Protein AF-0000000084938259 (afdb_homodimer)

Organism: Ferrimonas balearica (strain DSM 9799 / CCM 4581 / KCTC 23876 / PAT) (NCBI:txid550540)

Foldseek 3Di:
DVVVVVVVLVLLLVLLLVLLLVCCLVPNLVPDDLCSSCVSSVHHSVSSCVVQVDSLSSLLVNQLVLCVVLQLALVQQDDDDNLVSQLSNLLSLLVSCLDSSNLSLVLNQVVCCPVCVVSVVSNCVSHVVRSLVSQLVSVVVCCVVVQFADPRSSVLSVQLSVQSNPPSVVCVNVVHDDDDDPVRNSVSSSVSSVVSCVVRPRDD/DVVVCVVVLVLLLVLLLVLLLVCCLVPNLVPDDLCSSCVSSVHHSVSSCVVQVDSLSSLLVNQLVLCVVLQLALVQQDDDDNLVSQLSNLLSLLVSCLDSSNLSLVLNQVVCCPPCVVSVVSNCVSHVVRSLVSQLVSVVVCVVVVQFADPRSSVLSVQLSVQSNPPSSVCVNVVHDDDDDPVRNSVSSSVSSVVSCVVRPRDD

pLDDT: mean 92.23, std 7.71, range [47.5, 97.94]

Radius of gyration: 23.53 Å; Cα contacts (8 Å, |Δi|>4): 496; chains: 2; bounding box: 93×56×42 Å

Sequence (408 aa):
MTQNLTARSEKKRRQILEAAGQLFVQQGFITTSMDEVAQQAGVSKQTVYAHFGSKDELFTHCVEQKCITNELLPTALSGDDPRQVLLDFTARFVEMINSDEAVYVYRLCISQAETHPELSERYFEAGPAKVIGAVAEYLATLSDNGLLKIDDPVLAAEHLLLMSRGMVNMRKSLGLTIEESAAQRHQRVIQTVEHFLRGYGWQQMTQNLTARSEKKRRQILEAAGQLFVQQGFITTSMDEVAQQAGVSKQTVYAHFGSKDELFTHCVEQKCITNELLPTALSGDDPRQVLLDFTARFVEMINSDEAVYVYRLCISQAETHPELSERYFEAGPAKVIGAVAEYLATLSDNGLLKIDDPVLAAEHLLLMSRGMVNMRKSLGLTIEESAAQRHQRVIQTVEHFLRGYGWQQ

Secondary structure (DSSP, 8-state):
-HHHHHHHHHHHHHHHHHHHHHHHHHH-TTT--HHHHHHHHTS-HHHHHHHH-SHHHHHHHHHHHHHHHTT-SGGG---S-HHHHHHHHHHHHHHHHTSHHHHHHHHHHHHTTTT-HHHHHHHHHHTHHHHHHHHHHHHHHHHHTTSS--S-HHHHHHHHHHHHHHHHHHHHHTT------HHHHHHHHHHHHHHHHHHTT---/-HHHHHHHHHHHHHHHHHHHHHHHHHH-TTT--HHHHHHHHTS-HHHHHHHH-SHHHHHHHHHHHHHHHTT-SGGG---S-HHHHHHHHHHHHHHHHTSHHHHHHHHHHHHTTTT-HHHHHHHHHHTHHHHHHHHHHHHHHHHHTTSS--S-HHHHHHHHHHHHHHHHHHHHHTT------HHHHHHHHHHHHHHHHHHTT---

Solvent-accessible surface area (backbone atoms only — not comparable to full-atom values): 20939 Å² total; per-residue (Å²): 109,68,65,55,48,50,49,53,48,47,50,51,50,50,35,40,41,53,30,39,54,52,42,32,63,73,65,28,63,88,72,51,48,68,59,57,29,13,58,69,36,71,47,51,51,66,55,51,37,72,75,38,65,45,72,68,48,41,51,36,49,41,45,32,46,53,40,54,76,52,48,47,41,52,86,54,66,63,72,91,47,67,67,60,39,51,44,54,48,50,48,40,48,43,53,49,56,62,29,69,61,44,34,46,52,53,35,50,27,30,55,30,12,83,84,40,41,64,56,22,51,41,48,39,58,39,32,59,50,45,36,39,49,25,45,13,53,47,47,41,52,37,25,75,70,65,54,30,66,63,95,48,32,59,57,53,25,47,36,54,54,38,32,55,48,44,66,64,39,53,37,47,44,25,52,42,90,76,86,72,53,72,66,56,49,50,51,50,45,51,53,50,49,51,33,52,37,38,30,27,58,44,70,130,110,68,65,55,48,51,49,51,50,48,50,52,50,51,36,40,40,53,30,38,54,52,42,32,65,75,64,27,62,87,72,51,48,68,58,57,28,13,59,68,36,70,49,49,51,68,55,50,36,71,74,38,65,44,71,66,48,39,49,35,50,42,45,34,46,53,41,54,76,52,50,46,41,52,86,54,65,61,74,92,47,65,66,58,38,50,44,54,45,50,49,39,48,44,54,47,57,62,31,70,61,44,36,45,51,52,34,49,26,32,54,29,13,85,82,40,40,65,56,22,51,41,48,40,59,39,32,59,50,44,37,37,49,24,46,12,53,50,49,42,51,36,24,74,70,65,55,30,66,63,94,48,33,59,59,52,26,46,36,54,54,36,32,56,46,44,66,64,40,55,36,47,46,24,54,40,89,76,89,72,52,72,68,56,50,50,51,50,47,51,52,49,49,50,32,51,37,37,31,28,58,44,72,132

InterPro domains:
  IPR001647 DNA-binding HTH domain, TetR-type [PF00440] (16-60)
  IPR001647 DNA-binding HTH domain, TetR-type [PR00455] (16-29)
  IPR001647 DNA-binding HTH domain, TetR-type [PR00455] (37-60)
  IPR001647 DNA-binding HTH domain, TetR-type [PS50977] (10-70)
  IPR009057 Homedomain-like superfamily [SSF46689] (4-66)
  IPR036271 Tetracyclin repressor-like, C-terminal domain superfamily [SSF48498] (80-172)
  IPR039536 Transcriptional regulator TetR, C-terminal, Proteobacteria type [PF14246] (84-201)
  IPR050109 HTH-type, TetR-like transcriptional regulator [PTHR30055] (7-202)

Nearest PDB structures (foldseek):
  3bhq-assembly1_B  TM=8.268E-01  e=1.217E-11  Mesorhizobium japonicum MAFF 303099
  8ke8-assembly1_A  TM=7.097E-01  e=1.013E-07  Pseudomonas aeruginosa PAO1
  5wm9-assembly1_A  TM=6.278E-01  e=1.156E-05  Mycobacterium tuberculosis H37Rv
  5icj-assembly1_B  TM=6.688E-01  e=4.038E-05  Mycobacterium tuberculosis
  3crj-assembly1_B  TM=7.388E-01  e=5.157E-04  Haloarcula marismortui ATCC 43049

Structure (mmCIF, N/CA/C/O backbone):
data_AF-0000000084938259-model_v1
#
loop_
_entity.id
_entity.type
_entity.pdbx_description
1 polymer 'Transcriptional regulator, TetR family'
#
loop_
_atom_site.group_PDB
_atom_site.id
_atom_site.type_symbol
_atom_site.label_atom_id
_atom_site.label_alt_id
_atom_site.label_comp_id
_atom_site.label_asym_id
_atom_site.label_entity_id
_atom_site.label_seq_id
_atom_site.pdbx_PDB_ins_code
_atom_site.Cartn_x
_atom_site.Cartn_y
_atom_site.Cartn_z
_atom_site.occupancy
_atom_site.B_iso_or_equiv
_atom_site.auth_seq_id
_atom_site.auth_comp_id
_atom_site.auth_asym_id
_atom_site.auth_atom_id
_atom_site.pdbx_PDB_model_num
ATOM 1 N N . MET A 1 1 ? 47.312 -0.775 -7.672 1 47.5 1 MET A N 1
ATOM 2 C CA . MET A 1 1 ? 46.844 -2.107 -8.039 1 47.5 1 MET A CA 1
ATOM 3 C C . MET A 1 1 ? 45.594 -2.482 -7.246 1 47.5 1 MET A C 1
ATOM 5 O O . MET A 1 1 ? 44.625 -2.994 -7.812 1 47.5 1 MET A O 1
ATOM 9 N N . THR A 1 2 ? 45.594 -2.217 -5.941 1 54.47 2 THR A N 1
ATOM 10 C CA . THR A 1 2 ? 44.5 -2.545 -5.031 1 54.47 2 THR A CA 1
ATOM 11 C C . THR A 1 2 ? 43.281 -1.671 -5.312 1 54.47 2 THR A C 1
ATOM 13 O O . THR A 1 2 ? 42.156 -2.158 -5.316 1 54.47 2 THR A O 1
ATOM 16 N N . GLN A 1 3 ? 43.625 -0.448 -5.59 1 56.38 3 GLN A N 1
ATOM 17 C CA . GLN A 1 3 ? 42.531 0.496 -5.879 1 56.38 3 GLN A CA 1
ATOM 18 C C . GLN A 1 3 ? 41.812 0.118 -7.164 1 56.38 3 GLN A C 1
ATOM 20 O O . GLN A 1 3 ? 40.594 0.237 -7.246 1 56.38 3 GLN A O 1
ATOM 25 N N . ASN A 1 4 ? 42.625 -0.307 -8.148 1 59.72 4 ASN A N 1
ATOM 26 C CA . ASN A 1 4 ? 42.094 -0.713 -9.445 1 59.72 4 ASN A CA 1
ATOM 27 C C . ASN A 1 4 ? 41.219 -1.957 -9.32 1 59.72 4 ASN A C 1
ATOM 29 O O . ASN A 1 4 ? 40.219 -2.076 -10.016 1 59.72 4 ASN A O 1
ATOM 33 N N . LEU A 1 5 ? 41.625 -2.719 -8.344 1 59.97 5 LEU A N 1
ATOM 34 C CA . LEU A 1 5 ? 40.875 -3.945 -8.117 1 59.97 5 LEU A CA 1
ATOM 35 C C . LEU A 1 5 ? 39.531 -3.641 -7.508 1 59.97 5 LEU A C 1
ATOM 37 O O . LEU A 1 5 ? 38.531 -4.254 -7.879 1 59.97 5 LEU A O 1
ATOM 41 N N . THR A 1 6 ? 39.625 -2.619 -6.711 1 71.5 6 THR A N 1
ATOM 42 C CA . THR A 1 6 ? 38.406 -2.236 -6.059 1 71.5 6 THR A CA 1
ATOM 43 C C . THR A 1 6 ? 37.438 -1.601 -7.062 1 71.5 6 THR A C 1
ATOM 45 O O . THR A 1 6 ? 36.219 -1.883 -7.047 1 71.5 6 THR A O 1
ATOM 48 N N . ALA A 1 7 ? 38.094 -0.828 -7.996 1 80 7 ALA A N 1
ATOM 49 C CA . ALA A 1 7 ? 37.281 -0.162 -9 1 80 7 ALA A CA 1
ATOM 50 C C . ALA A 1 7 ? 36.688 -1.171 -9.984 1 80 7 ALA A C 1
ATOM 52 O O . ALA A 1 7 ? 35.531 -1.052 -10.398 1 80 7 ALA A O 1
ATOM 53 N N . ARG A 1 8 ? 37.562 -2.031 -10.422 1 79.94 8 ARG A N 1
ATOM 54 C CA . ARG A 1 8 ? 37.094 -3.066 -11.344 1 79.94 8 ARG A CA 1
ATOM 55 C C . ARG A 1 8 ? 36.031 -3.93 -10.695 1 79.94 8 ARG A C 1
ATOM 57 O O . ARG A 1 8 ? 35.031 -4.297 -11.352 1 79.94 8 ARG A O 1
ATOM 64 N N . SER A 1 9 ? 36.281 -4.242 -9.516 1 86.69 9 SER A N 1
ATOM 65 C CA . SER A 1 9 ? 35.312 -5.031 -8.758 1 86.69 9 SER A CA 1
ATOM 66 C C . SER A 1 9 ? 34 -4.301 -8.633 1 86.69 9 SER A C 1
ATOM 68 O O . SER A 1 9 ? 32.938 -4.898 -8.805 1 86.69 9 SER A O 1
ATOM 70 N N . GLU A 1 10 ? 34.094 -3.01 -8.43 1 89.12 10 GLU A N 1
ATOM 71 C CA . GLU A 1 10 ? 32.906 -2.199 -8.312 1 89.12 10 GLU A CA 1
ATOM 72 C C . GLU A 1 10 ? 32.156 -2.121 -9.641 1 89.12 10 GLU A C 1
ATOM 74 O O . GLU A 1 10 ? 30.922 -2.092 -9.664 1 89.12 10 GLU A O 1
ATOM 79 N N . LYS A 1 11 ? 32.906 -2.004 -10.594 1 91.12 11 LYS A N 1
ATOM 80 C CA . LYS A 1 11 ? 32.281 -1.985 -11.93 1 91.12 11 LYS A CA 1
ATOM 81 C C . LYS A 1 11 ? 31.547 -3.287 -12.211 1 91.12 11 LYS A C 1
ATOM 83 O O . LYS A 1 11 ? 30.422 -3.27 -12.719 1 91.12 11 LYS A O 1
ATOM 88 N N . LYS A 1 12 ? 32.188 -4.402 -11.914 1 93.06 12 LYS A N 1
ATOM 89 C CA . LYS A 1 12 ? 31.547 -5.703 -12.109 1 93.06 12 LYS A CA 1
ATOM 90 C C . LYS A 1 12 ? 30.297 -5.836 -11.242 1 93.06 12 LYS A C 1
ATOM 92 O O . LYS A 1 12 ? 29.297 -6.379 -11.68 1 93.06 12 LYS A O 1
ATOM 97 N N . ARG A 1 13 ? 30.438 -5.367 -10.078 1 93.44 13 ARG A N 1
ATOM 98 C CA . ARG A 1 13 ? 29.297 -5.398 -9.164 1 93.44 13 ARG A CA 1
ATOM 99 C C . ARG A 1 13 ? 28.109 -4.652 -9.758 1 93.44 13 ARG A C 1
ATOM 101 O O . ARG A 1 13 ? 26.984 -5.156 -9.727 1 93.44 13 ARG A O 1
ATOM 108 N N . ARG A 1 14 ? 28.328 -3.535 -10.297 1 92.81 14 ARG A N 1
ATOM 109 C CA . ARG A 1 14 ? 27.266 -2.723 -10.891 1 92.81 14 ARG A CA 1
ATOM 110 C C . ARG A 1 14 ? 26.672 -3.414 -12.117 1 92.81 14 ARG A C 1
ATOM 112 O O . ARG A 1 14 ? 25.453 -3.389 -12.32 1 92.81 14 ARG A O 1
ATOM 119 N N . GLN A 1 15 ? 27.5 -3.982 -12.867 1 94.75 15 GLN A N 1
ATOM 120 C CA . GLN A 1 15 ? 27.062 -4.703 -14.062 1 94.75 15 GLN A CA 1
ATOM 121 C C . GLN A 1 15 ? 26.156 -5.867 -13.688 1 94.75 15 GLN A C 1
ATOM 123 O O . GLN A 1 15 ? 25.141 -6.102 -14.352 1 94.75 15 GLN A O 1
ATOM 128 N N . ILE A 1 16 ? 26.594 -6.562 -12.703 1 96.19 16 ILE A N 1
ATOM 129 C CA . ILE A 1 16 ? 25.812 -7.719 -12.258 1 96.19 16 ILE A CA 1
ATOM 130 C C . ILE A 1 16 ? 24.453 -7.266 -11.742 1 96.19 16 ILE A C 1
ATOM 132 O O . ILE A 1 16 ? 23.422 -7.848 -12.102 1 96.19 16 ILE A O 1
ATOM 136 N N . LEU A 1 17 ? 24.438 -6.215 -10.977 1 95.5 17 LEU A N 1
ATOM 137 C CA . LEU A 1 17 ? 23.188 -5.715 -10.406 1 95.5 17 LEU A CA 1
ATOM 138 C C . LEU A 1 17 ? 22.25 -5.219 -11.508 1 95.5 17 LEU A C 1
ATOM 140 O O . LEU A 1 17 ? 21.047 -5.473 -11.469 1 95.5 17 LEU A O 1
ATOM 144 N N . GLU A 1 18 ? 22.781 -4.527 -12.445 1 94.38 18 GLU A N 1
ATOM 145 C CA . GLU A 1 18 ? 21.984 -4.027 -13.555 1 94.38 18 GLU A CA 1
ATOM 146 C C . GLU A 1 18 ? 21.391 -5.172 -14.375 1 94.38 18 GLU A C 1
ATOM 148 O O . GLU A 1 18 ? 20.203 -5.156 -14.711 1 94.38 18 GLU A O 1
ATOM 153 N N . ALA A 1 19 ? 22.188 -6.148 -14.641 1 96 19 ALA A N 1
ATOM 154 C CA . ALA A 1 19 ? 21.75 -7.32 -15.391 1 96 19 ALA A CA 1
ATOM 155 C C . ALA A 1 19 ? 20.656 -8.078 -14.633 1 96 19 ALA A C 1
ATOM 157 O O . ALA A 1 19 ? 19.641 -8.461 -15.219 1 96 19 ALA A O 1
ATOM 158 N N . ALA A 1 20 ? 20.906 -8.297 -13.367 1 95.44 20 ALA A N 1
ATOM 159 C CA . ALA A 1 20 ? 19.938 -9 -12.531 1 95.44 20 ALA A CA 1
ATOM 160 C C . ALA A 1 20 ? 18.594 -8.266 -12.508 1 95.44 20 ALA A C 1
ATOM 162 O O . ALA A 1 20 ? 17.547 -8.875 -12.719 1 95.44 20 ALA A O 1
ATOM 163 N N . GLY A 1 21 ? 18.641 -6.965 -12.25 1 92.62 21 GLY A N 1
ATOM 164 C CA . GLY A 1 21 ? 17.438 -6.164 -12.227 1 92.62 21 GLY A CA 1
ATOM 165 C C . GLY A 1 21 ? 16.609 -6.27 -13.5 1 92.62 21 GLY A C 1
ATOM 166 O O . GLY A 1 21 ? 15.398 -6.449 -13.445 1 92.62 21 GLY A O 1
ATOM 167 N N . GLN A 1 22 ? 17.266 -6.211 -14.578 1 92.75 22 GLN A N 1
ATOM 168 C CA . GLN A 1 22 ? 16.609 -6.297 -15.875 1 92.75 22 GLN A CA 1
ATOM 169 C C . GLN A 1 22 ? 16 -7.676 -16.094 1 92.75 22 GLN A C 1
ATOM 171 O O . GLN A 1 22 ? 14.852 -7.789 -16.531 1 92.75 22 GLN A O 1
ATOM 176 N N . LEU A 1 23 ? 16.719 -8.688 -15.781 1 94.06 23 LEU A N 1
ATOM 177 C CA . LEU A 1 23 ? 16.266 -10.055 -15.984 1 94.06 23 LEU A CA 1
ATOM 178 C C . LEU A 1 23 ? 15.086 -10.375 -15.062 1 94.06 23 LEU A C 1
ATOM 180 O O . LEU A 1 23 ? 14.133 -11.031 -15.477 1 94.06 23 LEU A O 1
ATOM 184 N N . PHE A 1 24 ? 15.172 -9.906 -13.82 1 90.5 24 PHE A N 1
ATOM 185 C CA . PHE A 1 24 ? 14.094 -10.156 -12.875 1 90.5 24 PHE A CA 1
ATOM 186 C C . PHE A 1 24 ? 12.781 -9.555 -13.375 1 90.5 24 PHE A C 1
ATOM 188 O O . PHE A 1 24 ? 11.727 -10.188 -13.281 1 90.5 24 PHE A O 1
ATOM 195 N N . VAL A 1 25 ? 12.852 -8.438 -13.977 1 87.69 25 VAL A N 1
ATOM 196 C CA . VAL A 1 25 ? 11.648 -7.758 -14.453 1 87.69 25 VAL A CA 1
ATOM 197 C C . VAL A 1 25 ? 11.148 -8.43 -15.734 1 87.69 25 VAL A C 1
ATOM 199 O O . VAL A 1 25 ? 9.945 -8.641 -15.898 1 87.69 25 VAL A O 1
ATOM 202 N N . GLN A 1 26 ? 12.055 -8.82 -16.562 1 88.56 26 GLN A N 1
ATOM 203 C CA . GLN A 1 26 ? 11.719 -9.328 -17.891 1 88.56 26 GLN A CA 1
ATOM 204 C C . GLN A 1 26 ? 11.227 -10.766 -17.812 1 88.56 26 GLN A C 1
ATOM 206 O O . GLN A 1 26 ? 10.258 -11.133 -18.484 1 88.56 26 GLN A O 1
ATOM 211 N N . GLN A 1 27 ? 11.875 -11.578 -16.969 1 88.69 27 GLN A N 1
ATOM 212 C CA . GLN A 1 27 ? 11.594 -13.008 -17.031 1 88.69 27 GLN A CA 1
ATOM 213 C C . GLN A 1 27 ? 11.109 -13.531 -15.68 1 88.69 27 GLN A C 1
ATOM 215 O O . GLN A 1 27 ? 10.617 -14.656 -15.586 1 88.69 27 GLN A O 1
ATOM 220 N N . GLY A 1 28 ? 11.234 -12.695 -14.711 1 87.75 28 GLY A N 1
ATOM 221 C CA . GLY A 1 28 ? 10.805 -13.125 -13.391 1 87.75 28 GLY A CA 1
ATOM 222 C C . G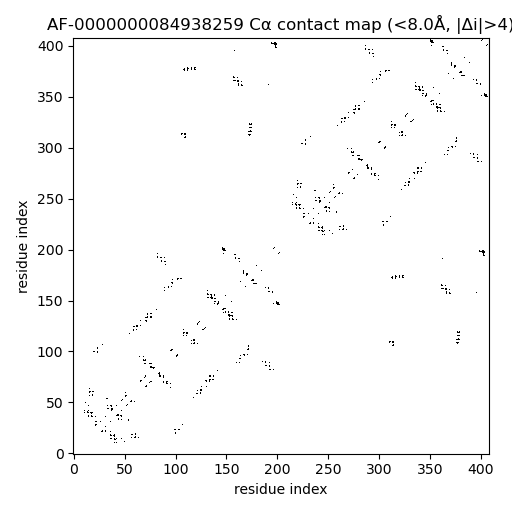LY A 1 28 ? 11.953 -13.57 -12.5 1 87.75 28 GLY A C 1
ATOM 223 O O . GLY A 1 28 ? 12.922 -14.156 -12.977 1 87.75 28 GLY A O 1
ATOM 224 N N . PHE A 1 29 ? 11.805 -13.383 -11.25 1 89.38 29 PHE A N 1
ATOM 225 C CA . PHE A 1 29 ? 12.828 -13.727 -10.266 1 89.38 29 PHE A CA 1
ATOM 226 C C . PHE A 1 29 ? 13 -15.242 -10.172 1 89.38 29 PHE A C 1
ATOM 228 O O . PHE A 1 29 ? 14.125 -15.742 -10.164 1 89.38 29 PHE A O 1
ATOM 235 N N . ILE A 1 30 ? 11.867 -15.891 -10.117 1 85.31 30 ILE A N 1
ATOM 236 C CA . ILE A 1 30 ? 11.891 -17.344 -9.906 1 85.31 30 ILE A CA 1
ATOM 237 C C . ILE A 1 30 ? 12.547 -18.031 -11.102 1 85.31 30 ILE A C 1
ATOM 239 O O . ILE A 1 30 ? 13.359 -18.938 -10.938 1 85.31 30 ILE A O 1
ATOM 243 N N . THR A 1 31 ? 12.367 -17.531 -12.25 1 90.25 31 THR A N 1
ATOM 244 C CA . THR A 1 31 ? 12.789 -18.203 -13.477 1 90.25 31 THR A CA 1
ATOM 245 C C . THR A 1 31 ? 14.219 -17.797 -13.852 1 90.25 31 THR A C 1
ATOM 247 O O . THR A 1 31 ? 14.883 -18.5 -14.625 1 90.25 31 THR A O 1
ATOM 250 N N . THR A 1 32 ? 14.656 -16.703 -13.344 1 94.44 32 THR A N 1
ATOM 251 C CA . THR A 1 32 ? 15.984 -16.203 -13.68 1 94.44 32 THR A CA 1
ATOM 252 C C . THR A 1 32 ? 17.062 -17 -12.953 1 94.44 32 THR A C 1
ATOM 254 O O . THR A 1 32 ? 16.969 -17.203 -11.734 1 94.44 32 THR A O 1
ATOM 257 N N . SER A 1 33 ? 18.109 -17.5 -13.703 1 95.5 33 SER A N 1
ATOM 258 C CA . SER A 1 33 ? 19.219 -18.219 -13.086 1 95.5 33 SER A CA 1
ATOM 259 C C . SER A 1 33 ? 20.438 -17.328 -12.914 1 95.5 33 SER A C 1
ATOM 261 O O . SER A 1 33 ? 20.578 -16.328 -13.602 1 95.5 33 SER A O 1
ATOM 263 N N . MET A 1 34 ? 21.312 -17.797 -12 1 96.25 34 MET A N 1
ATOM 264 C CA . MET A 1 34 ? 22.562 -17.078 -11.797 1 96.25 34 MET A CA 1
ATOM 265 C C . MET A 1 34 ? 23.438 -17.141 -13.055 1 96.25 34 MET A C 1
ATOM 267 O O . MET A 1 34 ? 24.172 -16.203 -13.352 1 96.25 34 MET A O 1
ATOM 271 N N . ASP A 1 35 ? 23.219 -18.156 -13.812 1 97 35 ASP A N 1
ATOM 272 C CA . ASP A 1 35 ? 23.938 -18.297 -15.086 1 97 35 ASP A CA 1
ATOM 273 C C . ASP A 1 35 ? 23.484 -17.234 -16.078 1 97 35 ASP A C 1
ATOM 275 O O . ASP A 1 35 ? 24.312 -16.625 -16.766 1 97 35 ASP A O 1
ATOM 279 N N . GLU A 1 36 ? 22.266 -17.062 -16.188 1 97.25 36 GLU A N 1
ATOM 280 C CA . GLU A 1 36 ? 21.734 -16.062 -17.094 1 97.25 36 GLU A CA 1
ATOM 281 C C . GLU A 1 36 ? 22.188 -14.656 -16.688 1 97.25 36 GLU A C 1
ATOM 283 O O . GLU A 1 36 ? 22.5 -13.828 -17.547 1 97.25 36 GLU A O 1
ATOM 288 N N . VAL A 1 37 ? 22.188 -14.375 -15.391 1 97.62 37 VAL A N 1
ATOM 289 C CA . VAL A 1 37 ? 22.672 -13.086 -14.891 1 97.62 37 VAL A CA 1
ATOM 290 C C . VAL A 1 37 ? 24.125 -12.891 -15.289 1 97.62 37 VAL A C 1
ATOM 292 O O . VAL A 1 37 ? 24.516 -11.812 -15.758 1 97.62 37 VAL A O 1
ATOM 295 N N . ALA A 1 38 ? 24.906 -13.898 -15.102 1 97.81 38 ALA A N 1
ATOM 296 C CA . ALA A 1 38 ? 26.312 -13.852 -15.453 1 97.81 38 ALA A CA 1
ATOM 297 C C . ALA A 1 38 ? 26.5 -13.547 -16.938 1 97.81 38 ALA A C 1
ATOM 299 O O . ALA A 1 38 ? 27.297 -12.672 -17.297 1 97.81 38 ALA A O 1
ATOM 300 N N . GLN A 1 39 ? 25.766 -14.211 -17.734 1 97.88 39 GLN A N 1
ATOM 301 C CA . GLN A 1 39 ? 25.844 -14.031 -19.172 1 97.88 39 GLN A CA 1
ATOM 302 C C 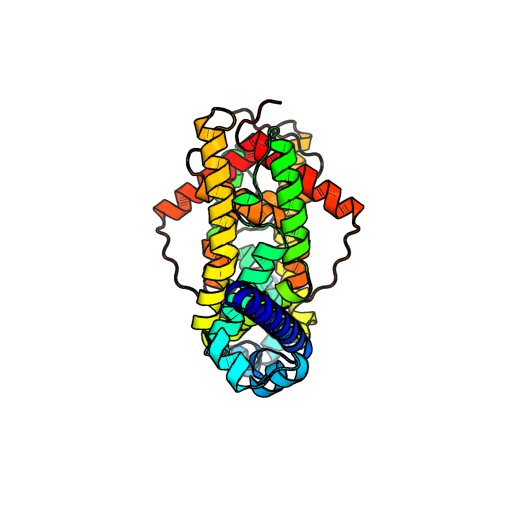. GLN A 1 39 ? 25.469 -12.609 -19.578 1 97.88 39 GLN A C 1
ATOM 304 O O . GLN A 1 39 ? 26.188 -11.969 -20.344 1 97.88 39 GLN A O 1
ATOM 309 N N . GLN A 1 40 ? 24.469 -12.141 -19.078 1 96.94 40 GLN A N 1
ATOM 310 C CA . GLN A 1 40 ? 24.016 -10.805 -19.422 1 96.94 40 GLN A CA 1
ATOM 311 C C . GLN A 1 40 ? 24.984 -9.742 -18.906 1 96.94 40 GLN A C 1
ATOM 313 O O . GLN A 1 40 ? 25.172 -8.703 -19.547 1 96.94 40 GLN A O 1
ATOM 318 N N . ALA A 1 41 ? 25.531 -10 -17.781 1 97.06 41 ALA A N 1
ATOM 319 C CA . ALA A 1 41 ? 26.438 -9.047 -17.156 1 97.06 41 ALA A CA 1
ATOM 320 C C . ALA A 1 41 ? 27.828 -9.102 -17.812 1 97.06 41 ALA A C 1
ATOM 322 O O . ALA A 1 41 ? 28.656 -8.227 -17.578 1 97.06 41 ALA A O 1
ATOM 323 N N . GLY A 1 42 ? 28.062 -10.133 -18.531 1 97.12 42 GLY A N 1
ATOM 324 C CA . GLY A 1 42 ? 29.359 -10.289 -19.188 1 97.12 42 GLY A CA 1
ATOM 325 C C . GLY A 1 42 ? 30.453 -10.734 -18.234 1 97.12 42 GLY A C 1
ATOM 326 O O . GLY A 1 42 ? 31.594 -10.273 -18.328 1 97.12 42 GLY A O 1
ATOM 327 N N . VAL A 1 43 ? 30.078 -11.484 -17.281 1 96.94 43 VAL A N 1
ATOM 328 C CA . VAL A 1 43 ? 31.047 -12.008 -16.312 1 96.94 43 VAL A CA 1
ATOM 329 C C . VAL A 1 43 ? 30.828 -13.516 -16.156 1 96.94 43 VAL A C 1
ATOM 331 O O . VAL A 1 43 ? 29.922 -14.094 -16.75 1 96.94 43 VAL A O 1
ATOM 334 N N . SER A 1 44 ? 31.75 -14.109 -15.453 1 95.81 44 SER A N 1
ATOM 335 C CA . SER A 1 44 ? 31.594 -15.539 -15.18 1 95.81 44 SER A CA 1
ATOM 336 C C . SER A 1 44 ? 30.594 -15.773 -14.047 1 95.81 44 SER A C 1
ATOM 338 O O . SER A 1 44 ? 30.359 -14.883 -13.219 1 95.81 44 SER A O 1
ATOM 340 N N . LYS A 1 45 ? 30.062 -16.969 -14.023 1 95.94 45 LYS A N 1
ATOM 341 C CA . LYS A 1 45 ? 29.172 -17.375 -12.938 1 95.94 45 LYS A CA 1
ATOM 342 C C . LYS A 1 45 ? 29.891 -17.312 -11.586 1 95.94 45 LYS A C 1
ATOM 344 O O . LYS A 1 45 ? 29.312 -16.891 -10.586 1 95.94 45 LYS A O 1
ATOM 349 N N . GLN A 1 46 ? 31.141 -17.703 -11.586 1 95.19 46 GLN A N 1
ATOM 350 C CA . GLN A 1 46 ? 31.938 -17.672 -10.375 1 95.19 46 GLN A CA 1
ATOM 351 C C . GLN A 1 46 ? 32.094 -16.234 -9.844 1 95.19 46 GLN A C 1
ATOM 353 O O . GLN A 1 46 ? 32.062 -16.031 -8.625 1 95.19 46 GLN A O 1
ATOM 358 N N . THR A 1 47 ? 32.156 -15.375 -10.742 1 95.12 47 THR A N 1
ATOM 359 C CA . THR A 1 47 ? 32.281 -13.969 -10.367 1 95.12 47 THR A CA 1
ATOM 360 C C . THR A 1 47 ? 31 -13.484 -9.703 1 95.12 47 THR A C 1
ATOM 362 O O . THR A 1 47 ? 31.047 -12.75 -8.719 1 95.12 47 THR A O 1
ATOM 365 N N . VAL A 1 48 ? 29.828 -13.867 -10.211 1 96.56 48 VAL A N 1
ATOM 366 C CA . VAL A 1 48 ? 28.547 -13.484 -9.633 1 96.56 48 VAL A CA 1
ATOM 367 C C . VAL A 1 48 ? 28.453 -14.023 -8.211 1 96.56 48 VAL A C 1
ATOM 369 O O . VAL A 1 48 ? 28.062 -13.297 -7.289 1 96.56 48 VAL A O 1
ATOM 372 N N . TYR A 1 49 ? 28.859 -15.25 -8.031 1 96 49 TYR A N 1
ATOM 373 C CA . TYR A 1 49 ? 28.781 -15.891 -6.727 1 96 49 TYR A CA 1
ATOM 374 C C . TYR A 1 49 ? 29.781 -15.281 -5.754 1 96 49 TYR A C 1
ATOM 376 O O . TYR A 1 49 ? 29.5 -15.188 -4.555 1 96 49 TYR A O 1
ATOM 384 N N . ALA A 1 50 ? 30.891 -14.922 -6.277 1 94.5 50 ALA A N 1
ATOM 385 C CA . ALA A 1 50 ? 31.906 -14.305 -5.43 1 94.5 50 ALA A CA 1
ATOM 386 C C . ALA A 1 50 ? 31.438 -12.961 -4.879 1 94.5 50 ALA A C 1
ATOM 388 O O . ALA A 1 50 ? 31.734 -12.609 -3.736 1 94.5 50 ALA A O 1
ATOM 389 N N . HIS A 1 51 ? 30.672 -12.289 -5.641 1 94.5 51 HIS A N 1
ATOM 390 C CA . HIS A 1 51 ? 30.219 -10.961 -5.246 1 94.5 51 HIS A CA 1
ATOM 391 C C . HIS A 1 51 ? 28.953 -11.039 -4.395 1 94.5 51 HIS A C 1
ATOM 393 O O . HIS A 1 51 ? 28.781 -10.242 -3.465 1 94.5 51 HIS A O 1
ATOM 399 N N . PHE A 1 52 ? 27.969 -12.008 -4.715 1 95.38 52 PHE A N 1
ATOM 400 C CA . PHE A 1 52 ? 26.656 -11.883 -4.117 1 95.38 52 PHE A CA 1
ATOM 401 C C . PHE A 1 52 ? 26.219 -13.195 -3.469 1 95.38 52 PHE A C 1
ATOM 403 O O . PHE A 1 52 ? 25.219 -13.25 -2.766 1 95.38 52 PHE A O 1
ATOM 410 N N . GLY A 1 53 ? 27 -14.219 -3.678 1 93.5 53 GLY A N 1
ATOM 411 C CA . GLY A 1 53 ? 26.766 -15.484 -3.004 1 93.5 53 GLY A CA 1
ATOM 412 C C . GLY A 1 53 ? 25.578 -16.25 -3.568 1 93.5 53 GLY A C 1
ATOM 413 O O . GLY A 1 53 ? 25.75 -17.266 -4.242 1 93.5 53 GLY A O 1
ATOM 414 N N . SER A 1 54 ? 24.328 -15.789 -3.357 1 93.44 54 SER A N 1
ATOM 415 C CA . SER A 1 54 ? 23.109 -16.469 -3.787 1 93.44 54 SER A CA 1
ATOM 416 C C . SER A 1 54 ? 22.172 -15.516 -4.516 1 93.44 54 SER A C 1
ATOM 418 O O . SER A 1 54 ? 22.359 -14.305 -4.488 1 93.44 54 SER A O 1
ATOM 420 N N . LYS A 1 55 ? 21.219 -16.125 -5.117 1 93.5 55 LYS A N 1
ATOM 421 C CA . LYS A 1 55 ? 20.234 -15.32 -5.816 1 93.5 55 LYS A CA 1
ATOM 422 C C . LYS A 1 55 ? 19.469 -14.422 -4.844 1 93.5 55 LYS A C 1
ATOM 424 O O . LYS A 1 55 ? 19.125 -13.281 -5.172 1 93.5 55 LYS A O 1
ATOM 429 N N . ASP A 1 56 ? 19.234 -14.922 -3.631 1 92.38 56 ASP A N 1
ATOM 430 C CA . ASP A 1 56 ? 18.547 -14.156 -2.6 1 92.38 56 ASP A CA 1
ATOM 431 C C . ASP A 1 56 ? 19.359 -12.938 -2.172 1 92.38 56 ASP A C 1
ATOM 433 O O . ASP A 1 56 ? 18.828 -11.852 -1.975 1 92.38 56 ASP A O 1
ATOM 437 N N . GLU A 1 57 ? 20.609 -13.188 -2.02 1 94.69 57 GLU A N 1
ATOM 438 C CA . GLU A 1 57 ? 21.484 -12.078 -1.68 1 94.69 57 GLU A CA 1
ATOM 439 C C . GLU A 1 57 ? 21.562 -11.062 -2.818 1 94.69 57 GLU A C 1
ATOM 441 O O . GLU A 1 57 ? 21.609 -9.859 -2.578 1 94.69 57 GLU A O 1
ATOM 446 N N . LEU A 1 58 ? 21.656 -11.609 -3.973 1 95.5 58 LEU A N 1
ATOM 447 C CA . LEU A 1 58 ? 21.656 -10.742 -5.145 1 95.5 58 LEU A CA 1
ATOM 448 C C . LEU A 1 58 ? 20.391 -9.898 -5.191 1 95.5 58 LEU A C 1
ATOM 450 O O . LEU A 1 58 ? 20.438 -8.703 -5.496 1 95.5 58 LEU A O 1
ATOM 454 N N . PHE A 1 59 ? 19.25 -10.477 -4.891 1 94.25 59 PHE A N 1
ATOM 455 C CA . PHE A 1 59 ? 17.969 -9.773 -4.828 1 94.25 59 PHE A CA 1
ATOM 456 C C . PHE A 1 59 ? 18.031 -8.633 -3.824 1 94.25 59 PHE A C 1
ATOM 458 O O . PHE A 1 59 ? 1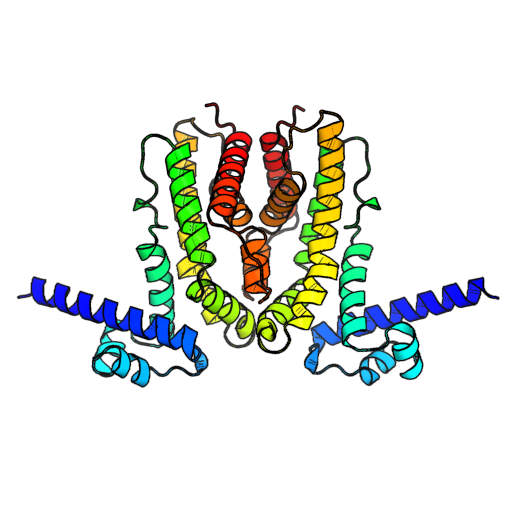7.656 -7.5 -4.137 1 94.25 59 PHE A O 1
ATOM 465 N N . THR A 1 60 ? 18.531 -8.898 -2.645 1 95.69 60 THR A N 1
ATOM 466 C CA . THR A 1 60 ? 18.672 -7.906 -1.579 1 95.69 60 THR A CA 1
ATOM 467 C C . THR A 1 60 ? 19.5 -6.719 -2.043 1 95.69 60 THR A C 1
ATOM 469 O O . THR A 1 60 ? 19.125 -5.566 -1.837 1 95.69 60 THR A O 1
ATOM 472 N N . HIS A 1 61 ? 20.531 -6.992 -2.691 1 94.94 61 HIS A N 1
ATOM 473 C CA . HIS A 1 61 ? 21.438 -5.938 -3.145 1 94.94 61 HIS A CA 1
ATOM 474 C C . HIS A 1 61 ? 20.797 -5.125 -4.273 1 94.94 61 HIS A C 1
ATOM 476 O O . HIS A 1 61 ? 21.047 -3.922 -4.383 1 94.94 61 HIS A O 1
ATOM 482 N N . CYS A 1 62 ? 20.047 -5.785 -5.117 1 94.25 62 CYS A N 1
ATOM 483 C CA . CYS A 1 62 ? 19.312 -5.055 -6.152 1 94.25 62 CYS A CA 1
ATOM 484 C C . CYS A 1 62 ? 18.359 -4.039 -5.539 1 94.25 62 CYS A C 1
ATOM 486 O O . CYS A 1 62 ? 18.281 -2.9 -6 1 94.25 62 CYS A O 1
ATOM 488 N N . VAL A 1 63 ? 17.641 -4.426 -4.469 1 95.06 63 VAL A N 1
ATOM 489 C CA . VAL A 1 63 ? 16.703 -3.545 -3.783 1 95.06 63 VAL A CA 1
ATOM 490 C C . VAL A 1 63 ? 17.453 -2.383 -3.145 1 95.06 63 VAL A C 1
ATOM 492 O O . VAL A 1 63 ? 17.078 -1.22 -3.316 1 95.06 63 VAL A O 1
ATOM 495 N N . GLU A 1 64 ? 18.531 -2.693 -2.512 1 94.38 64 GLU A N 1
ATOM 496 C CA . GLU A 1 64 ? 19.344 -1.671 -1.858 1 94.38 64 GLU A CA 1
ATOM 497 C C . GLU A 1 64 ? 19.891 -0.666 -2.871 1 94.38 64 GLU A C 1
ATOM 499 O O . GLU A 1 64 ? 19.875 0.542 -2.621 1 94.38 64 GLU A O 1
ATOM 504 N N . GLN A 1 65 ? 20.375 -1.233 -3.92 1 91.69 65 GLN A N 1
ATOM 505 C CA . GLN A 1 65 ? 20.953 -0.382 -4.949 1 91.69 65 GLN A CA 1
ATOM 506 C C . GLN A 1 65 ? 19.922 0.575 -5.531 1 91.69 65 GLN A C 1
ATOM 508 O O . GLN A 1 65 ? 20.25 1.714 -5.875 1 91.69 65 GLN A O 1
ATOM 513 N N . LYS A 1 66 ? 18.766 0.098 -5.688 1 91.81 66 LYS A N 1
ATOM 514 C CA . LYS A 1 66 ? 17.703 0.958 -6.199 1 91.81 66 LYS A CA 1
ATOM 515 C C . LYS A 1 66 ? 17.438 2.135 -5.262 1 91.81 66 LYS A C 1
ATOM 517 O O . LYS A 1 66 ? 17.25 3.266 -5.715 1 91.81 66 LYS A O 1
ATOM 522 N N . CYS A 1 67 ? 17.422 1.924 -3.986 1 91.75 67 CYS A N 1
ATOM 523 C CA . CYS A 1 67 ? 17.281 2.988 -3.002 1 91.75 67 CYS A CA 1
ATOM 524 C C . CYS A 1 67 ? 18.438 3.963 -3.061 1 91.75 67 CYS A C 1
ATOM 526 O O . CYS A 1 67 ? 18.25 5.18 -3.02 1 91.75 67 CYS A O 1
ATOM 528 N N . ILE A 1 68 ? 19.625 3.422 -3.242 1 88.38 68 ILE A N 1
ATOM 529 C CA . ILE A 1 68 ? 20.844 4.227 -3.271 1 88.38 68 ILE A CA 1
ATOM 530 C C . ILE A 1 68 ? 20.859 5.098 -4.527 1 88.38 68 ILE A C 1
ATOM 532 O O . ILE A 1 68 ? 21.078 6.309 -4.445 1 88.38 68 ILE A O 1
ATOM 536 N N . THR A 1 69 ? 20.578 4.48 -5.637 1 89.88 69 THR A N 1
ATOM 537 C CA . THR A 1 69 ? 20.672 5.168 -6.922 1 89.88 69 THR A CA 1
ATOM 538 C C . THR A 1 69 ? 19.641 6.289 -7.008 1 89.88 69 THR A C 1
ATOM 540 O O . THR A 1 69 ? 19.844 7.285 -7.703 1 89.88 69 THR A O 1
ATOM 543 N N . ASN A 1 70 ? 18.594 6.125 -6.273 1 92.88 70 ASN A N 1
ATOM 544 C CA . ASN A 1 70 ? 17.547 7.148 -6.305 1 92.88 70 ASN A CA 1
ATOM 545 C C . ASN A 1 70 ? 17.672 8.102 -5.117 1 92.88 70 ASN A C 1
ATOM 547 O O . ASN A 1 70 ? 16.734 8.859 -4.832 1 92.88 70 ASN A O 1
ATOM 551 N N . GLU A 1 71 ? 18.781 8.016 -4.434 1 90.56 71 GLU A N 1
ATOM 552 C CA . GLU A 1 71 ? 19.125 8.938 -3.352 1 90.56 71 GLU A CA 1
ATOM 553 C C . GLU A 1 71 ? 18.047 8.945 -2.271 1 90.56 71 GLU A C 1
ATOM 555 O O . GLU A 1 71 ? 17.562 10.016 -1.885 1 90.56 71 GLU A O 1
ATOM 560 N N . LEU A 1 72 ? 17.719 7.754 -1.745 1 93.5 72 LEU A N 1
ATOM 561 C CA . LEU A 1 72 ? 16.672 7.629 -0.738 1 93.5 72 LEU A CA 1
ATOM 562 C C . LEU A 1 72 ? 17.25 7.234 0.612 1 93.5 72 LEU A C 1
ATOM 564 O O . LEU A 1 72 ? 16.562 6.664 1.456 1 93.5 72 LEU A O 1
ATOM 568 N N . LEU A 1 73 ? 18.5 7.547 0.749 1 87.88 73 LEU A N 1
ATOM 569 C CA . LEU A 1 73 ? 19.188 7.285 2.006 1 87.88 73 LEU A CA 1
ATOM 570 C C . LEU A 1 73 ? 19.5 8.586 2.736 1 87.88 73 LEU A C 1
ATOM 572 O O . LEU A 1 73 ? 19.312 9.672 2.191 1 87.88 73 LEU A O 1
ATOM 576 N N . PRO A 1 74 ? 19.906 8.469 3.965 1 84.62 74 PRO A N 1
ATOM 577 C CA . PRO A 1 74 ? 20.047 9.633 4.832 1 84.62 74 PRO A CA 1
ATOM 578 C C . PRO A 1 74 ? 20.891 10.742 4.203 1 84.62 74 PRO A C 1
ATOM 580 O O . PRO A 1 74 ? 20.609 11.93 4.391 1 84.62 74 PRO A O 1
ATOM 583 N N . THR A 1 75 ? 21.844 10.383 3.465 1 84.19 75 THR A N 1
ATOM 584 C CA . THR A 1 75 ? 22.781 11.359 2.906 1 84.19 75 THR A CA 1
ATOM 585 C C . THR A 1 75 ? 22.062 12.273 1.914 1 84.19 75 THR A C 1
ATOM 587 O O . THR A 1 75 ? 22.547 13.367 1.617 1 84.19 75 THR A O 1
ATOM 590 N N . ALA A 1 76 ? 20.938 11.852 1.539 1 84.75 76 ALA A N 1
ATOM 591 C CA . ALA A 1 76 ? 20.203 12.609 0.53 1 84.75 76 ALA A CA 1
ATOM 592 C C . ALA A 1 76 ? 19.281 13.641 1.181 1 84.75 76 ALA A C 1
ATOM 594 O O . ALA A 1 76 ? 18.719 14.492 0.496 1 84.75 76 ALA A O 1
ATOM 595 N N . LEU A 1 77 ? 19.094 13.516 2.436 1 92.88 77 LEU A N 1
ATOM 596 C CA . LEU A 1 77 ? 18.234 14.422 3.188 1 92.88 77 LEU A CA 1
ATOM 597 C C . LEU A 1 77 ? 19.047 15.492 3.891 1 92.88 77 LEU A C 1
ATOM 599 O O . LEU A 1 77 ? 19.281 15.422 5.102 1 92.88 77 LEU A O 1
ATOM 603 N N . SER A 1 78 ? 19.609 16.375 3.07 1 86.69 78 SER A N 1
ATOM 604 C CA . SER A 1 78 ? 20.453 17.453 3.57 1 86.69 78 SER A CA 1
ATOM 605 C C . SER A 1 78 ? 20.156 18.766 2.861 1 86.69 78 SER A C 1
ATOM 607 O O . SER A 1 78 ? 19.781 18.766 1.685 1 86.69 78 SER A O 1
ATOM 609 N N . GLY A 1 79 ? 20.094 19.812 3.611 1 87.06 79 GLY A N 1
ATOM 610 C CA . GLY A 1 79 ? 19.828 21.125 3.059 1 87.06 79 GLY A CA 1
ATOM 611 C C . GLY A 1 79 ? 19.328 22.109 4.094 1 87.06 79 GLY A C 1
ATOM 612 O O . GLY A 1 79 ? 18.984 21.734 5.215 1 87.06 79 GLY A O 1
ATOM 613 N N . ASP A 1 80 ? 19.25 23.312 3.643 1 88.06 80 ASP A N 1
ATOM 614 C CA . ASP A 1 80 ? 18.938 24.391 4.586 1 88.06 80 ASP A CA 1
ATOM 615 C C . ASP A 1 80 ? 17.438 24.609 4.703 1 88.06 80 ASP A C 1
ATOM 617 O O . ASP A 1 80 ? 16.953 25.078 5.73 1 88.06 80 ASP A O 1
ATOM 621 N N . ASP A 1 81 ? 16.703 24.281 3.631 1 93.56 81 ASP A N 1
ATOM 622 C CA . ASP A 1 81 ? 15.258 24.469 3.619 1 93.56 81 ASP A CA 1
ATOM 623 C C . ASP A 1 81 ? 14.531 23.125 3.717 1 93.56 81 ASP A C 1
ATOM 625 O O . ASP A 1 81 ? 14.406 22.406 2.721 1 93.56 81 ASP A O 1
ATOM 629 N N . PRO A 1 82 ? 14.023 22.812 4.863 1 94.06 82 PRO A N 1
ATOM 630 C CA . PRO A 1 82 ? 13.359 21.516 5.062 1 94.06 82 PRO A CA 1
ATOM 631 C C . PRO A 1 82 ? 12.25 21.266 4.047 1 94.06 82 PRO A C 1
ATOM 633 O O . PRO A 1 82 ? 12.055 20.125 3.617 1 94.06 82 PRO A O 1
ATOM 636 N N . ARG A 1 83 ? 11.547 22.281 3.705 1 96.12 83 ARG A N 1
ATOM 637 C CA . ARG A 1 83 ? 10.492 22.125 2.709 1 96.12 83 ARG A CA 1
ATOM 638 C C . ARG A 1 83 ? 11.055 21.641 1.379 1 96.12 83 ARG A C 1
ATOM 640 O O . ARG A 1 83 ? 10.547 20.688 0.793 1 96.12 83 ARG A O 1
ATOM 647 N N . GLN A 1 84 ? 12.07 22.297 0.935 1 96.31 84 GLN A N 1
ATOM 648 C CA . GLN A 1 84 ? 12.664 21.922 -0.343 1 96.31 84 GLN A CA 1
ATOM 649 C C . GLN A 1 84 ? 13.297 20.531 -0.274 1 96.31 84 GLN A C 1
ATOM 651 O O . GLN A 1 84 ? 13.203 19.75 -1.228 1 96.31 84 GLN A O 1
ATOM 656 N N . VAL A 1 85 ? 13.945 20.25 0.815 1 96.75 85 VAL A N 1
ATOM 657 C CA . VAL A 1 85 ? 14.562 18.938 1.009 1 96.75 85 VAL A CA 1
ATOM 658 C C . VAL A 1 85 ? 13.492 17.844 0.921 1 96.75 85 VAL A C 1
ATOM 660 O O . VAL A 1 85 ? 13.664 16.859 0.21 1 96.75 85 VAL A O 1
ATOM 663 N N . LEU A 1 86 ? 12.367 18.031 1.583 1 97.56 86 LEU A N 1
ATOM 664 C CA . LEU A 1 86 ? 11.305 17.031 1.602 1 97.56 86 LEU A CA 1
ATOM 665 C C . LEU A 1 86 ? 10.617 16.938 0.244 1 97.56 86 LEU A C 1
ATOM 667 O O . LEU A 1 86 ? 10.219 15.859 -0.186 1 97.56 86 LEU A O 1
ATOM 671 N N . LEU A 1 87 ? 10.492 18.062 -0.45 1 97.5 87 LEU A N 1
ATOM 672 C CA . LEU A 1 87 ? 9.914 18.047 -1.791 1 97.5 87 LEU A CA 1
ATOM 673 C C . LEU A 1 87 ? 10.758 17.219 -2.744 1 97.5 87 LEU A C 1
ATOM 675 O O . LEU A 1 87 ? 10.242 16.344 -3.445 1 97.5 87 LEU A O 1
ATOM 679 N N . ASP A 1 88 ? 12.031 17.469 -2.727 1 97.06 88 ASP A N 1
ATOM 680 C CA . ASP A 1 88 ? 12.945 16.766 -3.617 1 97.06 88 ASP A CA 1
ATOM 681 C C . ASP A 1 88 ? 12.984 15.273 -3.285 1 97.06 88 ASP A C 1
ATOM 683 O O . ASP A 1 88 ? 12.93 14.43 -4.184 1 97.06 88 ASP A O 1
ATOM 687 N N . PHE A 1 89 ? 13.078 14.969 -2.053 1 97.62 89 PHE A N 1
ATOM 688 C CA . PHE A 1 89 ? 13.117 13.586 -1.612 1 97.62 89 PHE A CA 1
ATOM 689 C C . PHE A 1 89 ? 11.844 12.852 -2.018 1 97.62 89 PHE A C 1
ATOM 691 O O . PHE A 1 89 ? 11.906 11.742 -2.562 1 97.62 89 PHE A O 1
ATOM 698 N N . THR A 1 90 ? 10.703 13.469 -1.707 1 97.94 90 THR A N 1
ATOM 699 C CA . THR A 1 90 ? 9.414 12.844 -1.991 1 97.94 90 THR A CA 1
ATOM 700 C C . THR A 1 90 ? 9.234 12.641 -3.492 1 97.94 90 THR A C 1
ATOM 702 O O . THR A 1 90 ? 8.688 11.617 -3.924 1 97.94 90 THR A O 1
ATOM 705 N N . ALA A 1 91 ? 9.664 13.562 -4.266 1 97.31 91 ALA A N 1
ATOM 706 C CA . ALA A 1 91 ? 9.586 13.438 -5.719 1 97.31 91 ALA A CA 1
ATOM 707 C C . ALA A 1 91 ? 10.398 12.234 -6.203 1 97.31 91 ALA A C 1
ATOM 709 O O . ALA A 1 91 ? 9.914 11.445 -7.027 1 97.31 91 ALA A O 1
ATOM 710 N N . ARG A 1 92 ? 11.586 12.07 -5.699 1 96.81 92 ARG A N 1
ATOM 711 C CA . ARG A 1 92 ? 12.422 10.93 -6.062 1 96.81 92 ARG A CA 1
ATOM 712 C C . ARG A 1 92 ? 11.805 9.617 -5.602 1 96.81 92 ARG A C 1
ATOM 714 O O . ARG A 1 92 ? 11.844 8.617 -6.32 1 96.81 92 ARG A O 1
ATOM 721 N N . PHE A 1 93 ? 11.281 9.664 -4.441 1 97.62 93 PHE A N 1
ATOM 722 C CA . PHE A 1 93 ? 10.648 8.477 -3.869 1 97.62 93 PHE A CA 1
ATOM 723 C C . PHE A 1 93 ? 9.484 8.023 -4.734 1 97.62 93 PHE A C 1
ATOM 725 O O . PHE A 1 93 ? 9.391 6.844 -5.086 1 97.62 93 PHE A O 1
ATOM 732 N N . VAL A 1 94 ? 8.625 8.961 -5.09 1 97.31 94 VAL A N 1
ATOM 733 C CA . VAL A 1 94 ? 7.441 8.664 -5.891 1 97.31 94 VAL A CA 1
ATOM 734 C C . VAL A 1 94 ? 7.863 8.133 -7.258 1 97.31 94 VAL A C 1
ATOM 736 O O . VAL A 1 94 ? 7.289 7.164 -7.758 1 97.31 94 VAL A O 1
ATOM 739 N N . GLU A 1 95 ? 8.836 8.703 -7.812 1 95.5 95 GLU A N 1
ATOM 740 C CA . GLU A 1 95 ? 9.336 8.234 -9.109 1 95.5 95 GLU A CA 1
ATOM 741 C C . GLU A 1 95 ? 9.867 6.812 -9.008 1 95.5 95 GLU A C 1
ATOM 743 O O . GLU A 1 95 ? 9.586 5.977 -9.867 1 95.5 95 GLU A O 1
ATOM 748 N N . MET A 1 96 ? 10.57 6.543 -8.031 1 95.75 96 MET A N 1
ATOM 749 C CA . MET A 1 96 ? 11.211 5.242 -7.859 1 95.75 96 MET A CA 1
ATOM 750 C C . MET A 1 96 ? 10.172 4.152 -7.621 1 95.75 96 MET A C 1
ATOM 752 O O . MET A 1 96 ? 10.188 3.113 -8.289 1 95.75 96 MET A O 1
ATOM 756 N N . ILE A 1 97 ? 9.219 4.387 -6.695 1 96.25 97 ILE A N 1
ATOM 757 C CA . ILE A 1 97 ? 8.297 3.322 -6.309 1 96.25 97 ILE A CA 1
ATOM 758 C C . ILE A 1 97 ? 7.328 3.037 -7.453 1 96.25 97 ILE A C 1
ATOM 760 O O . ILE A 1 97 ? 6.672 1.992 -7.473 1 96.25 97 ILE A O 1
ATOM 764 N N . ASN A 1 98 ? 7.195 3.988 -8.359 1 95.19 98 ASN A N 1
ATOM 765 C CA . ASN A 1 98 ? 6.285 3.801 -9.484 1 95.19 98 ASN A CA 1
ATOM 766 C C . ASN A 1 98 ? 7.016 3.283 -10.719 1 95.19 98 ASN A C 1
ATOM 768 O O . ASN A 1 98 ? 6.398 3.061 -11.758 1 95.19 98 ASN A O 1
ATOM 772 N N . SER A 1 99 ? 8.312 3.1 -10.578 1 92.81 99 SER A N 1
ATOM 773 C CA . SER A 1 99 ? 9.047 2.496 -11.68 1 92.81 99 SER A CA 1
ATOM 774 C C . SER A 1 99 ? 8.602 1.056 -11.922 1 92.81 99 SER A C 1
ATOM 776 O O . SER A 1 99 ? 8.133 0.388 -11 1 92.81 99 SER A O 1
ATOM 778 N N . ASP A 1 100 ? 8.828 0.56 -13.102 1 89.62 100 ASP A N 1
ATOM 779 C CA . ASP A 1 100 ? 8.438 -0.804 -13.445 1 89.62 100 ASP A CA 1
ATOM 780 C C . ASP A 1 100 ? 9.156 -1.822 -12.562 1 89.62 100 ASP A C 1
ATOM 782 O O . ASP A 1 100 ? 8.555 -2.807 -12.133 1 89.62 100 ASP A O 1
ATOM 786 N N . GLU A 1 101 ? 10.398 -1.558 -12.312 1 91.12 101 GLU A N 1
ATOM 787 C CA . GLU A 1 101 ? 11.195 -2.473 -11.5 1 91.12 101 GLU A CA 1
ATOM 788 C C . GLU A 1 101 ? 10.664 -2.539 -10.07 1 91.12 101 GLU A C 1
ATOM 790 O O . GLU A 1 101 ? 10.516 -3.627 -9.508 1 91.12 101 GLU A O 1
ATOM 795 N N . ALA A 1 102 ? 10.398 -1.398 -9.539 1 94.69 102 ALA A N 1
ATOM 796 C CA . ALA A 1 102 ? 9.945 -1.355 -8.148 1 94.69 102 ALA A CA 1
ATOM 797 C C . ALA A 1 102 ? 8.57 -1.986 -8.008 1 94.69 102 ALA A C 1
ATOM 799 O O . ALA A 1 102 ? 8.312 -2.711 -7.039 1 94.69 102 ALA A O 1
ATOM 800 N N . VAL A 1 103 ? 7.707 -1.713 -8.938 1 93.81 103 VAL A N 1
ATOM 801 C CA . VAL A 1 103 ? 6.363 -2.287 -8.914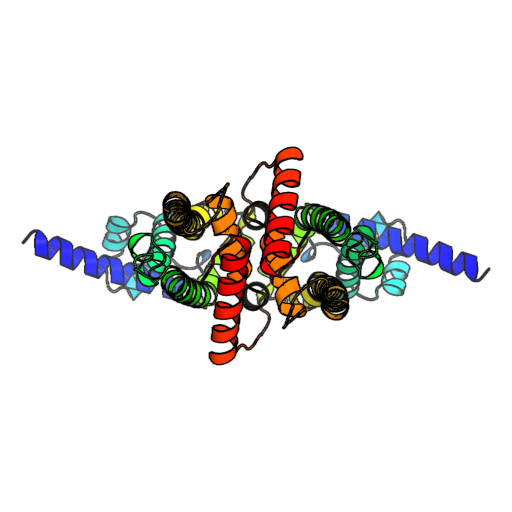 1 93.81 103 VAL A CA 1
ATOM 802 C C . VAL A 1 103 ? 6.449 -3.805 -9.055 1 93.81 103 VAL A C 1
ATOM 804 O O . VAL A 1 103 ? 5.762 -4.539 -8.336 1 93.81 103 VAL A O 1
ATOM 807 N N . TYR A 1 104 ? 7.277 -4.207 -9.953 1 91.81 104 TYR A N 1
ATOM 808 C CA . TYR A 1 104 ? 7.461 -5.645 -10.148 1 91.81 104 TYR A CA 1
ATOM 809 C C . TYR A 1 104 ? 7.906 -6.316 -8.859 1 91.81 104 TYR A C 1
ATOM 811 O O . TYR A 1 104 ? 7.355 -7.348 -8.461 1 91.81 104 TYR A O 1
ATOM 819 N N . VAL A 1 105 ? 8.914 -5.777 -8.258 1 93.75 105 VAL A N 1
ATOM 820 C CA . VAL A 1 105 ? 9.484 -6.371 -7.051 1 93.75 105 VAL A CA 1
ATOM 821 C C . VAL A 1 105 ? 8.43 -6.414 -5.949 1 93.75 105 VAL A C 1
ATOM 823 O O . VAL A 1 105 ? 8.305 -7.414 -5.238 1 93.75 105 VAL A O 1
ATOM 826 N N . TYR A 1 106 ? 7.719 -5.355 -5.789 1 95.19 106 TYR A N 1
ATOM 827 C CA . TYR A 1 106 ? 6.66 -5.301 -4.789 1 95.19 106 TYR A CA 1
ATOM 828 C C . TYR A 1 106 ? 5.621 -6.387 -5.031 1 95.19 106 TYR A C 1
ATOM 830 O O . TYR A 1 106 ? 5.254 -7.121 -4.109 1 95.19 106 TYR A O 1
ATOM 838 N N . ARG A 1 107 ? 5.152 -6.492 -6.223 1 94.12 107 ARG A N 1
ATOM 839 C CA . ARG A 1 107 ? 4.164 -7.504 -6.582 1 94.12 107 ARG A CA 1
ATOM 840 C C . ARG A 1 107 ? 4.711 -8.906 -6.359 1 94.12 107 ARG A C 1
ATOM 842 O O . ARG A 1 107 ? 3.986 -9.797 -5.902 1 94.12 107 ARG A O 1
ATOM 849 N N . LEU A 1 108 ? 5.941 -9.078 -6.738 1 92.81 108 LEU A N 1
ATOM 850 C CA . LEU A 1 108 ? 6.598 -10.367 -6.551 1 92.81 108 LEU A CA 1
ATOM 851 C C . LEU A 1 108 ? 6.586 -10.773 -5.078 1 92.81 108 LEU A C 1
ATOM 853 O O . LEU A 1 108 ? 6.223 -11.906 -4.742 1 92.81 108 LEU A O 1
ATOM 857 N N . CYS A 1 109 ? 6.961 -9.859 -4.242 1 94.44 109 CYS A N 1
ATOM 858 C CA . CYS A 1 109 ? 7.066 -10.156 -2.816 1 94.44 109 CYS A CA 1
ATOM 859 C C . CYS A 1 109 ? 5.699 -10.461 -2.221 1 94.44 109 CYS A C 1
ATOM 861 O O . CYS A 1 109 ? 5.574 -11.336 -1.359 1 94.44 109 CYS A O 1
ATOM 863 N N . ILE A 1 110 ? 4.68 -9.797 -2.701 1 94.94 110 ILE A N 1
ATOM 864 C CA . ILE A 1 110 ? 3.326 -10.062 -2.229 1 94.94 110 ILE A CA 1
ATOM 865 C C . ILE A 1 110 ? 2.859 -11.422 -2.736 1 94.94 110 ILE A C 1
ATOM 867 O O . ILE A 1 110 ? 2.32 -12.227 -1.971 1 94.94 110 ILE A O 1
ATOM 871 N N . SER A 1 111 ? 3.1 -11.672 -3.965 1 91.38 111 SER A N 1
ATOM 872 C CA . SER A 1 111 ? 2.633 -12.906 -4.59 1 91.38 111 SER A CA 1
ATOM 873 C C . SER A 1 111 ? 3.33 -14.125 -3.998 1 91.38 111 SER A C 1
ATOM 875 O O . SER A 1 111 ? 2.752 -15.211 -3.945 1 91.38 111 SER A O 1
ATOM 877 N N . GLN A 1 112 ? 4.496 -13.922 -3.504 1 88.19 112 GLN A N 1
ATOM 878 C CA . GLN A 1 112 ? 5.27 -15.031 -2.969 1 88.19 112 GLN A CA 1
ATOM 879 C C . GLN A 1 112 ? 5.266 -15.023 -1.443 1 88.19 112 GLN A C 1
ATOM 881 O O . GLN A 1 112 ? 6.043 -15.742 -0.811 1 88.19 112 GLN A O 1
ATOM 886 N N . ALA A 1 113 ? 4.453 -14.25 -0.878 1 87.69 113 ALA A N 1
ATOM 887 C CA . ALA A 1 113 ? 4.465 -14.031 0.566 1 87.69 113 ALA A CA 1
ATOM 888 C C . ALA A 1 113 ? 4.266 -15.336 1.32 1 87.69 113 ALA A C 1
ATOM 890 O O . ALA A 1 113 ? 4.863 -15.555 2.379 1 87.69 113 ALA A O 1
ATOM 891 N N . GLU A 1 114 ? 3.488 -16.219 0.816 1 82.25 114 GLU A N 1
ATOM 892 C CA . GLU A 1 114 ? 3.197 -17.484 1.486 1 82.25 114 GLU A CA 1
ATOM 893 C C . GLU A 1 114 ? 4.273 -18.516 1.196 1 82.25 114 GLU A C 1
ATOM 895 O O . GLU A 1 114 ? 4.645 -19.297 2.078 1 82.25 114 GLU A O 1
ATOM 900 N N . THR A 1 115 ? 4.785 -18.531 0.018 1 82.31 115 THR A N 1
ATOM 901 C CA . THR A 1 115 ? 5.695 -19.594 -0.405 1 82.31 115 THR A CA 1
ATOM 902 C C . THR A 1 115 ? 7.145 -19.203 -0.115 1 82.31 115 THR A C 1
ATOM 904 O O . THR A 1 115 ? 7.98 -20.078 0.145 1 82.31 115 THR A O 1
ATOM 907 N N . HIS A 1 116 ? 7.43 -17.938 -0.186 1 84.88 116 HIS A N 1
ATOM 908 C CA . HIS A 1 116 ? 8.781 -17.438 0.04 1 84.88 116 HIS A CA 1
ATOM 909 C C . HIS A 1 116 ? 8.773 -16.219 0.96 1 84.88 116 HIS A C 1
ATOM 911 O O . HIS A 1 116 ? 9.188 -15.133 0.559 1 84.88 116 HIS A O 1
ATOM 917 N N . PRO A 1 117 ? 8.398 -16.453 2.189 1 86.25 117 PRO A N 1
ATOM 918 C CA . PRO A 1 117 ? 8.289 -15.312 3.109 1 86.25 117 PRO A CA 1
ATOM 919 C C . PRO A 1 117 ? 9.617 -14.602 3.334 1 86.25 117 PRO A C 1
ATOM 921 O O . PRO A 1 117 ? 9.633 -13.406 3.633 1 86.25 117 PRO A O 1
ATOM 924 N N . GLU A 1 118 ? 10.672 -15.289 3.154 1 91.56 118 GLU A N 1
ATOM 925 C CA . GLU A 1 118 ? 11.984 -14.695 3.355 1 91.56 118 GLU A CA 1
ATOM 926 C C . GLU A 1 118 ? 12.258 -13.602 2.332 1 91.56 118 GLU A C 1
ATOM 928 O O . GLU A 1 118 ? 12.953 -12.625 2.627 1 91.56 118 GLU A O 1
ATOM 933 N N . LEU A 1 119 ? 11.742 -13.773 1.18 1 92.19 119 LEU A N 1
ATOM 934 C CA . LEU A 1 119 ? 11.906 -12.773 0.132 1 92.19 119 LEU A CA 1
ATOM 935 C C . LEU A 1 119 ? 11.273 -11.453 0.542 1 92.19 119 LEU A C 1
ATOM 937 O O . LEU A 1 119 ? 11.867 -10.383 0.355 1 92.19 119 LEU A O 1
ATOM 941 N N . SER A 1 120 ? 10.086 -11.547 1.115 1 94.56 120 SER A N 1
ATOM 942 C CA . SER A 1 120 ? 9.383 -10.359 1.587 1 94.56 120 SER A CA 1
ATOM 943 C C . SER A 1 120 ? 10.141 -9.68 2.723 1 94.56 120 SER A C 1
ATOM 945 O O . SER A 1 120 ? 10.18 -8.453 2.803 1 94.56 120 SER A O 1
ATOM 947 N N . GLU A 1 121 ? 10.664 -10.477 3.543 1 95.19 121 GLU A N 1
ATOM 948 C CA . GLU A 1 121 ? 11.445 -9.938 4.652 1 95.19 121 GLU A CA 1
ATOM 949 C C . GLU A 1 121 ? 12.672 -9.188 4.145 1 95.19 121 GLU A C 1
ATOM 951 O O . GLU A 1 121 ? 12.992 -8.102 4.633 1 95.19 121 GLU A O 1
ATOM 956 N N . ARG A 1 122 ? 13.359 -9.781 3.221 1 94.31 122 ARG A N 1
ATOM 957 C CA . ARG A 1 122 ? 14.539 -9.156 2.629 1 94.31 122 ARG A CA 1
ATOM 958 C C . ARG A 1 122 ? 14.172 -7.863 1.913 1 94.31 122 ARG A C 1
ATOM 960 O O . ARG A 1 122 ? 14.867 -6.855 2.049 1 94.31 122 ARG A O 1
ATOM 967 N N . TYR A 1 123 ? 13.133 -7.918 1.2 1 96.06 123 TYR A N 1
ATOM 968 C CA . TYR A 1 123 ? 12.641 -6.734 0.5 1 96.06 123 TYR A CA 1
ATOM 969 C C . TYR A 1 123 ? 12.352 -5.605 1.479 1 96.06 123 TYR A C 1
ATOM 971 O O . TYR A 1 123 ? 12.812 -4.477 1.289 1 96.06 123 TYR A O 1
ATOM 979 N N . PHE A 1 124 ? 11.625 -5.961 2.494 1 96.25 124 PHE A N 1
ATOM 980 C CA . PHE A 1 124 ? 11.211 -4.945 3.453 1 96.25 124 PHE A CA 1
ATOM 981 C C . PHE A 1 124 ? 12.414 -4.332 4.152 1 96.25 124 PHE A C 1
ATOM 983 O O . PHE A 1 124 ? 12.5 -3.111 4.297 1 96.25 124 PHE A O 1
ATOM 990 N N . GLU A 1 125 ? 13.328 -5.105 4.559 1 95.38 125 GLU A N 1
ATOM 991 C CA . GLU A 1 125 ? 14.492 -4.652 5.312 1 95.38 125 GLU A CA 1
ATOM 992 C C . GLU A 1 125 ? 15.453 -3.861 4.422 1 95.38 125 GLU A C 1
ATOM 994 O O . GLU A 1 125 ? 16.062 -2.889 4.871 1 95.38 125 GLU A O 1
ATOM 999 N N . ALA A 1 126 ? 15.539 -4.262 3.182 1 95.25 126 ALA A N 1
ATOM 1000 C CA . ALA A 1 126 ? 16.516 -3.664 2.277 1 95.25 126 ALA A CA 1
ATOM 1001 C C . ALA A 1 126 ? 15.977 -2.381 1.654 1 95.25 126 ALA A C 1
ATOM 1003 O O . ALA A 1 126 ? 16.734 -1.544 1.171 1 95.25 126 ALA A O 1
ATOM 1004 N N . GLY A 1 127 ? 14.711 -2.262 1.662 1 95.81 127 GLY A N 1
ATOM 1005 C CA . GLY A 1 127 ? 14.109 -1.13 0.976 1 95.81 127 GLY A CA 1
ATOM 1006 C C . GLY A 1 127 ? 13.258 -0.26 1.887 1 95.81 127 GLY A C 1
ATOM 1007 O O . GLY A 1 127 ? 13.742 0.736 2.428 1 95.81 127 GLY A O 1
ATOM 1008 N N . PRO A 1 128 ? 11.992 -0.683 2.141 1 96.19 128 PRO A N 1
ATOM 1009 C CA . PRO A 1 128 ? 11.055 0.148 2.906 1 96.19 128 PRO A CA 1
ATOM 1010 C C . PRO A 1 128 ? 11.609 0.55 4.273 1 96.19 128 PRO A C 1
ATOM 1012 O O . PRO A 1 128 ? 11.555 1.726 4.641 1 96.19 128 PRO A O 1
ATOM 1015 N N . ALA A 1 129 ? 12.148 -0.357 4.984 1 95.5 129 ALA A N 1
ATOM 1016 C CA . ALA A 1 129 ? 12.633 -0.079 6.332 1 95.5 129 ALA A CA 1
ATOM 1017 C C . ALA A 1 129 ? 13.758 0.952 6.312 1 95.5 129 ALA A C 1
ATOM 1019 O O . ALA A 1 129 ? 13.812 1.834 7.172 1 95.5 129 ALA A O 1
ATOM 1020 N N . LYS A 1 130 ? 14.633 0.839 5.395 1 95.62 130 LYS A N 1
ATOM 1021 C CA . LYS A 1 130 ? 15.758 1.764 5.301 1 95.62 130 LYS A CA 1
ATOM 1022 C C . LYS A 1 130 ? 15.289 3.17 4.941 1 95.62 130 LYS A C 1
ATOM 1024 O O . LYS A 1 130 ? 15.781 4.156 5.496 1 95.62 130 LYS A O 1
ATOM 1029 N N . VAL A 1 131 ? 14.383 3.227 4.016 1 97 131 VAL A N 1
ATOM 1030 C CA . VAL A 1 131 ? 13.883 4.523 3.58 1 97 131 VAL A CA 1
ATOM 1031 C C . VAL A 1 131 ? 13.125 5.199 4.727 1 97 131 VAL A C 1
ATOM 1033 O O . VAL A 1 131 ? 13.328 6.387 4.992 1 97 131 VAL A O 1
ATOM 1036 N N . ILE A 1 132 ? 12.328 4.465 5.438 1 96.88 132 ILE A N 1
ATOM 1037 C CA . ILE A 1 132 ? 11.602 4.988 6.594 1 96.88 132 ILE A CA 1
ATOM 1038 C C . ILE A 1 132 ? 12.594 5.484 7.641 1 96.88 132 ILE A C 1
ATOM 1040 O O . ILE A 1 132 ? 12.422 6.566 8.203 1 96.88 132 ILE A O 1
ATOM 1044 N N . GLY A 1 133 ? 13.578 4.691 7.871 1 96.88 133 GLY A N 1
ATOM 1045 C CA . GLY A 1 133 ? 14.602 5.078 8.828 1 96.88 133 GLY A CA 1
ATOM 1046 C C . GLY A 1 133 ? 15.297 6.375 8.469 1 96.88 133 GLY A C 1
ATOM 1047 O O . GLY A 1 133 ? 15.531 7.223 9.336 1 96.88 133 GLY A O 1
ATOM 1048 N N . ALA A 1 134 ? 15.633 6.512 7.219 1 97 134 ALA A N 1
ATOM 1049 C CA . ALA A 1 134 ? 16.297 7.723 6.746 1 97 134 ALA A CA 1
ATOM 1050 C C . ALA A 1 134 ? 15.422 8.953 6.969 1 97 134 ALA A C 1
ATOM 1052 O O . ALA A 1 134 ? 15.891 9.977 7.477 1 97 134 ALA A O 1
ATOM 1053 N N . VAL A 1 135 ? 14.188 8.867 6.609 1 97.94 135 VAL A N 1
ATOM 1054 C CA . VAL A 1 135 ? 13.266 9.984 6.742 1 97.94 135 VAL A CA 1
ATOM 1055 C C . VAL A 1 135 ? 13.023 10.281 8.219 1 97.94 135 VAL A C 1
ATOM 1057 O O . VAL A 1 135 ? 12.984 11.445 8.633 1 97.94 135 VAL A O 1
ATOM 1060 N N . ALA A 1 136 ? 12.844 9.227 9.016 1 97.94 136 ALA A N 1
ATOM 1061 C CA . ALA A 1 136 ? 12.609 9.391 10.445 1 97.94 136 ALA A CA 1
ATOM 1062 C C . ALA A 1 136 ? 13.773 10.133 11.109 1 97.94 136 ALA A C 1
ATOM 1064 O O . ALA A 1 136 ? 13.555 11.016 11.945 1 97.94 136 ALA A O 1
ATOM 1065 N N . GLU A 1 137 ? 14.938 9.758 10.734 1 97.19 137 GLU A N 1
ATOM 1066 C CA . GLU A 1 137 ? 16.125 10.414 11.281 1 97.19 137 GLU A CA 1
ATOM 1067 C C . GLU A 1 137 ? 16.156 11.891 10.914 1 97.19 137 GLU A C 1
ATOM 1069 O O . GLU A 1 137 ? 16.453 12.742 11.758 1 97.19 137 GLU A O 1
ATOM 1074 N N . TYR A 1 138 ? 15.883 12.164 9.719 1 97.25 138 TYR A N 1
ATOM 1075 C CA . TYR A 1 138 ? 15.844 13.555 9.266 1 97.25 138 TYR A CA 1
ATOM 1076 C C . TYR A 1 138 ? 14.773 14.344 10.008 1 97.25 138 TYR A C 1
ATOM 1078 O O . TYR A 1 138 ? 15.031 15.461 10.461 1 97.25 138 TYR A O 1
ATOM 1086 N N . LEU A 1 139 ? 13.617 13.797 10.141 1 97.31 139 LEU A N 1
ATOM 1087 C CA . LEU A 1 139 ? 12.508 14.469 10.812 1 97.31 139 LEU A CA 1
ATOM 1088 C C . LEU A 1 139 ? 12.82 14.688 12.289 1 97.31 139 LEU A C 1
ATOM 1090 O O . LEU A 1 139 ? 12.406 15.695 12.867 1 97.31 139 LEU A O 1
ATOM 1094 N N . ALA A 1 140 ? 13.469 13.727 12.867 1 97.06 140 ALA A N 1
ATOM 1095 C CA . ALA A 1 140 ? 13.898 13.883 14.258 1 97.06 140 ALA A CA 1
ATOM 1096 C C . ALA A 1 140 ? 14.797 15.109 14.422 1 97.06 140 ALA A C 1
ATOM 1098 O O . ALA A 1 140 ? 14.664 15.852 15.398 1 97.06 140 ALA A O 1
ATOM 1099 N N . THR A 1 141 ? 15.672 15.297 13.5 1 95.62 141 THR A N 1
ATOM 1100 C CA . THR A 1 141 ? 16.562 16.453 13.547 1 95.62 141 THR A CA 1
ATOM 1101 C C . THR A 1 141 ? 15.766 17.75 13.438 1 95.62 141 THR A C 1
ATOM 1103 O O . THR A 1 141 ? 16.078 18.734 14.117 1 95.62 141 THR A O 1
ATOM 1106 N N . LEU A 1 142 ? 14.797 17.781 12.562 1 95.06 142 LEU A N 1
ATOM 1107 C CA . LEU A 1 142 ? 13.961 18.969 12.414 1 95.06 142 LEU A CA 1
ATOM 1108 C C . LEU A 1 142 ? 13.188 19.25 13.695 1 95.06 142 LEU A C 1
ATOM 1110 O O . LEU A 1 142 ? 13.016 20.406 14.078 1 95.06 142 LEU A O 1
ATOM 1114 N N . SER A 1 143 ? 12.695 18.188 14.312 1 95.44 143 SER A N 1
ATOM 1115 C CA . SER A 1 143 ? 11.984 18.328 15.578 1 95.44 143 SER A CA 1
ATOM 1116 C C . SER A 1 143 ? 12.906 18.828 16.688 1 95.44 143 SER A C 1
ATOM 1118 O O . SER A 1 143 ? 12.547 19.734 17.438 1 95.44 143 SER A O 1
ATOM 1120 N N . ASP A 1 144 ? 14.039 18.281 16.766 1 95.19 144 ASP A N 1
ATOM 1121 C CA . ASP A 1 144 ? 15.023 18.656 17.781 1 95.19 144 ASP A CA 1
ATOM 1122 C C . ASP A 1 144 ? 15.438 20.125 17.641 1 95.19 144 ASP A C 1
ATOM 1124 O O . ASP A 1 144 ? 15.742 20.781 18.641 1 95.19 144 ASP A O 1
ATOM 1128 N N . ASN A 1 145 ? 15.414 20.625 16.453 1 93.5 145 ASN A N 1
ATOM 1129 C CA . ASN A 1 145 ? 15.789 22 16.172 1 93.5 145 ASN A CA 1
ATOM 1130 C C . ASN A 1 145 ? 14.594 22.938 16.297 1 93.5 145 ASN A C 1
ATOM 1132 O O . ASN A 1 145 ? 14.711 24.141 16.016 1 93.5 145 ASN A O 1
ATOM 1136 N N . GLY A 1 146 ? 13.484 22.391 16.578 1 93.06 146 GLY A N 1
ATOM 1137 C CA . GLY A 1 146 ? 12.297 23.188 16.828 1 93.06 146 GLY A CA 1
ATOM 1138 C C . GLY A 1 146 ? 11.57 23.594 15.57 1 93.06 146 GLY A C 1
ATOM 1139 O O . GLY A 1 146 ? 10.656 24.422 15.617 1 93.06 146 GLY A O 1
ATOM 1140 N N . LEU A 1 147 ? 11.969 23 14.461 1 92.5 147 LEU A N 1
ATOM 1141 C CA . LEU A 1 147 ? 11.367 23.375 13.188 1 92.5 147 LEU A CA 1
ATOM 1142 C C . LEU A 1 147 ? 10.031 22.656 12.977 1 92.5 147 LEU A C 1
ATOM 1144 O O . LEU A 1 147 ? 9.164 23.156 12.266 1 92.5 147 LEU A O 1
ATOM 1148 N N . LEU A 1 148 ? 9.906 21.469 13.523 1 94.69 148 LEU A N 1
ATOM 1149 C CA . LEU A 1 148 ? 8.672 20.688 13.516 1 94.69 148 LEU A CA 1
ATOM 1150 C C . LEU A 1 148 ? 8.352 20.156 14.906 1 94.69 148 LEU A C 1
ATOM 1152 O O . LEU A 1 148 ? 9.25 20.016 15.75 1 94.69 148 LEU A O 1
ATOM 1156 N N . LYS A 1 149 ? 7.121 19.922 15.188 1 94.75 149 LYS A N 1
ATOM 1157 C CA . LYS A 1 149 ? 6.676 19.281 16.422 1 94.75 149 LYS A CA 1
ATOM 1158 C C . LYS A 1 149 ? 6.281 17.828 16.188 1 94.75 149 LYS A C 1
ATOM 1160 O O . LYS A 1 149 ? 5.137 17.547 15.828 1 94.75 149 LYS A O 1
ATOM 1165 N N . ILE A 1 150 ? 7.215 16.984 16.453 1 95.31 150 ILE A N 1
ATOM 1166 C CA . ILE A 1 150 ? 7.02 15.578 16.172 1 95.31 150 ILE A CA 1
ATOM 1167 C C . ILE A 1 150 ? 7.32 14.742 17.406 1 95.31 150 ILE A C 1
ATOM 1169 O O . ILE A 1 150 ? 8.453 14.742 17.906 1 95.31 150 ILE A O 1
ATOM 1173 N N . ASP A 1 151 ? 6.281 14.023 17.859 1 93 151 ASP A N 1
ATOM 1174 C CA . ASP A 1 151 ? 6.457 13.172 19.031 1 93 151 ASP A CA 1
ATOM 1175 C C . ASP A 1 151 ? 7.043 11.812 18.641 1 93 151 ASP A C 1
ATOM 1177 O O . ASP A 1 151 ? 7.793 11.211 19.406 1 93 151 ASP A O 1
ATOM 1181 N N . ASP A 1 152 ? 6.727 11.312 17.469 1 96.31 152 ASP A N 1
ATOM 1182 C CA . ASP A 1 152 ? 7.148 10.008 16.953 1 96.31 152 ASP A CA 1
ATOM 1183 C C . ASP A 1 152 ? 7.66 10.125 15.523 1 96.31 152 ASP A C 1
ATOM 1185 O O . ASP A 1 152 ? 6.898 9.961 14.57 1 96.31 152 ASP A O 1
ATOM 1189 N N . PRO A 1 153 ? 9 10.305 15.406 1 97.5 153 PRO A N 1
ATOM 1190 C CA . PRO A 1 153 ? 9.562 10.523 14.078 1 97.5 153 PRO A CA 1
ATOM 1191 C C . PRO A 1 153 ? 9.328 9.352 13.133 1 97.5 153 PRO A C 1
ATOM 1193 O O . PRO A 1 153 ? 9.195 9.539 11.922 1 97.5 153 PRO A O 1
ATOM 1196 N N . VAL A 1 154 ? 9.305 8.156 13.641 1 96.88 154 VAL A N 1
ATOM 1197 C CA . VAL A 1 154 ? 9.062 6.984 12.805 1 96.88 154 VAL A CA 1
ATOM 1198 C C . VAL A 1 154 ? 7.641 7.031 12.242 1 96.88 154 VAL A C 1
ATOM 1200 O O . VAL A 1 154 ? 7.434 6.844 11.039 1 96.88 154 VAL A O 1
ATOM 1203 N N . LEU A 1 155 ? 6.68 7.336 13.078 1 96.25 155 LEU A N 1
ATOM 1204 C CA . LEU A 1 155 ? 5.297 7.449 12.617 1 96.25 155 LEU A CA 1
ATOM 1205 C C . LEU A 1 155 ? 5.148 8.594 11.617 1 96.25 155 LEU A C 1
ATOM 1207 O O . LEU A 1 155 ? 4.426 8.461 10.625 1 96.25 155 LEU A O 1
ATOM 1211 N N . ALA A 1 156 ? 5.809 9.695 11.906 1 97.31 156 ALA A N 1
ATOM 1212 C CA . ALA A 1 156 ? 5.766 10.828 10.984 1 97.31 156 ALA A CA 1
ATOM 1213 C C . ALA A 1 156 ? 6.324 10.438 9.617 1 97.31 156 ALA A C 1
ATOM 1215 O O . ALA A 1 156 ? 5.77 10.812 8.586 1 97.31 156 ALA A O 1
ATOM 1216 N N . ALA A 1 157 ? 7.438 9.711 9.609 1 97.88 157 ALA A N 1
ATOM 1217 C CA . ALA A 1 157 ? 8.023 9.242 8.359 1 97.88 157 ALA A CA 1
ATOM 1218 C C . ALA A 1 157 ? 7.055 8.336 7.609 1 97.88 157 ALA A C 1
ATOM 1220 O O . ALA A 1 157 ? 6.91 8.453 6.391 1 97.88 157 ALA A O 1
ATOM 1221 N N . GLU A 1 158 ? 6.414 7.445 8.305 1 96.5 158 GLU A N 1
ATOM 1222 C CA . GLU A 1 158 ? 5.422 6.562 7.703 1 96.5 158 GLU A CA 1
ATOM 1223 C C . GLU A 1 158 ? 4.289 7.359 7.066 1 96.5 158 GLU A C 1
ATOM 1225 O O . GLU A 1 158 ? 3.857 7.055 5.953 1 96.5 158 GLU A O 1
ATOM 1230 N N . HIS A 1 159 ? 3.801 8.359 7.809 1 96 159 HIS A N 1
ATOM 1231 C CA . HIS A 1 159 ? 2.744 9.211 7.281 1 96 159 HIS A CA 1
ATOM 1232 C C . HIS A 1 159 ? 3.143 9.812 5.938 1 96 159 HIS A C 1
ATOM 1234 O O . HIS A 1 159 ? 2.408 9.695 4.953 1 96 159 HIS A O 1
ATOM 1240 N N . LEU A 1 160 ? 4.301 10.398 5.895 1 97.56 160 LEU A N 1
ATOM 1241 C CA . LEU A 1 160 ? 4.746 11.07 4.68 1 97.56 160 LEU A CA 1
ATOM 1242 C C . LEU A 1 160 ? 4.871 10.078 3.525 1 97.56 160 LEU A C 1
ATOM 1244 O O . LEU A 1 160 ? 4.348 10.32 2.436 1 97.56 160 LEU A O 1
ATOM 1248 N N . LEU A 1 161 ? 5.508 8.984 3.785 1 97.44 161 LEU A N 1
ATOM 1249 C CA . LEU A 1 161 ? 5.828 8.039 2.721 1 97.44 161 LEU A CA 1
ATOM 1250 C C . LEU A 1 161 ? 4.57 7.324 2.236 1 97.44 161 LEU A C 1
ATOM 1252 O O . LEU A 1 161 ? 4.402 7.105 1.035 1 97.44 161 LEU A O 1
ATOM 1256 N N . LEU A 1 162 ? 3.709 7.008 3.129 1 95.94 162 LEU A N 1
ATOM 1257 C CA . LEU A 1 162 ? 2.479 6.328 2.748 1 95.94 162 LEU A CA 1
ATOM 1258 C C . LEU A 1 162 ? 1.554 7.262 1.976 1 95.94 162 LEU A C 1
ATOM 1260 O O . LEU A 1 162 ? 0.984 6.875 0.953 1 95.94 162 LEU A O 1
ATOM 1264 N N . MET A 1 163 ? 1.43 8.477 2.391 1 94.62 163 MET A N 1
ATOM 1265 C CA . MET A 1 163 ? 0.649 9.453 1.636 1 94.62 163 MET A CA 1
ATOM 1266 C C . MET A 1 163 ? 1.238 9.656 0.244 1 94.62 163 MET A C 1
ATOM 1268 O O . MET A 1 163 ? 0.5 9.836 -0.727 1 94.62 163 MET A O 1
ATOM 1272 N N . SER A 1 164 ? 2.529 9.633 0.194 1 96.62 164 SER A N 1
ATOM 1273 C CA . SER A 1 164 ? 3.217 9.922 -1.06 1 96.62 164 SER A CA 1
ATOM 1274 C C . SER A 1 164 ? 3.006 8.805 -2.076 1 96.62 164 SER A C 1
ATOM 1276 O O . SER A 1 164 ? 3 9.055 -3.283 1 96.62 164 SER A O 1
ATOM 1278 N N . ARG A 1 165 ? 2.916 7.586 -1.601 1 94.25 165 ARG A N 1
ATOM 1279 C CA . ARG A 1 165 ? 2.625 6.488 -2.518 1 94.25 165 ARG A CA 1
ATOM 1280 C C . ARG A 1 165 ? 1.393 6.789 -3.361 1 94.25 165 ARG A C 1
ATOM 1282 O O . ARG A 1 165 ? 1.414 6.625 -4.582 1 94.25 165 ARG A O 1
ATOM 1289 N N . GLY A 1 166 ? 0.375 7.258 -2.705 1 91.19 166 GLY A N 1
ATOM 1290 C CA . GLY A 1 166 ? -0.818 7.719 -3.396 1 91.19 166 GLY A CA 1
ATOM 1291 C C . GLY A 1 166 ? -1.593 6.598 -4.062 1 91.19 166 GLY A C 1
ATOM 1292 O O . GLY A 1 166 ? -1.229 5.426 -3.939 1 91.19 166 GLY A O 1
ATOM 1293 N N . MET A 1 167 ? -2.553 7.031 -4.785 1 89.12 167 MET A N 1
ATOM 1294 C CA . MET A 1 167 ? -3.449 6.098 -5.461 1 89.12 167 MET A CA 1
ATOM 1295 C C . MET A 1 167 ? -2.811 5.562 -6.738 1 89.12 167 MET A C 1
ATOM 1297 O O . MET A 1 167 ? -3.113 4.449 -7.168 1 89.12 167 MET A O 1
ATOM 1301 N N . VAL A 1 168 ? -1.97 6.348 -7.277 1 92.88 168 VAL A N 1
ATOM 1302 C CA . VAL A 1 168 ? -1.276 5.914 -8.484 1 92.88 168 VAL A CA 1
ATOM 1303 C C . VAL A 1 168 ? -0.488 4.637 -8.203 1 92.88 168 VAL A C 1
ATOM 1305 O O . VAL A 1 168 ? -0.596 3.656 -8.938 1 92.88 168 VAL A O 1
ATOM 1308 N N . ASN A 1 169 ? 0.245 4.648 -7.141 1 95.38 169 ASN A N 1
ATOM 1309 C CA . ASN A 1 169 ? 1.038 3.473 -6.793 1 95.38 169 ASN A CA 1
ATOM 1310 C C . ASN A 1 169 ? 0.152 2.277 -6.457 1 95.38 169 ASN A C 1
ATOM 1312 O O . ASN A 1 169 ? 0.463 1.145 -6.824 1 95.38 169 ASN A O 1
ATOM 1316 N N . MET A 1 170 ? -0.919 2.496 -5.777 1 93.62 170 MET A N 1
ATOM 1317 C CA . MET A 1 170 ? -1.84 1.413 -5.441 1 93.62 170 MET A CA 1
ATOM 1318 C C . MET A 1 170 ? -2.412 0.775 -6.703 1 93.62 170 MET A C 1
ATOM 1320 O O . MET A 1 170 ? -2.42 -0.45 -6.836 1 93.62 170 MET A O 1
ATOM 1324 N N . ARG A 1 171 ? -2.846 1.599 -7.605 1 94.06 171 ARG A N 1
ATOM 1325 C CA . ARG A 1 171 ? -3.428 1.097 -8.844 1 94.06 171 ARG A CA 1
ATOM 1326 C C . ARG A 1 171 ? -2.387 0.359 -9.68 1 94.06 171 ARG A C 1
ATOM 1328 O O . ARG A 1 171 ? -2.672 -0.701 -10.242 1 94.06 171 ARG A O 1
ATOM 1335 N N . LYS A 1 172 ? -1.179 0.89 -9.727 1 94.25 172 LYS A N 1
ATOM 1336 C CA . LYS A 1 172 ? -0.111 0.217 -10.461 1 94.25 172 LYS A CA 1
ATOM 1337 C C . LYS A 1 172 ? 0.193 -1.151 -9.852 1 94.25 172 LYS A C 1
ATOM 1339 O O . LYS A 1 172 ? 0.432 -2.117 -10.586 1 94.25 172 LYS A O 1
ATOM 1344 N N . SER A 1 173 ? 0.237 -1.213 -8.562 1 95 173 SER A N 1
ATOM 1345 C CA . SER A 1 173 ? 0.498 -2.471 -7.867 1 95 173 SER A CA 1
ATOM 1346 C C . SER A 1 173 ? -0.574 -3.508 -8.188 1 95 173 SER A C 1
ATOM 1348 O O . SER A 1 173 ? -0.296 -4.711 -8.203 1 95 173 SER A O 1
ATOM 1350 N N . LEU A 1 174 ? -1.777 -3.01 -8.477 1 95.5 174 LEU A N 1
ATOM 1351 C CA . LEU A 1 174 ? -2.902 -3.877 -8.805 1 95.5 174 LEU A CA 1
ATOM 1352 C C . LEU A 1 174 ? -2.926 -4.195 -10.297 1 95.5 174 LEU A C 1
ATOM 1354 O O . LEU A 1 174 ? -3.836 -4.879 -10.773 1 95.5 174 LEU A O 1
ATOM 1358 N N . GLY A 1 175 ? -1.988 -3.625 -11.047 1 93.81 175 GLY A N 1
ATOM 1359 C CA . GLY A 1 175 ? -1.921 -3.857 -12.484 1 93.81 175 GLY A CA 1
ATOM 1360 C C . GLY A 1 175 ? -2.916 -3.023 -13.266 1 93.81 175 GLY A C 1
ATOM 1361 O O . GLY A 1 175 ? -3.238 -3.35 -14.414 1 93.81 175 GLY A O 1
ATOM 1362 N N . LEU A 1 176 ? -3.414 -2.033 -12.594 1 93.62 176 LEU A N 1
ATOM 1363 C CA . LEU A 1 176 ? -4.398 -1.178 -13.25 1 93.62 176 LEU A CA 1
ATOM 1364 C C . LEU A 1 176 ? -3.727 0.003 -13.938 1 93.62 176 LEU A C 1
ATOM 1366 O O . LEU A 1 176 ? -2.701 0.501 -13.469 1 93.62 176 LEU A O 1
ATOM 1370 N N . THR A 1 177 ? -4.281 0.367 -15 1 85.88 177 THR A N 1
ATOM 1371 C CA . THR A 1 177 ? -3.744 1.494 -15.75 1 85.88 177 THR A CA 1
ATOM 1372 C C . THR A 1 177 ? -4.168 2.818 -15.125 1 85.88 177 THR A C 1
ATOM 1374 O O . THR A 1 177 ? -5.336 3 -14.773 1 85.88 177 THR A O 1
ATOM 1377 N N . ILE A 1 178 ? -3.221 3.596 -14.891 1 84.06 178 ILE A N 1
ATOM 1378 C CA . ILE A 1 178 ? -3.482 4.957 -14.438 1 84.06 178 ILE A CA 1
ATOM 1379 C C . ILE A 1 178 ? -2.457 5.91 -15.047 1 84.06 178 ILE A C 1
ATOM 1381 O O . ILE A 1 178 ? -1.269 5.59 -15.117 1 84.06 178 ILE A O 1
ATOM 1385 N N . GLU A 1 179 ? -3.002 6.926 -15.602 1 84.81 179 GLU A N 1
ATOM 1386 C CA . GLU A 1 179 ? -2.113 7.934 -16.172 1 84.81 179 GLU A CA 1
ATOM 1387 C C . GLU A 1 179 ? -2.021 9.156 -15.258 1 84.81 179 GLU A C 1
ATOM 1389 O O . GLU A 1 179 ? -3.031 9.617 -14.719 1 84.81 179 GLU A O 1
ATOM 1394 N N . GLU A 1 180 ? -0.911 9.5 -14.961 1 90.62 180 GLU A N 1
ATOM 1395 C CA . GLU A 1 180 ? -0.586 10.742 -14.258 1 90.62 180 GLU A CA 1
ATOM 1396 C C . GLU A 1 180 ? 0.539 11.492 -14.961 1 90.62 180 GLU A C 1
ATOM 1398 O O . GLU A 1 180 ? 1.644 10.969 -15.109 1 90.62 180 GLU A O 1
ATOM 1403 N N . SER A 1 181 ? 0.189 12.68 -15.43 1 93.19 181 SER A N 1
ATOM 1404 C CA . SER A 1 181 ? 1.218 13.492 -16.062 1 93.19 181 SER A CA 1
ATOM 1405 C C . SER A 1 181 ? 2.287 13.914 -15.062 1 93.19 181 SER A C 1
ATOM 1407 O O . SER A 1 181 ? 2.064 13.867 -13.852 1 93.19 181 SER A O 1
ATOM 1409 N N . ALA A 1 182 ? 3.426 14.305 -15.625 1 93.25 182 ALA A N 1
ATOM 1410 C CA . ALA A 1 182 ? 4.5 14.812 -14.773 1 93.25 182 ALA A CA 1
ATOM 1411 C C . ALA A 1 182 ? 4.027 16.016 -13.953 1 93.25 182 ALA A C 1
ATOM 1413 O O . ALA A 1 182 ? 4.402 16.156 -12.789 1 93.25 182 ALA A O 1
ATOM 1414 N N . ALA A 1 183 ? 3.221 16.844 -14.594 1 94.88 183 ALA A N 1
ATOM 1415 C CA . ALA A 1 183 ? 2.701 18.031 -13.914 1 94.88 183 ALA A CA 1
ATOM 1416 C C . ALA A 1 183 ? 1.767 17.656 -12.773 1 94.88 183 ALA A C 1
ATOM 1418 O O . ALA A 1 183 ? 1.815 18.25 -11.695 1 94.88 183 ALA A O 1
ATOM 1419 N N . GLN A 1 184 ? 0.905 16.688 -13.023 1 94.56 184 GLN A N 1
ATOM 1420 C CA . GLN A 1 184 ? -0.005 16.203 -11.992 1 94.56 184 GLN A CA 1
ATOM 1421 C C . GLN A 1 184 ? 0.763 15.586 -10.82 1 94.56 184 GLN A C 1
ATOM 1423 O O . GLN A 1 184 ? 0.43 15.82 -9.656 1 94.56 184 GLN A O 1
ATOM 1428 N N . ARG A 1 185 ? 1.771 14.828 -11.141 1 95.5 185 ARG A N 1
ATOM 1429 C CA . ARG A 1 185 ? 2.605 14.211 -10.117 1 95.5 185 ARG A CA 1
ATOM 1430 C C . ARG A 1 185 ? 3.309 15.266 -9.273 1 95.5 185 ARG A C 1
ATOM 1432 O O . ARG A 1 185 ? 3.357 15.148 -8.047 1 95.5 185 ARG A O 1
ATOM 1439 N N . HIS A 1 186 ? 3.846 16.219 -9.953 1 96 186 HIS A N 1
ATOM 1440 C CA . HIS A 1 186 ? 4.539 17.312 -9.266 1 96 186 HIS A CA 1
ATOM 1441 C C . HIS A 1 186 ? 3.602 18.047 -8.312 1 96 186 HIS A C 1
ATOM 1443 O O . HIS A 1 186 ? 3.959 18.297 -7.16 1 96 186 HIS A O 1
ATOM 1449 N N . GLN A 1 187 ? 2.457 18.344 -8.758 1 96.06 187 GLN A N 1
ATOM 1450 C CA . GLN A 1 187 ? 1.48 19.031 -7.93 1 96.06 187 GLN A CA 1
ATOM 1451 C C . GLN A 1 187 ? 1.075 18.188 -6.727 1 96.06 187 GLN A C 1
ATOM 1453 O O . GLN A 1 187 ? 0.903 18.703 -5.625 1 96.06 187 GLN A O 1
ATOM 1458 N N . ARG A 1 188 ? 0.876 16.938 -6.918 1 95.81 188 ARG A N 1
ATOM 1459 C CA . ARG A 1 188 ? 0.505 16.047 -5.832 1 95.81 188 ARG A CA 1
ATOM 1460 C C . ARG A 1 188 ? 1.603 15.977 -4.773 1 95.81 188 ARG A C 1
ATOM 1462 O O . ARG A 1 188 ? 1.316 15.977 -3.576 1 95.81 188 ARG A O 1
ATOM 1469 N N . VAL A 1 189 ? 2.822 15.914 -5.238 1 97.5 189 VAL A N 1
ATOM 1470 C CA . VAL A 1 189 ? 3.959 15.891 -4.32 1 97.5 189 VAL A CA 1
ATOM 1471 C C . VAL A 1 189 ? 3.967 17.172 -3.477 1 97.5 189 VAL A C 1
ATOM 1473 O O . VAL A 1 189 ? 4.145 17.109 -2.258 1 97.5 189 VAL A O 1
ATOM 1476 N N . ILE A 1 190 ? 3.764 18.297 -4.086 1 97.06 190 ILE A N 1
ATOM 1477 C CA . ILE A 1 190 ? 3.744 19.578 -3.385 1 97.06 190 ILE A CA 1
ATOM 1478 C C . ILE A 1 190 ? 2.627 19.578 -2.344 1 97.06 190 ILE A C 1
ATOM 1480 O O . ILE A 1 190 ? 2.855 19.906 -1.179 1 97.06 190 ILE A O 1
ATOM 1484 N N . GLN A 1 191 ? 1.469 19.156 -2.736 1 95.75 191 GLN A N 1
ATOM 1485 C CA . GLN A 1 191 ? 0.324 19.156 -1.832 1 95.75 191 GLN A CA 1
ATOM 1486 C C . GLN A 1 191 ? 0.566 18.203 -0.653 1 95.75 191 GLN A C 1
ATOM 1488 O O . GLN A 1 191 ? 0.187 18.516 0.479 1 95.75 191 GLN A O 1
ATOM 1493 N N . THR A 1 192 ? 1.174 17.078 -0.921 1 96.88 192 THR A N 1
ATOM 1494 C CA . THR A 1 192 ? 1.45 16.078 0.115 1 96.88 192 THR A CA 1
ATOM 1495 C C . THR A 1 192 ? 2.443 16.625 1.135 1 96.88 192 THR A C 1
ATOM 1497 O O . THR A 1 192 ? 2.203 16.562 2.342 1 96.88 192 THR A O 1
ATOM 1500 N N . VAL A 1 193 ? 3.521 17.219 0.637 1 97.31 193 VAL A N 1
ATOM 1501 C CA . VAL A 1 193 ? 4.566 17.719 1.518 1 97.31 193 VAL A CA 1
ATOM 1502 C C . VAL A 1 193 ? 4.043 18.922 2.316 1 97.31 193 VAL A C 1
ATOM 1504 O O . VAL A 1 193 ? 4.301 19.031 3.516 1 97.31 193 VAL A O 1
ATOM 1507 N N . GLU A 1 194 ? 3.271 19.781 1.698 1 95.19 194 GLU A N 1
ATOM 1508 C CA . GLU A 1 194 ? 2.707 20.938 2.387 1 95.19 194 GLU A CA 1
ATOM 1509 C C . GLU A 1 194 ? 1.738 20.5 3.484 1 95.19 194 GLU A C 1
ATOM 1511 O O . GLU A 1 194 ? 1.766 21.047 4.59 1 95.19 194 GLU A O 1
ATOM 1516 N N . HIS A 1 195 ? 0.887 19.578 3.113 1 94.5 195 HIS A N 1
ATOM 1517 C CA . HIS A 1 195 ? -0.015 19.031 4.125 1 94.5 195 HIS A CA 1
ATOM 1518 C C . HIS A 1 195 ? 0.761 18.438 5.293 1 94.5 195 HIS A C 1
ATOM 1520 O O . HIS A 1 195 ? 0.411 18.656 6.453 1 94.5 195 HIS A O 1
ATOM 1526 N N . PHE A 1 196 ? 1.742 17.656 4.977 1 96.69 196 PHE A N 1
ATOM 1527 C CA . PHE A 1 196 ? 2.568 17.016 5.988 1 96.69 196 PHE A CA 1
ATOM 1528 C C . PHE A 1 196 ? 3.197 18.047 6.918 1 96.69 196 PHE A C 1
ATOM 1530 O O . PHE A 1 196 ? 3.117 17.922 8.141 1 96.69 196 PHE A O 1
ATOM 1537 N N . LEU A 1 197 ? 3.816 19.047 6.336 1 95.94 197 LEU A N 1
ATOM 1538 C CA . LEU A 1 197 ? 4.52 20.078 7.109 1 95.94 197 LEU A CA 1
ATOM 1539 C C . LEU A 1 197 ? 3.543 20.859 7.973 1 95.94 197 LEU A C 1
ATOM 1541 O O . LEU A 1 197 ? 3.816 21.125 9.148 1 95.94 197 LEU A O 1
ATOM 1545 N N . ARG A 1 198 ? 2.436 21.219 7.434 1 92.06 198 ARG A N 1
ATOM 1546 C CA . ARG A 1 198 ? 1.423 21.922 8.211 1 92.06 198 ARG A CA 1
ATOM 1547 C C . ARG A 1 198 ? 0.972 21.094 9.406 1 92.06 198 ARG A C 1
ATOM 1549 O O . ARG A 1 198 ? 0.761 21.625 10.5 1 92.06 198 ARG A O 1
ATOM 1556 N N . GLY A 1 199 ? 0.801 19.797 9.172 1 92.06 199 GLY A N 1
ATOM 1557 C CA . GLY A 1 199 ? 0.322 18.906 10.219 1 92.06 199 GLY A CA 1
ATOM 1558 C C . GLY A 1 199 ? 1.292 18.766 11.375 1 92.06 199 GLY A C 1
ATOM 1559 O O . GLY A 1 199 ? 0.9 18.375 12.477 1 92.06 199 GLY A O 1
ATOM 1560 N N . TYR A 1 200 ? 2.496 19.094 11.062 1 90.12 200 TYR A N 1
ATOM 1561 C CA . TYR A 1 200 ? 3.498 18.984 12.117 1 90.12 200 TYR A CA 1
ATOM 1562 C C . TYR A 1 200 ? 3.996 20.375 12.523 1 90.12 200 TYR A C 1
ATOM 1564 O O . TYR A 1 200 ? 5.043 20.5 13.156 1 90.12 200 TYR A O 1
ATOM 1572 N N . GLY A 1 201 ? 3.26 21.359 12.156 1 83.56 201 GLY A N 1
ATOM 1573 C CA . GLY A 1 201 ? 3.424 22.688 12.734 1 83.56 201 GLY A CA 1
ATOM 1574 C C . GLY A 1 201 ? 4.461 23.516 12.016 1 83.56 201 GLY A C 1
ATOM 1575 O O . GLY A 1 201 ? 5.066 24.422 12.609 1 83.56 201 GLY A O 1
ATOM 1576 N N . TRP A 1 202 ? 4.75 23.141 10.805 1 80.94 202 TRP A N 1
ATOM 1577 C CA . TRP A 1 202 ? 5.695 23.938 10.031 1 80.94 202 TRP A CA 1
ATOM 1578 C C . TRP A 1 202 ? 5.16 25.344 9.812 1 80.94 202 TRP A C 1
ATOM 1580 O O . TRP A 1 202 ? 4.004 25.531 9.43 1 80.94 202 TRP A O 1
ATOM 1590 N N . GLN A 1 203 ? 5.812 26.297 10.375 1 71.5 203 GLN A N 1
ATOM 1591 C CA . GLN A 1 203 ? 5.461 27.703 10.188 1 71.5 203 GLN A CA 1
ATOM 1592 C C . GLN A 1 203 ? 6.367 28.375 9.156 1 71.5 203 GLN A C 1
ATOM 1594 O O . GLN A 1 203 ? 7.59 28.25 9.227 1 71.5 203 GLN A O 1
ATOM 1599 N N . GLN A 1 204 ? 5.938 28.438 7.926 1 58.97 204 GLN A N 1
ATOM 1600 C CA . GLN A 1 204 ? 6.758 29.172 6.977 1 58.97 204 GLN A CA 1
ATOM 1601 C C . GLN A 1 204 ? 7.23 30.5 7.57 1 58.97 204 GLN A C 1
ATOM 1603 O O . GLN A 1 204 ? 6.52 31.109 8.367 1 58.97 204 GLN A O 1
ATOM 1608 N N . MET B 1 1 ? -46.438 -11.352 1.588 1 48.38 1 MET B N 1
ATOM 1609 C CA . MET B 1 1 ? -45.781 -12.422 0.814 1 48.38 1 MET B CA 1
ATOM 1610 C C . MET B 1 1 ? -44.531 -11.914 0.115 1 48.38 1 MET B C 1
ATOM 1612 O O . MET B 1 1 ? -43.5 -12.578 0.129 1 48.38 1 MET B O 1
ATOM 1616 N N . THR B 1 2 ? -44.625 -10.711 -0.518 1 55.19 2 THR B N 1
ATOM 1617 C CA . THR B 1 2 ? -43.562 -10.094 -1.283 1 55.19 2 THR B CA 1
ATOM 1618 C C . THR B 1 2 ? -42.438 -9.648 -0.363 1 55.19 2 THR B C 1
ATOM 1620 O O . THR B 1 2 ? -41.25 -9.836 -0.687 1 55.19 2 THR B O 1
ATOM 1623 N N . GLN B 1 3 ? -42.875 -9.133 0.756 1 55.41 3 GLN B N 1
ATOM 1624 C CA . GLN B 1 3 ? -41.906 -8.672 1.73 1 55.41 3 GLN B CA 1
ATOM 1625 C C . GLN B 1 3 ? -41.062 -9.828 2.273 1 55.41 3 GLN B C 1
ATOM 1627 O O . GLN B 1 3 ? -39.844 -9.695 2.488 1 55.41 3 GLN B O 1
ATOM 1632 N N . ASN B 1 4 ? -41.781 -10.953 2.5 1 58.22 4 ASN B N 1
ATOM 1633 C CA . ASN B 1 4 ? -41.156 -12.164 3.02 1 58.22 4 ASN B CA 1
ATOM 1634 C C . ASN B 1 4 ? -40.156 -12.742 2.02 1 58.22 4 ASN B C 1
ATOM 1636 O O . ASN B 1 4 ? -39.094 -13.25 2.41 1 58.22 4 ASN B O 1
ATOM 1640 N N . LEU B 1 5 ? -40.531 -12.508 0.787 1 59.72 5 LEU B N 1
ATOM 1641 C CA . LEU B 1 5 ? -39.656 -13.023 -0.269 1 59.72 5 LEU B CA 1
ATOM 1642 C C . LEU B 1 5 ? -38.344 -12.219 -0.341 1 59.72 5 LEU B C 1
ATOM 1644 O O . LEU B 1 5 ? -37.281 -12.789 -0.528 1 59.72 5 LEU B O 1
ATOM 1648 N N . THR B 1 6 ? -38.625 -10.969 -0.041 1 71.12 6 THR B N 1
ATOM 1649 C CA . THR B 1 6 ? -37.438 -10.102 -0.078 1 71.12 6 THR B CA 1
ATOM 1650 C C . THR B 1 6 ? -36.5 -10.398 1.096 1 71.12 6 THR B C 1
ATOM 1652 O O . THR B 1 6 ? -35.281 -10.438 0.933 1 71.12 6 THR B O 1
ATOM 1655 N N . ALA B 1 7 ? -37.219 -10.727 2.248 1 79.5 7 ALA B N 1
ATOM 1656 C CA . ALA B 1 7 ? -36.438 -11.023 3.439 1 79.5 7 ALA B CA 1
ATOM 1657 C C . ALA B 1 7 ? -35.719 -12.352 3.301 1 79.5 7 ALA B C 1
ATOM 1659 O O . ALA B 1 7 ? -34.562 -12.477 3.713 1 79.5 7 ALA B O 1
ATOM 1660 N N . ARG B 1 8 ? -36.438 -13.289 2.834 1 80.19 8 ARG B N 1
ATOM 1661 C CA . ARG B 1 8 ? -35.844 -14.602 2.625 1 80.19 8 ARG B CA 1
ATOM 1662 C C . ARG B 1 8 ? -34.719 -14.523 1.604 1 80.19 8 ARG B C 1
ATOM 1664 O O . ARG B 1 8 ? -33.656 -15.156 1.773 1 80.19 8 ARG B O 1
ATOM 1671 N N . SER B 1 9 ? -35 -13.852 0.609 1 86.94 9 SER B N 1
ATOM 1672 C CA . SER B 1 9 ? -34 -13.641 -0.423 1 86.94 9 SER B CA 1
ATOM 1673 C C . SER B 1 9 ? -32.75 -12.953 0.143 1 86.94 9 SER B C 1
ATOM 1675 O O . SER B 1 9 ? -31.625 -13.344 -0.164 1 86.94 9 SER B O 1
ATOM 1677 N N . GLU B 1 10 ? -33.031 -12.008 1.027 1 89.12 10 GLU B N 1
ATOM 1678 C CA . GLU B 1 10 ? -31.906 -11.281 1.651 1 89.12 10 GLU B CA 1
ATOM 1679 C C . GLU B 1 10 ? -31.109 -12.195 2.58 1 89.12 10 GLU B C 1
ATOM 1681 O O . GLU B 1 10 ? -29.891 -12.07 2.684 1 89.12 10 GLU B O 1
ATOM 1686 N N . LYS B 1 11 ? -31.828 -12.961 3.219 1 91.12 11 LYS B N 1
ATOM 1687 C CA . LYS B 1 11 ? -31.172 -13.922 4.098 1 91.12 11 LYS B CA 1
ATOM 1688 C C . LYS B 1 11 ? -30.266 -14.867 3.301 1 91.12 11 LYS B C 1
ATOM 1690 O O . LYS B 1 11 ? -29.125 -15.125 3.688 1 91.12 11 LYS B O 1
ATOM 1695 N N . LYS B 1 12 ? -30.797 -15.398 2.217 1 93.06 12 LYS B N 1
ATOM 1696 C CA . LYS B 1 12 ? -30.016 -16.281 1.356 1 93.06 12 LYS B CA 1
ATOM 1697 C C . LYS B 1 12 ? -28.812 -15.555 0.778 1 93.06 12 LYS B C 1
ATOM 1699 O O . LYS B 1 12 ? -27.719 -16.125 0.688 1 93.06 12 LYS B O 1
ATOM 1704 N N . ARG B 1 13 ? -29.047 -14.375 0.414 1 93.38 13 ARG B N 1
ATOM 1705 C CA . ARG B 1 13 ? -27.969 -13.562 -0.12 1 93.38 13 ARG B CA 1
ATOM 1706 C C . ARG B 1 13 ? -26.828 -13.43 0.89 1 93.38 13 ARG B C 1
ATOM 1708 O O . ARG B 1 13 ? -25.656 -13.602 0.541 1 93.38 13 ARG B O 1
ATOM 1715 N N . ARG B 1 14 ? -27.141 -13.188 2.092 1 92.75 14 ARG B N 1
ATOM 1716 C CA . ARG B 1 14 ? -26.156 -13.031 3.152 1 92.75 14 ARG B CA 1
ATOM 1717 C C . ARG B 1 14 ? -25.422 -14.352 3.408 1 92.75 14 ARG B C 1
ATOM 1719 O O . ARG B 1 14 ? -24.203 -14.359 3.615 1 92.75 14 ARG B O 1
ATOM 1726 N N . GLN B 1 15 ? -26.141 -15.383 3.387 1 94.69 15 GLN B N 1
ATOM 1727 C CA . GLN B 1 15 ? -25.562 -16.703 3.594 1 94.69 15 GLN B CA 1
ATOM 1728 C C . GLN B 1 15 ? -24.562 -17.031 2.502 1 94.69 15 GLN B C 1
ATOM 1730 O O . GLN B 1 15 ? -23.484 -17.578 2.783 1 94.69 15 GLN B O 1
ATOM 1735 N N . ILE B 1 16 ? -24.969 -16.75 1.318 1 96.12 16 ILE B N 1
ATOM 1736 C CA . ILE B 1 16 ? -24.094 -17.031 0.181 1 96.12 16 ILE B CA 1
ATOM 1737 C C . ILE B 1 16 ? -22.812 -16.203 0.286 1 96.12 16 ILE B C 1
ATOM 1739 O O . ILE B 1 16 ? -21.719 -16.734 0.109 1 96.12 16 ILE B O 1
ATOM 1743 N N . LEU B 1 17 ? -22.953 -14.945 0.623 1 95.44 17 LEU B N 1
ATOM 1744 C CA . LEU B 1 17 ? -21.797 -14.062 0.728 1 95.44 17 LEU B CA 1
ATOM 1745 C C . LEU B 1 17 ? -20.859 -14.516 1.85 1 95.44 17 LEU B C 1
ATOM 1747 O O . LEU B 1 17 ? -19.641 -14.508 1.689 1 95.44 17 LEU B O 1
ATOM 1751 N N . GLU B 1 18 ? -21.406 -14.883 2.947 1 94.31 18 GLU B N 1
ATOM 1752 C CA . GLU B 1 18 ? -20.609 -15.359 4.074 1 94.31 18 GLU B CA 1
ATOM 1753 C C . GLU B 1 18 ? -19.859 -16.641 3.717 1 94.31 18 GLU B C 1
ATOM 1755 O O . GLU B 1 18 ? -18.672 -16.766 4.008 1 94.31 18 GLU B O 1
ATOM 1760 N N . ALA B 1 19 ? -20.531 -17.531 3.08 1 95.94 19 ALA B N 1
ATOM 1761 C CA . ALA B 1 19 ? -19.938 -18.797 2.652 1 95.94 19 ALA B CA 1
ATOM 1762 C C . ALA B 1 19 ? -18.812 -18.562 1.65 1 95.94 19 ALA B C 1
ATOM 1764 O O . ALA B 1 19 ? -17.734 -19.141 1.761 1 95.94 19 ALA B O 1
ATOM 1765 N N . ALA B 1 20 ? -19.094 -17.734 0.681 1 95.38 20 ALA B N 1
ATOM 1766 C CA . ALA B 1 20 ? -18.109 -17.406 -0.34 1 95.38 20 ALA B CA 1
ATOM 1767 C C . ALA B 1 20 ? -16.859 -16.797 0.284 1 95.38 20 ALA B C 1
ATOM 1769 O O . ALA B 1 20 ? -15.734 -17.219 -0.004 1 95.38 20 ALA B O 1
ATOM 1770 N N . GLY B 1 21 ? -17.047 -15.797 1.145 1 92.56 21 GLY B N 1
ATOM 1771 C CA . GLY B 1 21 ? -15.93 -15.156 1.816 1 92.56 21 GLY B CA 1
ATOM 1772 C C . GLY B 1 21 ? -15.039 -16.125 2.568 1 92.56 21 GLY B C 1
ATOM 1773 O O . GLY B 1 21 ? -13.812 -16.078 2.463 1 92.56 21 GLY B O 1
ATOM 1774 N N . GLN B 1 22 ? -15.648 -17 3.25 1 92.56 22 GLN B N 1
ATOM 1775 C CA . GLN B 1 22 ? -14.914 -18 4.027 1 92.56 22 GLN B CA 1
ATOM 1776 C C . GLN B 1 22 ? -14.148 -18.953 3.115 1 92.56 22 GLN B C 1
ATOM 1778 O O . GLN B 1 22 ? -12.977 -19.25 3.363 1 92.56 22 GLN B O 1
ATOM 1783 N N . LEU B 1 23 ? -14.773 -19.422 2.09 1 93.88 23 LEU B N 1
ATOM 1784 C CA . LEU B 1 23 ? -14.156 -20.359 1.171 1 93.88 23 LEU B CA 1
ATOM 1785 C C . LEU B 1 23 ? -13 -19.719 0.411 1 93.88 23 LEU B C 1
ATOM 1787 O O . LEU B 1 23 ? -11.961 -20.344 0.208 1 93.88 23 LEU B O 1
ATOM 1791 N N . PHE B 1 24 ? -13.203 -18.469 -0.002 1 90.38 24 PHE B N 1
ATOM 1792 C CA . PHE B 1 24 ? -12.156 -17.766 -0.73 1 90.38 24 PHE B CA 1
ATOM 1793 C C . PHE B 1 24 ? -10.898 -17.641 0.118 1 90.38 24 PHE B C 1
ATOM 1795 O O . PHE B 1 24 ? -9.789 -17.844 -0.376 1 90.38 24 PHE B O 1
ATOM 1802 N N . VAL B 1 25 ? -11.047 -17.422 1.364 1 87.44 25 VAL B N 1
ATOM 1803 C CA . VAL B 1 25 ? -9.906 -17.25 2.258 1 87.44 25 VAL B CA 1
ATOM 1804 C C . VAL B 1 25 ? -9.266 -18.609 2.559 1 87.44 25 VAL B C 1
ATOM 1806 O O . VAL B 1 25 ? -8.039 -18.734 2.562 1 87.44 25 VAL B O 1
ATOM 1809 N N . GLN B 1 26 ? -10.086 -19.594 2.721 1 88.38 26 GLN B N 1
ATOM 1810 C CA . GLN B 1 26 ? -9.625 -20.906 3.168 1 88.38 26 GLN B CA 1
ATOM 1811 C C . GLN B 1 26 ? -8.984 -21.688 2.021 1 88.38 26 GLN B C 1
ATOM 1813 O O . GLN B 1 26 ? -7.949 -22.328 2.203 1 88.38 26 GLN B O 1
ATOM 1818 N N . GLN B 1 27 ? -9.594 -21.594 0.832 1 88.62 27 GLN B N 1
ATOM 1819 C CA . GLN B 1 27 ? -9.156 -22.484 -0.229 1 88.62 27 GLN B CA 1
ATOM 1820 C C . GLN B 1 27 ? -8.695 -21.703 -1.458 1 88.62 27 GLN B C 1
ATOM 1822 O O . GLN B 1 27 ? -8.102 -22.281 -2.375 1 88.62 27 GLN B O 1
ATOM 1827 N N . GLY B 1 28 ? -8.953 -20.453 -1.418 1 87.75 28 GLY B N 1
ATOM 1828 C CA . GLY B 1 28 ? -8.547 -19.641 -2.551 1 87.75 28 GLY B CA 1
ATOM 1829 C C . GLY B 1 28 ? -9.68 -19.344 -3.512 1 87.75 28 GLY B C 1
ATOM 1830 O O . GLY B 1 28 ? -10.555 -20.188 -3.729 1 87.75 28 GLY B O 1
ATOM 1831 N N . PHE B 1 29 ? -9.633 -18.234 -4.141 1 89.31 29 PHE B N 1
ATOM 1832 C CA . PHE B 1 29 ? -10.656 -17.781 -5.074 1 89.31 29 PHE B CA 1
ATOM 1833 C C . PHE B 1 29 ? -10.672 -18.656 -6.324 1 89.31 29 PHE B C 1
ATOM 1835 O O . PHE B 1 29 ? -11.734 -19.078 -6.781 1 89.31 29 PHE B O 1
ATOM 1842 N N . ILE B 1 30 ? -9.477 -18.906 -6.801 1 85.19 30 ILE B N 1
ATOM 1843 C CA . ILE B 1 30 ? -9.352 -19.625 -8.062 1 85.19 30 ILE B CA 1
ATOM 1844 C C . ILE B 1 30 ? -9.867 -21.047 -7.883 1 85.19 30 ILE B C 1
ATOM 1846 O O . ILE B 1 30 ? -10.586 -21.562 -8.734 1 85.19 30 ILE B O 1
ATOM 1850 N N . THR B 1 31 ? -9.68 -21.641 -6.773 1 90.12 31 THR B N 1
ATOM 1851 C CA . THR B 1 31 ? -9.969 -23.047 -6.555 1 90.12 31 THR B CA 1
ATOM 1852 C C . THR B 1 31 ? -11.406 -23.234 -6.082 1 90.12 31 THR B C 1
ATOM 1854 O O . THR B 1 31 ? -11.953 -24.344 -6.184 1 90.12 31 THR B O 1
ATOM 1857 N N . THR B 1 32 ? -11.984 -22.203 -5.562 1 94.44 32 THR B N 1
ATOM 1858 C CA . THR B 1 32 ? -13.344 -22.312 -5.039 1 94.44 32 THR B CA 1
ATOM 1859 C C . THR B 1 32 ? -14.359 -22.344 -6.176 1 94.44 32 THR B C 1
ATOM 1861 O O . THR B 1 32 ? -14.312 -21.516 -7.086 1 94.44 32 THR B O 1
ATOM 1864 N N . SER B 1 33 ? -15.32 -23.344 -6.148 1 95.38 33 SER B N 1
ATOM 1865 C CA . SER B 1 33 ? -16.359 -23.422 -7.16 1 95.38 33 SER B CA 1
ATOM 1866 C C . SER B 1 33 ? -17.688 -22.875 -6.633 1 95.38 33 SER B C 1
ATOM 1868 O O . SER B 1 33 ? -17.891 -22.797 -5.422 1 95.38 33 SER B O 1
ATOM 1870 N N . MET B 1 34 ? -18.547 -22.531 -7.605 1 96.19 34 MET B N 1
ATOM 1871 C CA . MET B 1 34 ? -19.875 -22.078 -7.234 1 96.19 34 MET B CA 1
ATOM 1872 C C . MET B 1 34 ? -20.672 -23.188 -6.555 1 96.19 34 MET B C 1
ATOM 1874 O O . MET B 1 34 ? -21.5 -22.922 -5.676 1 96.19 34 MET B O 1
ATOM 1878 N N . ASP B 1 35 ? -20.328 -24.391 -6.871 1 96.94 35 ASP B N 1
ATOM 1879 C CA . ASP B 1 35 ? -20.953 -25.531 -6.23 1 96.94 35 ASP B CA 1
ATOM 1880 C C . ASP B 1 35 ? -20.578 -25.609 -4.75 1 96.94 35 ASP B C 1
ATOM 1882 O O . ASP B 1 35 ? -21.438 -25.859 -3.898 1 96.94 35 ASP B O 1
ATOM 1886 N N . GLU B 1 36 ? -19.375 -25.469 -4.492 1 97.19 36 GLU B N 1
ATOM 1887 C CA . GLU B 1 36 ? -18.906 -25.5 -3.109 1 97.19 36 GLU B CA 1
ATOM 1888 C C . GLU B 1 36 ? -19.531 -24.375 -2.289 1 97.19 36 GLU B C 1
ATOM 1890 O O . GLU B 1 36 ? -19.875 -24.578 -1.124 1 97.19 36 GLU B O 1
ATOM 1895 N N . VAL B 1 37 ? -19.625 -23.188 -2.883 1 97.56 37 VAL B N 1
ATOM 1896 C CA . VAL B 1 37 ? -20.266 -22.062 -2.213 1 97.56 37 VAL B CA 1
ATOM 1897 C C . VAL B 1 37 ? -21.719 -22.406 -1.888 1 97.56 37 VAL B C 1
ATOM 1899 O O . VAL B 1 37 ? -22.188 -22.141 -0.777 1 97.56 37 VAL B O 1
ATOM 1902 N N . ALA B 1 38 ? -22.391 -22.953 -2.832 1 97.81 38 ALA B N 1
ATOM 1903 C CA . ALA B 1 38 ? -23.781 -23.359 -2.652 1 97.81 38 ALA B CA 1
ATOM 1904 C C . ALA B 1 38 ? -23.938 -24.344 -1.502 1 97.81 38 ALA B C 1
ATOM 1906 O O . ALA B 1 38 ? -24.797 -24.172 -0.636 1 97.81 38 ALA B O 1
ATOM 1907 N N . GLN B 1 39 ? -23.078 -25.281 -1.493 1 97.81 39 GLN B N 1
ATOM 1908 C CA . GLN B 1 39 ? -23.094 -26.312 -0.458 1 97.81 39 GLN B CA 1
ATOM 1909 C C . GLN B 1 39 ? -22.859 -25.703 0.923 1 97.81 39 GLN B C 1
ATOM 1911 O O . GLN B 1 39 ? -23.609 -26 1.865 1 97.81 39 GLN B O 1
ATOM 1916 N N . GLN B 1 40 ? -21.938 -24.922 1.037 1 96.94 40 GLN B N 1
ATOM 1917 C CA . GLN B 1 40 ? -21.609 -24.312 2.322 1 96.94 40 GLN B CA 1
ATOM 1918 C C . GLN B 1 40 ? -22.719 -23.375 2.781 1 96.94 40 GLN B C 1
ATOM 1920 O O . GLN B 1 40 ? -22.969 -23.25 3.98 1 96.94 40 GLN B O 1
ATOM 1925 N N . ALA B 1 41 ? -23.281 -22.703 1.843 1 97 41 ALA B N 1
ATOM 1926 C CA . ALA B 1 41 ? -24.328 -21.734 2.15 1 97 41 ALA B CA 1
ATOM 1927 C C . ALA B 1 41 ? -25.656 -22.422 2.438 1 97 41 ALA B C 1
ATOM 1929 O O . ALA B 1 41 ? -26.594 -21.797 2.938 1 97 41 ALA B O 1
ATOM 1930 N N . GLY B 1 42 ? -25.75 -23.641 2.078 1 97.12 42 GLY B N 1
ATOM 1931 C CA . GLY B 1 42 ? -26.984 -24.391 2.287 1 97.12 42 GLY B CA 1
ATOM 1932 C C . GLY B 1 42 ? -28.062 -24.031 1.292 1 97.12 42 GLY B C 1
ATOM 1933 O O . GLY B 1 42 ? -29.25 -23.953 1.652 1 97.12 42 GLY B O 1
ATOM 1934 N N . VAL B 1 43 ? -27.672 -23.703 0.133 1 96.88 43 VAL B N 1
ATOM 1935 C CA . VAL B 1 43 ? -28.625 -23.375 -0.931 1 96.88 43 VAL B CA 1
ATOM 1936 C C . VAL B 1 43 ? -28.266 -24.156 -2.195 1 96.88 43 VAL B C 1
ATOM 1938 O O . VAL B 1 43 ? -27.266 -24.875 -2.227 1 96.88 43 VAL B O 1
ATOM 1941 N N . SER B 1 44 ? -29.125 -24.078 -3.152 1 95.75 44 SER B N 1
ATOM 1942 C CA . SER B 1 44 ? -28.828 -24.719 -4.426 1 95.75 44 SER B CA 1
ATOM 1943 C C . SER B 1 44 ? -27.875 -23.875 -5.262 1 95.75 44 SER B C 1
ATOM 1945 O O . SER B 1 44 ? -27.781 -22.656 -5.074 1 95.75 44 SER B O 1
ATOM 1947 N N . LYS B 1 45 ? -27.234 -24.547 -6.184 1 95.88 45 LYS B N 1
ATOM 1948 C CA . LYS B 1 45 ? -26.359 -23.859 -7.125 1 95.88 45 LYS B CA 1
ATOM 1949 C C . LYS B 1 45 ? -27.156 -22.844 -7.953 1 95.88 45 LYS B C 1
ATOM 1951 O O . LYS B 1 45 ? -26.672 -21.734 -8.219 1 95.88 45 LYS B O 1
ATOM 1956 N N . GLN B 1 46 ? -28.344 -23.219 -8.312 1 95.12 46 GLN B N 1
ATOM 1957 C CA . GLN B 1 46 ? -29.203 -22.328 -9.094 1 95.12 46 GLN B CA 1
ATOM 1958 C C . GLN B 1 46 ? -29.531 -21.062 -8.32 1 95.12 46 GLN B C 1
ATOM 1960 O O . GLN B 1 46 ? -29.609 -19.969 -8.906 1 95.12 46 GLN B O 1
ATOM 1965 N N . THR B 1 47 ? -29.656 -21.234 -7.086 1 95 47 THR B N 1
ATOM 1966 C CA . THR B 1 47 ? -29.953 -20.094 -6.23 1 95 47 THR B CA 1
ATOM 1967 C C . THR B 1 47 ? -28.75 -19.141 -6.191 1 95 47 THR B C 1
ATOM 1969 O O . THR B 1 47 ? -28.922 -17.922 -6.238 1 95 47 THR B O 1
ATOM 1972 N N . VAL B 1 48 ? -27.531 -19.656 -6.117 1 96.5 48 VAL B N 1
ATOM 1973 C CA . VAL B 1 48 ? -26.328 -18.828 -6.109 1 96.5 48 VAL B CA 1
ATOM 1974 C C . VAL B 1 48 ? -26.234 -18.031 -7.414 1 96.5 48 VAL B C 1
ATOM 1976 O O . VAL B 1 48 ? -25.984 -16.828 -7.398 1 96.5 48 VAL B O 1
ATOM 1979 N N . TYR B 1 49 ? -26.531 -18.688 -8.5 1 95.94 49 TYR B N 1
ATOM 1980 C CA . TYR B 1 49 ? -26.438 -18.047 -9.812 1 95.94 49 TYR B CA 1
ATOM 1981 C C . TYR B 1 49 ? -27.547 -17.016 -9.992 1 95.94 49 TYR B C 1
ATOM 1983 O O . TYR B 1 49 ? -27.344 -15.992 -10.648 1 95.94 49 TYR B O 1
ATOM 1991 N N . ALA B 1 50 ? -28.672 -17.312 -9.445 1 94.44 50 ALA B N 1
ATOM 1992 C CA . ALA B 1 50 ? -29.781 -16.391 -9.539 1 94.44 50 ALA B CA 1
ATOM 1993 C C . ALA B 1 50 ? -29.484 -15.078 -8.812 1 94.44 50 ALA B C 1
ATOM 1995 O O . ALA B 1 50 ? -29.875 -14.008 -9.258 1 94.44 50 ALA B O 1
ATOM 1996 N N . HIS B 1 51 ? -28.75 -15.188 -7.777 1 94.5 51 HIS B N 1
ATOM 1997 C CA . HIS B 1 51 ? -28.469 -14.016 -6.961 1 94.5 51 HIS B CA 1
ATOM 1998 C C . HIS B 1 51 ? -27.25 -13.266 -7.488 1 94.5 51 HIS B C 1
ATOM 2000 O O . HIS B 1 51 ? -27.203 -12.031 -7.438 1 94.5 51 HIS B O 1
ATOM 2006 N N . PHE B 1 52 ? -26.156 -14.008 -8 1 95.38 52 PHE B N 1
ATOM 2007 C CA . PHE B 1 52 ? -24.875 -13.328 -8.203 1 95.38 52 PHE B CA 1
ATOM 2008 C C . PHE B 1 52 ? -24.344 -13.586 -9.609 1 95.38 52 PHE B C 1
ATOM 2010 O O . PHE B 1 52 ? -23.375 -12.961 -10.031 1 95.38 52 PHE B O 1
ATOM 2017 N N . GLY B 1 53 ? -24.984 -14.461 -10.32 1 93.44 53 GLY B N 1
ATOM 2018 C CA . GLY B 1 53 ? -24.656 -14.688 -11.719 1 93.44 53 GLY B CA 1
ATOM 2019 C C . GLY B 1 53 ? -23.375 -15.469 -11.906 1 93.44 53 GLY B C 1
ATOM 2020 O O . GLY B 1 53 ? -23.391 -16.625 -12.328 1 93.44 53 GLY B O 1
ATOM 2021 N N . SER B 1 54 ? -22.188 -14.898 -11.578 1 93.38 54 SER B N 1
ATOM 2022 C CA . SER B 1 54 ? -20.891 -15.516 -11.781 1 93.38 54 SER B CA 1
ATOM 2023 C C . SER B 1 54 ? -20.016 -15.398 -10.539 1 93.38 54 SER B C 1
ATOM 2025 O O . SER B 1 54 ? -20.344 -14.648 -9.609 1 93.38 54 SER B O 1
ATOM 2027 N N . LYS B 1 55 ? -18.984 -16.125 -10.586 1 93.44 55 LYS B N 1
ATOM 2028 C CA . LYS B 1 55 ? -18.047 -16.062 -9.461 1 93.44 55 LYS B CA 1
ATOM 2029 C C . LYS B 1 55 ? -17.438 -14.672 -9.336 1 93.44 55 LYS B C 1
ATOM 2031 O O . LYS B 1 55 ? -17.203 -14.195 -8.219 1 93.44 55 LYS B O 1
ATOM 2036 N N . ASP B 1 56 ? -17.219 -14.016 -10.469 1 92.31 56 ASP B N 1
ATOM 2037 C CA . ASP B 1 56 ? -16.672 -12.664 -10.477 1 92.31 56 ASP B CA 1
ATOM 2038 C C . ASP B 1 56 ? -17.641 -11.672 -9.836 1 92.31 56 ASP B C 1
ATOM 2040 O O . ASP B 1 56 ? -17.234 -10.789 -9.078 1 92.31 56 ASP B O 1
ATOM 2044 N N . GLU B 1 57 ? -18.859 -11.844 -10.188 1 94.62 57 GLU B N 1
ATOM 2045 C CA . GLU B 1 57 ? -19.875 -10.992 -9.578 1 94.62 57 GLU B CA 1
ATOM 2046 C C . GLU B 1 57 ? -20 -11.266 -8.086 1 94.62 57 GLU B C 1
ATOM 2048 O O . GLU B 1 57 ? -20.188 -10.344 -7.293 1 94.62 57 GLU B O 1
ATOM 2053 N N . LE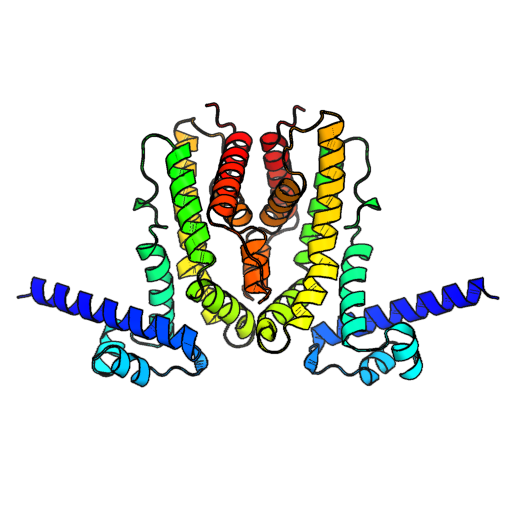U B 1 58 ? -19.969 -12.508 -7.809 1 95.38 58 LEU B N 1
ATOM 2054 C CA . LEU B 1 58 ? -20 -12.891 -6.402 1 95.38 58 LEU B CA 1
ATOM 2055 C C . LEU B 1 58 ? -18.828 -12.273 -5.645 1 95.38 58 LEU B C 1
ATOM 2057 O O . LEU B 1 58 ? -19 -11.781 -4.527 1 95.38 58 LEU B O 1
ATOM 2061 N N . PHE B 1 59 ? -17.656 -12.266 -6.215 1 94.19 59 PHE B N 1
ATOM 2062 C CA . PHE B 1 59 ? -16.469 -11.648 -5.641 1 94.19 59 PHE B CA 1
ATOM 2063 C C . PHE B 1 59 ? -16.703 -10.164 -5.375 1 94.19 59 PHE B C 1
ATOM 2065 O O . PHE B 1 59 ? -16.438 -9.68 -4.273 1 94.19 59 PHE B O 1
ATOM 2072 N N . THR B 1 60 ? -17.234 -9.477 -6.34 1 95.62 60 THR B N 1
ATOM 2073 C CA . THR B 1 60 ? -17.516 -8.047 -6.238 1 95.62 60 THR B CA 1
ATOM 2074 C C . THR B 1 60 ? -18.453 -7.766 -5.066 1 95.62 60 THR B C 1
ATOM 2076 O O . THR B 1 60 ? -18.203 -6.859 -4.273 1 95.62 60 THR B O 1
ATOM 2079 N N . HIS B 1 61 ? -19.422 -8.547 -4.945 1 94.88 61 HIS B N 1
ATOM 2080 C CA . HIS B 1 61 ? -20.406 -8.344 -3.887 1 94.88 61 HIS B CA 1
ATOM 2081 C C . HIS B 1 61 ? -19.812 -8.656 -2.518 1 94.88 61 HIS B C 1
ATOM 2083 O O . HIS B 1 61 ? -20.172 -8.031 -1.52 1 94.88 61 HIS B O 1
ATOM 2089 N N . CYS B 1 62 ? -18.938 -9.641 -2.461 1 94.19 62 CYS B N 1
ATOM 2090 C CA . CYS B 1 62 ? -18.25 -9.93 -1.209 1 94.19 62 CYS B CA 1
ATOM 2091 C C . CYS B 1 62 ? -17.438 -8.719 -0.745 1 94.19 62 CYS B C 1
ATOM 2093 O O . CYS B 1 62 ? -17.469 -8.375 0.436 1 94.19 62 CYS B O 1
ATOM 2095 N N . VAL B 1 63 ? -16.719 -8.055 -1.668 1 95.06 63 VAL B N 1
ATOM 2096 C CA . VAL B 1 63 ? -15.922 -6.875 -1.354 1 95.06 63 VAL B CA 1
ATOM 2097 C C . VAL B 1 63 ? -16.828 -5.742 -0.883 1 95.06 63 VAL B C 1
ATOM 2099 O O . VAL B 1 63 ? -16.578 -5.121 0.152 1 95.06 63 VAL B O 1
ATOM 2102 N N . GLU B 1 64 ? -17.906 -5.562 -1.581 1 94.38 64 GLU B N 1
ATOM 2103 C CA . GLU B 1 64 ? -18.859 -4.508 -1.23 1 94.38 64 GLU B CA 1
ATOM 2104 C C . GLU B 1 64 ? -19.453 -4.742 0.156 1 94.38 64 GLU B C 1
ATOM 2106 O O . GLU B 1 64 ? -19.578 -3.803 0.944 1 94.38 64 GLU B O 1
ATOM 2111 N N . GLN B 1 65 ? -19.812 -5.949 0.34 1 91.62 65 GLN B N 1
ATOM 2112 C CA . GLN B 1 65 ? -20.438 -6.289 1.612 1 91.62 65 GLN B CA 1
ATOM 2113 C C . GLN B 1 65 ? -19.484 -6.047 2.779 1 91.62 65 GLN B C 1
ATOM 2115 O O . GLN B 1 65 ? -19.906 -5.648 3.865 1 91.62 65 GLN B O 1
ATOM 2120 N N . LYS B 1 66 ? -18.266 -6.352 2.568 1 91.75 66 LYS B N 1
ATOM 2121 C CA . LYS B 1 66 ? -17.281 -6.113 3.615 1 91.75 66 LYS B CA 1
ATOM 2122 C C . LYS B 1 66 ? -17.203 -4.629 3.967 1 91.75 66 LYS B C 1
ATOM 2124 O 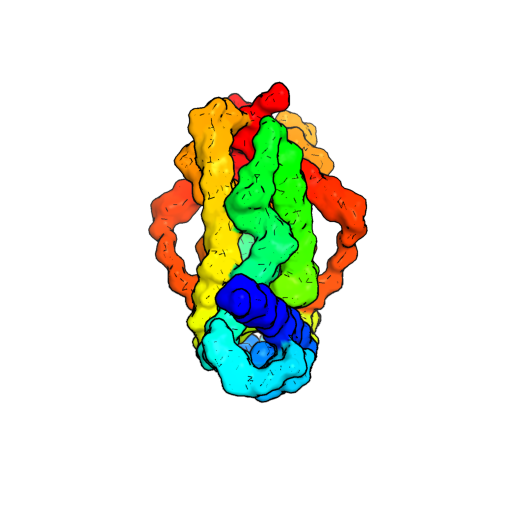O . LYS B 1 66 ? -17.109 -4.27 5.141 1 91.75 66 LYS B O 1
ATOM 2129 N N . CYS B 1 67 ? -17.219 -3.758 3.008 1 91.75 67 CYS B N 1
ATOM 2130 C CA . CYS B 1 67 ? -17.219 -2.316 3.236 1 91.75 67 CYS B CA 1
ATOM 2131 C C . CYS B 1 67 ? -18.484 -1.887 3.969 1 91.75 67 CYS B C 1
ATOM 2133 O O . CYS B 1 67 ? -18.422 -1.083 4.902 1 91.75 67 CYS B O 1
ATOM 2135 N N . ILE B 1 68 ? -19.609 -2.484 3.592 1 88.38 68 ILE B N 1
ATOM 2136 C CA . ILE B 1 68 ? -20.891 -2.135 4.172 1 88.38 68 ILE B CA 1
ATOM 2137 C C . ILE B 1 68 ? -20.938 -2.578 5.633 1 88.38 68 ILE B C 1
ATOM 2139 O O . ILE B 1 68 ? -21.297 -1.794 6.516 1 88.38 68 ILE B O 1
ATOM 2143 N N . THR B 1 69 ? -20.547 -3.801 5.855 1 89.88 69 THR B N 1
ATOM 2144 C CA . THR B 1 69 ? -20.641 -4.387 7.188 1 89.88 69 THR B CA 1
ATOM 2145 C C . THR B 1 69 ? -19.734 -3.654 8.164 1 89.88 69 THR B C 1
ATOM 2147 O O . THR B 1 69 ? -20.016 -3.609 9.367 1 89.88 69 THR B O 1
ATOM 2150 N N . ASN B 1 70 ? -18.703 -3.07 7.645 1 92.88 70 ASN B N 1
ATOM 2151 C CA . ASN B 1 70 ? -17.781 -2.354 8.516 1 92.88 70 ASN B CA 1
ATOM 2152 C C . ASN B 1 70 ? -18.062 -0.853 8.516 1 92.88 70 ASN B C 1
ATOM 2154 O O . ASN B 1 70 ? -17.234 -0.063 8.969 1 92.88 70 ASN B O 1
ATOM 2158 N N . GLU B 1 71 ? -19.203 -0.485 7.949 1 90.69 71 GLU B N 1
ATOM 2159 C CA . GLU B 1 71 ? -19.703 0.887 7.977 1 90.69 71 GLU B CA 1
ATOM 2160 C C . GLU B 1 71 ? -18.688 1.854 7.367 1 90.69 71 GLU B C 1
ATOM 2162 O O . GLU B 1 71 ? -18.344 2.863 7.984 1 90.69 71 GLU B O 1
ATOM 2167 N N . LEU B 1 72 ? -18.266 1.563 6.129 1 93.44 72 LEU B N 1
ATOM 2168 C CA . LEU B 1 72 ? -17.25 2.383 5.461 1 93.44 72 LEU B CA 1
ATOM 2169 C C . LEU B 1 72 ? -17.859 3.133 4.281 1 93.44 72 LEU B C 1
ATOM 2171 O O . LEU B 1 72 ? -17.156 3.525 3.354 1 93.44 72 LEU B O 1
ATOM 2175 N N . LEU B 1 73 ? -19.141 3.289 4.375 1 87.75 73 LEU B N 1
ATOM 2176 C CA . LEU B 1 73 ? -19.859 4.035 3.348 1 87.75 73 LEU B CA 1
ATOM 2177 C C . LEU B 1 73 ? -20.359 5.367 3.893 1 87.75 73 LEU B C 1
ATOM 2179 O O . LEU B 1 73 ? -20.25 5.633 5.094 1 87.75 73 LEU B O 1
ATOM 2183 N N . PRO B 1 74 ? -20.797 6.215 3.014 1 84.56 74 PRO B N 1
ATOM 2184 C CA . PRO B 1 74 ? -21.109 7.598 3.379 1 84.56 74 PRO B CA 1
ATOM 2185 C C . PRO B 1 74 ? -22.047 7.695 4.586 1 84.56 74 PRO B C 1
ATOM 2187 O O . PRO B 1 74 ? -21.891 8.602 5.41 1 84.56 74 PRO B O 1
ATOM 2190 N N . THR B 1 75 ? -22.906 6.797 4.723 1 84.19 75 THR B N 1
ATOM 2191 C CA . THR B 1 75 ? -23.906 6.859 5.777 1 84.19 75 THR B CA 1
ATOM 2192 C C . THR B 1 75 ? -23.25 6.73 7.152 1 84.19 75 THR B C 1
ATOM 2194 O O . THR B 1 75 ? -23.844 7.121 8.164 1 84.19 75 THR B O 1
ATOM 2197 N N . ALA B 1 76 ? -22.078 6.305 7.113 1 84.56 76 ALA B N 1
ATOM 2198 C CA . ALA B 1 76 ? -21.375 6.066 8.375 1 84.56 76 ALA B CA 1
ATOM 2199 C C . ALA B 1 76 ? -20.609 7.309 8.82 1 84.56 76 ALA B C 1
ATOM 2201 O O . ALA B 1 76 ? -20.094 7.359 9.945 1 84.56 76 ALA B O 1
ATOM 2202 N N . LEU B 1 77 ? -20.469 8.227 7.953 1 92.75 77 LEU B N 1
ATOM 2203 C CA . LEU B 1 77 ? -19.75 9.469 8.242 1 92.75 77 LEU B CA 1
ATOM 2204 C C . LEU B 1 77 ? -20.719 10.586 8.602 1 92.75 77 LEU B C 1
ATOM 2206 O O . LEU B 1 77 ? -21.016 11.453 7.773 1 92.75 77 LEU B O 1
ATOM 2210 N N . SER B 1 78 ? -21.312 10.414 9.773 1 86.62 78 SER B N 1
ATOM 2211 C CA . SER B 1 78 ? -22.297 11.367 10.258 1 86.62 78 SER B CA 1
ATOM 2212 C C . SER B 1 78 ? -22.094 11.664 11.742 1 86.62 78 SER B C 1
ATOM 2214 O O . SER B 1 78 ? -21.656 10.797 12.5 1 86.62 78 SER B O 1
ATOM 2216 N N . GLY B 1 79 ? -22.203 12.914 12.086 1 86.94 79 GLY B N 1
ATOM 2217 C CA . GLY B 1 79 ? -22.031 13.328 13.469 1 86.94 79 GLY B CA 1
ATOM 2218 C C . GLY B 1 79 ? -21.703 14.805 13.609 1 86.94 79 GLY B C 1
ATOM 2219 O O . GLY B 1 79 ? -21.406 15.477 12.625 1 86.94 79 GLY B O 1
ATOM 2220 N N . ASP B 1 80 ? -21.719 15.203 14.844 1 88.19 80 ASP B N 1
ATOM 2221 C CA . ASP B 1 80 ? -21.578 16.641 15.102 1 88.19 80 ASP B CA 1
ATOM 2222 C C . ASP B 1 80 ? -20.109 17.031 15.273 1 88.19 80 ASP B C 1
ATOM 2224 O O . ASP B 1 80 ? -19.734 18.172 15.031 1 88.19 80 ASP B O 1
ATOM 2228 N N . ASP B 1 81 ? -19.297 16.078 15.719 1 93.56 81 ASP B N 1
ATOM 2229 C CA . ASP B 1 81 ? -17.875 16.344 15.945 1 93.56 81 ASP B CA 1
ATOM 2230 C C . ASP B 1 81 ? -17.016 15.664 14.875 1 93.56 81 ASP B C 1
ATOM 2232 O O . ASP B 1 81 ? -16.766 14.461 14.945 1 93.56 81 ASP B O 1
ATOM 2236 N N . PRO B 1 82 ? -16.547 16.406 13.945 1 94.12 82 PRO B N 1
ATOM 2237 C CA . PRO B 1 82 ? -15.766 15.844 12.852 1 94.12 82 PRO B CA 1
ATOM 2238 C C . PRO B 1 82 ? -14.578 15.008 13.336 1 94.12 82 PRO B C 1
ATOM 2240 O O . PRO B 1 82 ? -14.242 13.992 12.727 1 94.12 82 PRO B O 1
ATOM 2243 N N . ARG B 1 83 ? -13.969 15.445 14.375 1 96.12 83 ARG B N 1
ATOM 2244 C CA . ARG B 1 83 ? -12.852 14.688 14.93 1 96.12 83 ARG B CA 1
ATOM 2245 C C . ARG B 1 83 ? -13.297 13.289 15.352 1 96.12 83 ARG B C 1
ATOM 2247 O O . ARG B 1 83 ? -12.656 12.297 14.992 1 96.12 83 ARG B O 1
ATOM 2254 N N . GLN B 1 84 ? -14.352 13.234 16.078 1 96.31 84 GLN B N 1
ATOM 2255 C CA . GLN B 1 84 ? -14.836 11.945 16.562 1 96.31 84 GLN B CA 1
ATOM 2256 C C . GLN B 1 84 ? -15.32 11.078 15.398 1 96.31 84 GLN B C 1
ATOM 2258 O O . GLN B 1 84 ? -15.094 9.867 15.391 1 96.31 84 GLN B O 1
ATOM 2263 N N . VAL B 1 85 ? -15.992 11.68 14.469 1 96.69 85 VAL B N 1
ATOM 2264 C CA . VAL B 1 85 ? -16.469 10.953 13.289 1 96.69 85 VAL B CA 1
ATOM 2265 C C . VAL B 1 85 ? -15.289 10.328 12.555 1 96.69 85 VAL B C 1
ATOM 2267 O O . VAL B 1 85 ? -15.32 9.141 12.219 1 96.69 85 VAL B O 1
ATOM 2270 N N . LEU B 1 86 ? -14.227 11.078 12.336 1 97.56 86 LEU B N 1
ATOM 2271 C CA . LEU B 1 86 ? -13.07 10.594 11.602 1 97.56 86 LEU B CA 1
ATOM 2272 C C . LEU B 1 86 ? -12.305 9.555 12.422 1 97.56 86 LEU B C 1
ATOM 2274 O O . LEU B 1 86 ? -11.766 8.594 11.859 1 97.56 86 LEU B O 1
ATOM 2278 N N . LEU B 1 87 ? -12.258 9.711 13.727 1 97.56 87 LEU B N 1
ATOM 2279 C CA . LEU B 1 87 ? -11.609 8.727 14.586 1 97.56 87 LEU B CA 1
ATOM 2280 C C . LEU B 1 87 ? -12.32 7.379 14.492 1 97.56 87 LEU B C 1
ATOM 2282 O O . LEU B 1 87 ? -11.672 6.348 14.281 1 97.56 87 LEU B O 1
ATOM 2286 N N . ASP B 1 88 ? -13.617 7.402 14.609 1 97 88 ASP B N 1
ATOM 2287 C CA . ASP B 1 88 ? -14.398 6.172 14.562 1 97 88 ASP B CA 1
ATOM 2288 C C . ASP B 1 88 ? -14.297 5.508 13.195 1 97 88 ASP B C 1
ATOM 2290 O O . ASP B 1 88 ? -14.109 4.293 13.102 1 97 88 ASP B O 1
ATOM 2294 N N . PHE B 1 89 ? -14.414 6.277 12.195 1 97.62 89 PHE B N 1
ATOM 2295 C CA . PHE B 1 89 ? -14.328 5.758 10.836 1 97.62 89 PHE B CA 1
ATOM 2296 C C . PHE B 1 89 ? -12.969 5.125 10.578 1 97.62 89 PHE B C 1
ATOM 2298 O O . PHE B 1 89 ? -12.883 4.016 10.055 1 97.62 89 PHE B O 1
ATOM 2305 N N . THR B 1 90 ? -11.922 5.875 10.914 1 97.94 90 THR B N 1
ATOM 2306 C CA . THR B 1 90 ? -10.555 5.406 10.672 1 97.94 90 THR B CA 1
ATOM 2307 C C . THR B 1 90 ? -10.273 4.133 11.461 1 97.94 90 THR B C 1
ATOM 2309 O O . THR B 1 90 ? -9.602 3.225 10.961 1 97.94 90 THR B O 1
ATOM 2312 N N . ALA B 1 91 ? -10.758 4.051 12.641 1 97.31 91 ALA B N 1
ATOM 2313 C CA . ALA B 1 91 ? -10.594 2.848 13.445 1 97.31 91 ALA B CA 1
ATOM 2314 C C . ALA B 1 91 ? -11.242 1.64 12.773 1 97.31 91 ALA B C 1
ATOM 2316 O O . ALA B 1 91 ? -10.641 0.565 12.703 1 97.31 91 ALA B O 1
ATOM 2317 N N . ARG B 1 92 ? -12.422 1.806 12.273 1 96.81 92 ARG B N 1
ATOM 2318 C CA . ARG B 1 92 ? -13.117 0.73 11.57 1 96.81 92 ARG B CA 1
ATOM 2319 C C . ARG B 1 92 ? -12.383 0.348 10.289 1 96.81 92 ARG B C 1
ATOM 2321 O O . ARG B 1 92 ? -12.273 -0.835 9.961 1 96.81 92 ARG B O 1
ATOM 2328 N N . PHE B 1 93 ? -11.938 1.33 9.625 1 97.69 93 PHE B N 1
ATOM 2329 C CA . PHE B 1 93 ? -11.211 1.112 8.383 1 97.69 93 PHE B CA 1
ATOM 2330 C C . PHE B 1 93 ? -9.953 0.281 8.625 1 97.69 93 PHE B C 1
ATOM 2332 O O . PHE B 1 93 ? -9.719 -0.709 7.93 1 97.69 93 PHE B O 1
ATOM 2339 N N . VAL B 1 94 ? -9.195 0.676 9.625 1 97.38 94 VAL B N 1
ATOM 2340 C CA . VAL B 1 94 ? -7.941 -0.005 9.945 1 97.38 94 VAL B CA 1
ATOM 2341 C C . VAL B 1 94 ? -8.234 -1.444 10.367 1 97.38 94 VAL B C 1
ATOM 2343 O O . VAL B 1 94 ? -7.531 -2.371 9.953 1 97.38 94 VAL B O 1
ATOM 2346 N N . GLU B 1 95 ? -9.227 -1.63 11.109 1 95.56 95 GLU B N 1
ATOM 2347 C CA . GLU B 1 95 ? -9.609 -2.979 11.523 1 95.56 95 GLU B CA 1
ATOM 2348 C C . GLU B 1 95 ? -9.992 -3.838 10.32 1 95.56 95 GLU B C 1
ATOM 2350 O O . GLU B 1 95 ? -9.578 -4.996 10.227 1 95.56 95 GLU B O 1
ATOM 2355 N N . MET B 1 96 ? -10.703 -3.32 9.477 1 95.75 96 MET B N 1
ATOM 2356 C CA . MET B 1 96 ? -11.211 -4.055 8.32 1 95.75 96 MET B CA 1
ATOM 2357 C C . MET B 1 96 ? -10.07 -4.43 7.375 1 95.75 96 MET B C 1
ATOM 2359 O O . MET B 1 96 ? -9.945 -5.59 6.98 1 95.75 96 MET B O 1
ATOM 2363 N N . ILE B 1 97 ? -9.203 -3.463 7.02 1 96.31 97 ILE B N 1
ATOM 2364 C CA . ILE B 1 97 ? -8.195 -3.717 5.996 1 96.31 97 ILE B CA 1
ATOM 2365 C C . ILE B 1 97 ? -7.141 -4.68 6.539 1 96.31 97 ILE B C 1
ATOM 2367 O O . ILE B 1 97 ? -6.379 -5.273 5.77 1 96.31 97 ILE B O 1
ATOM 2371 N N . ASN B 1 98 ? -7.07 -4.789 7.859 1 95.19 98 ASN B N 1
ATOM 2372 C CA . ASN B 1 98 ? -6.086 -5.68 8.461 1 95.19 98 ASN B CA 1
ATOM 2373 C C . ASN B 1 98 ? -6.691 -7.043 8.789 1 95.19 98 ASN B C 1
ATOM 2375 O O . ASN B 1 98 ? -6 -7.926 9.297 1 95.19 98 ASN B O 1
ATOM 2379 N N . SER B 1 99 ? -7.957 -7.191 8.492 1 92.75 99 SER B N 1
ATOM 2380 C CA . SER B 1 99 ? -8.562 -8.508 8.672 1 92.75 99 SER B CA 1
ATOM 2381 C C . SER B 1 99 ? -7.957 -9.531 7.723 1 92.75 99 SER B C 1
ATOM 2383 O O . SER B 1 99 ? -7.461 -9.172 6.652 1 92.75 99 SER B O 1
ATOM 2385 N N . ASP B 1 100 ? -8.062 -10.773 8.055 1 89.56 100 ASP B N 1
ATOM 2386 C CA . ASP B 1 100 ? -7.516 -11.852 7.23 1 89.56 100 ASP B CA 1
ATOM 2387 C C . ASP B 1 100 ? -8.156 -11.867 5.848 1 89.56 100 ASP B C 1
ATOM 2389 O O . ASP B 1 100 ? -7.477 -12.07 4.84 1 89.56 100 ASP B O 1
ATOM 2393 N N . GLU B 1 101 ? -9.438 -11.641 5.836 1 90.94 101 GLU B N 1
ATOM 2394 C CA . GLU B 1 101 ? -10.172 -11.648 4.574 1 90.94 101 GLU B CA 1
ATOM 2395 C C . GLU B 1 101 ? -9.711 -10.523 3.656 1 90.94 101 GLU B C 1
ATOM 2397 O O . GLU B 1 101 ? -9.484 -10.734 2.465 1 90.94 101 GLU B O 1
ATOM 2402 N N . ALA B 1 102 ? -9.602 -9.375 4.234 1 94.69 102 ALA B N 1
ATOM 2403 C CA . ALA B 1 102 ? -9.227 -8.211 3.426 1 94.69 102 ALA B CA 1
ATOM 2404 C C . ALA B 1 102 ? -7.801 -8.336 2.908 1 94.69 102 ALA B C 1
ATOM 2406 O O . ALA B 1 102 ? -7.52 -8.008 1.755 1 94.69 102 ALA B O 1
ATOM 2407 N N . VAL B 1 103 ? -6.926 -8.805 3.746 1 93.81 103 VAL B N 1
ATOM 2408 C CA . VAL B 1 103 ? -5.535 -8.992 3.352 1 93.81 103 VAL B CA 1
ATOM 2409 C C . VAL B 1 103 ? -5.449 -10.047 2.254 1 93.81 103 VAL B C 1
ATOM 2411 O O . VAL B 1 103 ? -4.727 -9.875 1.27 1 93.81 103 VAL B O 1
ATOM 2414 N N . TYR B 1 104 ? -6.176 -11.086 2.449 1 91.81 104 TYR B N 1
ATOM 2415 C CA . TYR B 1 104 ? -6.191 -12.141 1.442 1 91.81 104 TYR B CA 1
ATOM 2416 C C . TYR B 1 104 ? -6.633 -11.602 0.089 1 91.81 104 TYR B C 1
ATOM 2418 O O . TYR B 1 104 ? -6 -11.867 -0.933 1 91.81 104 TYR B O 1
ATOM 2426 N N . VAL B 1 105 ? -7.727 -10.914 0.084 1 93.69 105 VAL B N 1
ATOM 2427 C CA . VAL B 1 105 ? -8.289 -10.398 -1.159 1 93.69 105 VAL B CA 1
ATOM 2428 C C . VAL B 1 105 ? -7.293 -9.453 -1.827 1 93.69 105 VAL B C 1
ATOM 2430 O O . VAL B 1 105 ? -7.098 -9.508 -3.043 1 93.69 105 VAL B O 1
ATOM 2433 N N . TYR B 1 106 ? -6.707 -8.602 -1.055 1 95.12 106 TYR B N 1
ATOM 2434 C CA . TYR B 1 106 ? -5.715 -7.668 -1.58 1 95.12 106 TYR B CA 1
ATOM 2435 C C . TYR B 1 106 ? -4.555 -8.414 -2.225 1 95.12 106 TYR B C 1
ATOM 2437 O O . TYR B 1 106 ? -4.164 -8.109 -3.355 1 95.12 106 TYR B O 1
ATOM 2445 N N . ARG B 1 107 ? -4.02 -9.359 -1.547 1 94.12 107 ARG B N 1
ATOM 2446 C CA . ARG B 1 107 ? -2.91 -10.156 -2.059 1 94.12 107 ARG B CA 1
ATOM 2447 C C . ARG B 1 107 ? -3.312 -10.914 -3.322 1 94.12 107 ARG B C 1
ATOM 2449 O O . ARG B 1 107 ? -2.521 -11.023 -4.262 1 94.12 107 ARG B O 1
ATOM 2456 N N . LEU B 1 108 ? -4.496 -11.445 -3.285 1 92.75 108 LEU B N 1
ATOM 2457 C CA . LEU B 1 108 ? -5.016 -12.164 -4.445 1 92.75 108 LEU B CA 1
ATOM 2458 C C . LEU B 1 108 ? -5.035 -11.266 -5.676 1 92.75 108 LEU B C 1
ATOM 2460 O O . LEU B 1 108 ? -4.574 -11.656 -6.746 1 92.75 108 LEU B O 1
ATOM 2464 N N . CYS B 1 109 ? -5.551 -10.086 -5.508 1 94.44 109 CYS B N 1
ATOM 2465 C CA . CYS B 1 109 ? -5.695 -9.164 -6.629 1 94.44 109 CYS B CA 1
ATOM 2466 C C . CYS B 1 109 ? -4.336 -8.742 -7.168 1 94.44 109 CYS B C 1
ATOM 2468 O O . CYS B 1 109 ? -4.16 -8.602 -8.383 1 94.44 109 CYS B O 1
ATOM 2470 N N . ILE B 1 110 ? -3.369 -8.594 -6.293 1 94.94 110 ILE B N 1
ATOM 2471 C CA . ILE B 1 110 ? -2.021 -8.242 -6.727 1 94.94 110 ILE B CA 1
ATOM 2472 C C . ILE B 1 110 ? -1.385 -9.43 -7.445 1 94.94 110 ILE B C 1
ATOM 2474 O O . ILE B 1 110 ? -0.8 -9.273 -8.516 1 94.94 110 ILE B O 1
ATOM 2478 N N . SER B 1 111 ? -1.536 -10.57 -6.883 1 91.38 111 SER B N 1
ATOM 2479 C CA . SER B 1 111 ? -0.907 -11.766 -7.426 1 91.38 111 SER B CA 1
ATOM 2480 C C . SER B 1 111 ? -1.498 -12.133 -8.781 1 91.38 111 SER B C 1
ATOM 2482 O O . SER B 1 111 ? -0.811 -12.703 -9.633 1 91.38 111 SER B O 1
ATOM 2484 N N . GLN B 1 112 ? -2.703 -11.75 -8.992 1 88.19 112 GLN B N 1
ATOM 2485 C CA . GLN B 1 112 ? -3.381 -12.102 -10.234 1 88.19 112 GLN B CA 1
ATOM 2486 C C . GLN B 1 112 ? -3.455 -10.906 -11.18 1 88.19 112 GLN B C 1
ATOM 2488 O O . GLN B 1 112 ? -4.184 -10.938 -12.172 1 88.19 112 GLN B O 1
ATOM 2493 N N . ALA B 1 113 ? -2.758 -9.898 -10.891 1 87.88 113 ALA B N 1
ATOM 2494 C CA . ALA B 1 113 ? -2.867 -8.633 -11.617 1 87.88 113 ALA B CA 1
ATOM 2495 C C . ALA B 1 113 ? -2.566 -8.828 -13.102 1 87.88 113 ALA B C 1
ATOM 2497 O O . ALA B 1 113 ? -3.189 -8.195 -13.953 1 87.88 113 ALA B O 1
ATOM 2498 N N . GLU B 1 114 ? -1.668 -9.672 -13.43 1 82.25 114 GLU B N 1
ATOM 2499 C CA . GLU B 1 114 ? -1.276 -9.898 -14.82 1 82.25 114 GLU B CA 1
ATOM 2500 C C . GLU B 1 114 ? -2.215 -10.883 -15.508 1 82.25 114 GLU B C 1
ATOM 2502 O O . GLU B 1 114 ? -2.547 -10.719 -16.688 1 82.25 114 GLU B O 1
ATOM 2507 N N . THR B 1 115 ? -2.67 -11.867 -14.789 1 82.38 115 THR B N 1
ATOM 2508 C CA . THR B 1 115 ? -3.434 -12.945 -15.398 1 82.38 115 THR B CA 1
ATOM 2509 C C . THR B 1 115 ? -4.93 -12.641 -15.367 1 82.38 115 THR B C 1
ATOM 2511 O O . THR B 1 115 ? -5.676 -13.062 -16.25 1 82.38 115 THR B O 1
ATOM 2514 N N . HIS B 1 116 ? -5.34 -11.945 -14.352 1 85.06 116 HIS B N 1
ATOM 2515 C CA . HIS B 1 116 ? -6.75 -11.602 -14.18 1 85.06 116 HIS B CA 1
ATOM 2516 C C . HIS B 1 116 ? -6.918 -10.133 -13.797 1 85.06 116 HIS B C 1
ATOM 2518 O O . HIS B 1 116 ? -7.426 -9.828 -12.719 1 85.06 116 HIS B O 1
ATOM 2524 N N . PRO B 1 117 ? -6.594 -9.281 -14.719 1 86.25 117 PRO B N 1
ATOM 2525 C CA . PRO B 1 117 ? -6.648 -7.852 -14.406 1 86.25 117 PRO B CA 1
ATOM 2526 C C . PRO B 1 117 ? -8.055 -7.379 -14.055 1 86.25 117 PRO B C 1
ATOM 2528 O O . PRO B 1 117 ? -8.219 -6.41 -13.305 1 86.25 117 PRO B O 1
ATOM 2531 N N . GLU B 1 118 ? -9.023 -8.055 -14.531 1 91.56 118 GLU B N 1
ATOM 2532 C CA . GLU B 1 118 ? -10.406 -7.672 -14.258 1 91.56 118 GLU B CA 1
ATOM 2533 C C . GLU B 1 118 ? -10.742 -7.82 -12.781 1 91.56 118 GLU B C 1
ATOM 2535 O O . GLU B 1 118 ? -11.555 -7.062 -12.242 1 91.56 118 GLU B O 1
ATOM 2540 N N . LEU B 1 119 ? -10.156 -8.766 -12.172 1 92.19 119 LEU B N 1
ATOM 2541 C CA . LEU B 1 119 ? -10.367 -8.984 -10.75 1 92.19 119 LEU B CA 1
ATOM 2542 C C . LEU B 1 119 ? -9.906 -7.777 -9.938 1 92.19 119 LEU B C 1
ATOM 2544 O O . LEU B 1 119 ? -10.602 -7.332 -9.023 1 92.19 119 LEU B O 1
ATOM 2548 N N . SER B 1 120 ? -8.742 -7.273 -10.305 1 94.56 120 SER B N 1
ATOM 2549 C CA . SER B 1 120 ? -8.195 -6.094 -9.641 1 94.56 120 SER B CA 1
ATOM 2550 C C . SER B 1 120 ? -9.086 -4.871 -9.859 1 94.56 120 SER B C 1
ATOM 2552 O O . SER B 1 120 ? -9.266 -4.059 -8.953 1 94.56 120 SER B O 1
ATOM 2554 N N . GLU B 1 121 ? -9.562 -4.773 -11.016 1 95.12 121 GLU B N 1
ATOM 2555 C CA . GLU B 1 121 ? -10.453 -3.66 -11.328 1 95.12 121 GLU B CA 1
ATOM 2556 C C . GLU B 1 121 ? -11.727 -3.727 -10.492 1 95.12 121 GLU B C 1
ATOM 2558 O O . GLU B 1 121 ? -12.188 -2.711 -9.969 1 95.12 121 GLU B O 1
ATOM 2563 N N . ARG B 1 122 ? -12.289 -4.887 -10.422 1 94.31 122 ARG B N 1
ATOM 2564 C CA . ARG B 1 122 ? -13.5 -5.094 -9.625 1 94.31 122 ARG B CA 1
ATOM 2565 C C . ARG B 1 122 ? -13.234 -4.816 -8.148 1 94.31 122 ARG B C 1
ATOM 2567 O O . ARG B 1 122 ? -14.039 -4.16 -7.484 1 94.31 122 ARG B O 1
ATOM 2574 N N . TYR B 1 123 ? -12.172 -5.293 -7.688 1 96.06 123 TYR B N 1
ATOM 2575 C CA . TYR B 1 123 ? -11.773 -5.059 -6.305 1 96.06 123 TYR B CA 1
ATOM 2576 C C . TYR B 1 123 ? -11.656 -3.568 -6.016 1 96.06 123 TYR B C 1
ATOM 2578 O O . TYR B 1 123 ? -12.234 -3.072 -5.043 1 96.06 123 TYR B O 1
ATOM 2586 N N . PHE B 1 124 ? -10.953 -2.922 -6.891 1 96.31 124 PHE B N 1
ATOM 2587 C CA . PHE B 1 124 ? -10.695 -1.503 -6.676 1 96.31 124 PHE B CA 1
ATOM 2588 C C . PHE B 1 124 ? -11.992 -0.709 -6.695 1 96.31 124 PHE B C 1
ATOM 2590 O O . PHE B 1 124 ? -12.219 0.148 -5.84 1 96.31 124 PHE B O 1
ATOM 2597 N N . GLU B 1 125 ? -12.836 -0.967 -7.598 1 95.38 125 GLU B N 1
ATOM 2598 C CA . GLU B 1 125 ? -14.086 -0.228 -7.777 1 95.38 125 GLU B CA 1
ATOM 2599 C C . GLU B 1 125 ? -15.078 -0.537 -6.656 1 95.38 125 GLU B C 1
ATOM 2601 O O . GLU B 1 125 ? -15.805 0.347 -6.207 1 95.38 125 GLU B O 1
ATOM 2606 N N . ALA B 1 126 ? -15.055 -1.758 -6.207 1 95.25 126 ALA B N 1
ATOM 2607 C CA . ALA B 1 126 ? -16.047 -2.199 -5.227 1 95.25 126 ALA B CA 1
ATOM 2608 C C . ALA B 1 126 ? -15.617 -1.838 -3.809 1 95.25 126 ALA B C 1
ATOM 2610 O O . ALA B 1 126 ? -16.438 -1.784 -2.895 1 95.25 126 ALA B O 1
ATOM 2611 N N . GLY B 1 127 ? -14.375 -1.624 -3.654 1 95.81 127 GLY B N 1
ATOM 2612 C CA . GLY B 1 12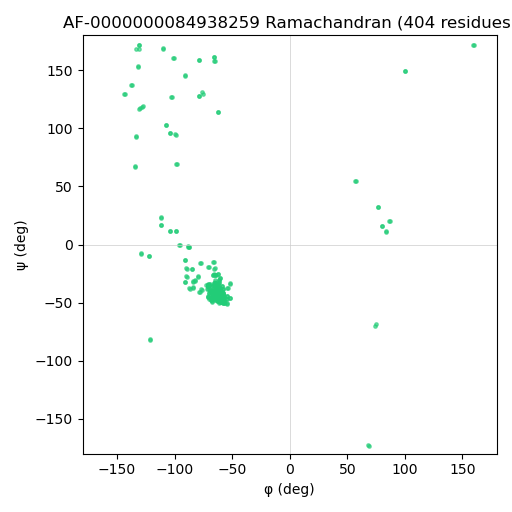7 ? -13.867 -1.396 -2.311 1 95.81 127 GLY B CA 1
ATOM 2613 C C . GLY B 1 127 ? -13.164 -0.06 -2.156 1 95.81 127 GLY B C 1
ATOM 2614 O O . GLY B 1 127 ? -13.781 0.925 -1.744 1 95.81 127 GLY B O 1
ATOM 2615 N N . PRO B 1 128 ? -11.867 0.008 -2.566 1 96.19 128 PRO B N 1
ATOM 2616 C CA . PRO B 1 128 ? -11.07 1.217 -2.344 1 96.19 128 PRO B CA 1
ATOM 2617 C C . PRO B 1 128 ? -11.734 2.471 -2.914 1 96.19 128 PRO B C 1
ATOM 2619 O O . PRO B 1 128 ? -11.828 3.49 -2.225 1 96.19 128 PRO B O 1
ATOM 2622 N N . ALA B 1 129 ? -12.203 2.412 -4.098 1 95.44 129 ALA B N 1
ATOM 2623 C CA . ALA B 1 129 ? -12.781 3.584 -4.75 1 95.44 129 ALA B CA 1
ATOM 2624 C C . ALA B 1 129 ? -14.008 4.082 -3.992 1 95.44 129 ALA B C 1
ATOM 2626 O O . ALA B 1 129 ? -14.211 5.289 -3.844 1 95.44 129 ALA B O 1
ATOM 2627 N N . LYS B 1 130 ? -14.82 3.205 -3.557 1 95.62 130 LYS B N 1
ATOM 2628 C CA . LYS B 1 130 ? -16.031 3.58 -2.84 1 95.62 130 LYS B CA 1
ATOM 2629 C C . LYS B 1 130 ? -15.703 4.223 -1.495 1 95.62 130 LYS B C 1
ATOM 2631 O O . LYS B 1 130 ? -16.328 5.207 -1.099 1 95.62 130 LYS B O 1
ATOM 2636 N N . VAL B 1 131 ? -14.766 3.627 -0.823 1 97 131 VAL B N 1
ATOM 2637 C CA . VAL B 1 131 ? -14.383 4.145 0.487 1 97 131 VAL B CA 1
ATOM 2638 C C . VAL B 1 131 ? -13.773 5.535 0.337 1 97 131 VAL B C 1
ATOM 2640 O O . VAL B 1 131 ? -14.109 6.453 1.087 1 97 131 VAL B O 1
ATOM 2643 N N . ILE B 1 132 ? -12.922 5.715 -0.635 1 96.88 132 ILE B N 1
ATOM 2644 C CA . ILE B 1 132 ? -12.32 7.016 -0.911 1 96.88 132 ILE B CA 1
ATOM 2645 C C . ILE B 1 132 ? -13.414 8.031 -1.229 1 96.88 132 ILE B C 1
ATOM 2647 O O . ILE B 1 132 ? -13.383 9.164 -0.728 1 96.88 132 ILE B O 1
ATOM 2651 N N . GLY B 1 133 ? -14.312 7.621 -2.043 1 96.81 133 GLY B N 1
ATOM 2652 C CA . GLY B 1 133 ? -15.414 8.5 -2.395 1 96.81 133 GLY B CA 1
ATOM 2653 C C . GLY B 1 133 ? -16.234 8.945 -1.194 1 96.81 133 GLY B C 1
ATOM 2654 O O . GLY B 1 133 ? -16.594 10.117 -1.088 1 96.81 133 GLY B O 1
ATOM 2655 N N . ALA B 1 134 ? -16.516 8.016 -0.319 1 96.94 134 ALA B N 1
ATOM 2656 C CA . ALA B 1 134 ? -17.281 8.32 0.883 1 96.94 134 ALA B CA 1
ATOM 2657 C C . ALA B 1 134 ? -16.562 9.344 1.752 1 96.94 134 ALA B C 1
ATOM 2659 O O . ALA B 1 134 ? -17.172 10.32 2.205 1 96.94 134 ALA B O 1
ATOM 2660 N N . VAL B 1 135 ? -15.32 9.141 1.967 1 97.94 135 VAL B N 1
ATOM 2661 C CA . VAL B 1 135 ? -14.531 10.039 2.809 1 97.94 135 VAL B CA 1
ATOM 2662 C C . VAL B 1 135 ? -14.398 11.398 2.127 1 97.94 135 VAL B C 1
ATOM 2664 O O . VAL B 1 135 ? -14.508 12.438 2.777 1 97.94 135 VAL B O 1
ATOM 2667 N N . ALA B 1 136 ? -14.141 11.383 0.815 1 97.94 136 ALA B N 1
ATOM 2668 C CA . ALA B 1 136 ? -14 12.625 0.062 1 97.94 136 ALA B CA 1
ATOM 2669 C C . ALA B 1 136 ? -15.266 13.477 0.166 1 97.94 136 ALA B C 1
ATOM 2671 O O . ALA B 1 136 ? -15.188 14.695 0.346 1 97.94 136 ALA B O 1
ATOM 2672 N N . GLU B 1 137 ? -16.359 12.82 0.052 1 97.19 137 GLU B N 1
ATOM 2673 C CA . GLU B 1 137 ? -17.641 13.531 0.157 1 97.19 137 GLU B CA 1
ATOM 2674 C C . GLU B 1 137 ? -17.812 14.156 1.537 1 97.19 137 GLU B C 1
ATOM 2676 O O . GLU B 1 137 ? -18.25 15.305 1.654 1 97.19 137 GLU B O 1
ATOM 2681 N N . TYR B 1 138 ? -17.5 13.422 2.512 1 97.25 138 TYR B N 1
ATOM 2682 C CA . TYR B 1 138 ? -17.609 13.93 3.877 1 97.25 138 TYR B CA 1
ATOM 2683 C C . TYR B 1 138 ? -16.656 15.109 4.086 1 97.25 138 TYR B C 1
ATOM 2685 O O . TYR B 1 138 ? -17.062 16.125 4.656 1 97.25 138 TYR B O 1
ATOM 2693 N N . LEU B 1 139 ? -15.453 15.008 3.646 1 97.31 139 LEU B N 1
ATOM 2694 C CA . LEU B 1 139 ? -14.461 16.062 3.803 1 97.31 139 LEU B CA 1
ATOM 2695 C C . LEU B 1 139 ? -14.875 17.312 3.037 1 97.31 139 LEU B C 1
ATOM 2697 O O . LEU B 1 139 ? -14.609 18.438 3.482 1 97.31 139 LEU B O 1
ATOM 2701 N N . ALA B 1 140 ? -15.445 17.109 1.894 1 97.06 140 ALA B N 1
ATOM 2702 C CA . ALA B 1 140 ? -15.961 18.234 1.124 1 97.06 140 ALA B CA 1
ATOM 2703 C C . ALA B 1 140 ? -16.984 19.016 1.928 1 97.06 140 ALA B C 1
ATOM 2705 O O . ALA B 1 140 ? -17 20.25 1.904 1 97.06 140 ALA B O 1
ATOM 2706 N N . THR B 1 141 ? -17.828 18.328 2.602 1 95.62 141 THR B N 1
ATOM 2707 C CA . THR B 1 141 ? -18.844 18.984 3.422 1 95.62 141 THR B CA 1
ATOM 2708 C C . THR B 1 141 ? -18.188 19.781 4.543 1 95.62 141 THR B C 1
ATOM 2710 O O . THR B 1 141 ? -18.656 20.891 4.871 1 95.62 141 THR B O 1
ATOM 2713 N N . LEU B 1 142 ? -17.188 19.219 5.156 1 95.06 142 LEU B N 1
ATOM 2714 C CA . LEU B 1 142 ? -16.469 19.938 6.219 1 95.06 142 LEU B CA 1
ATOM 2715 C C . LEU B 1 142 ? -15.812 21.188 5.68 1 95.06 142 LEU B C 1
ATOM 2717 O O . LEU B 1 142 ? -15.781 22.219 6.355 1 95.06 142 LEU B O 1
ATOM 2721 N N . SER B 1 143 ? -15.242 21.062 4.5 1 95.44 143 SER B N 1
ATOM 2722 C CA . SER B 1 143 ? -14.609 22.219 3.861 1 95.44 143 SER B CA 1
ATOM 2723 C C . SER B 1 143 ? -15.641 23.281 3.506 1 95.44 143 SER B C 1
ATOM 2725 O O . SER B 1 143 ? -15.414 24.484 3.748 1 95.44 143 SER B O 1
ATOM 2727 N N . ASP B 1 144 ? -16.703 22.891 2.963 1 95.25 144 ASP B N 1
ATOM 2728 C CA . ASP B 1 144 ? -17.781 23.812 2.564 1 95.25 144 ASP B CA 1
ATOM 2729 C C . ASP B 1 144 ? -18.344 24.562 3.768 1 95.25 144 ASP B C 1
ATOM 2731 O O . ASP B 1 144 ? -18.766 25.703 3.641 1 95.25 144 ASP B O 1
ATOM 2735 N N . ASN B 1 145 ? -18.312 23.938 4.914 1 93.5 145 ASN B N 1
ATOM 2736 C CA . ASN B 1 145 ? -18.812 24.547 6.141 1 93.5 145 ASN B CA 1
ATOM 2737 C C . ASN B 1 145 ? -17.734 25.344 6.859 1 93.5 145 ASN B C 1
ATOM 2739 O O . ASN B 1 145 ? -17.953 25.844 7.961 1 93.5 145 ASN B O 1
ATOM 2743 N N . GLY B 1 146 ? -16.578 25.344 6.312 1 93.06 146 GLY B N 1
ATOM 2744 C CA . GLY B 1 146 ? -15.5 26.156 6.828 1 93.06 146 GLY B CA 1
ATOM 2745 C C . GLY B 1 146 ? -14.758 25.516 7.984 1 93.06 146 GLY B C 1
ATOM 2746 O O . GLY B 1 146 ? -13.945 26.156 8.648 1 93.06 146 GLY B O 1
ATOM 2747 N N . LEU B 1 147 ? -15.023 24.25 8.195 1 92.5 147 LEU B N 1
ATOM 2748 C CA . LEU B 1 147 ? -14.406 23.547 9.32 1 92.5 147 LEU B CA 1
ATOM 2749 C C . LEU B 1 147 ? -13 23.094 8.961 1 92.5 147 LEU B C 1
ATOM 2751 O O . LEU B 1 147 ? -12.148 22.938 9.844 1 92.5 147 LEU B O 1
ATOM 2755 N N . LEU B 1 148 ? -12.773 22.781 7.691 1 94.69 148 LEU B N 1
ATOM 2756 C CA . LEU B 1 148 ? -11.461 22.422 7.156 1 94.69 148 LEU B CA 1
ATOM 2757 C C . LEU B 1 148 ? -11.164 23.203 5.883 1 94.69 148 LEU B C 1
ATOM 2759 O O . LEU B 1 148 ? -12.078 23.688 5.207 1 94.69 148 LEU B O 1
ATOM 2763 N N . LYS B 1 149 ? -9.93 23.422 5.582 1 94.81 149 LYS B N 1
ATOM 2764 C CA . LYS B 1 149 ? -9.484 24.047 4.34 1 94.81 149 LYS B CA 1
ATOM 2765 C C . LYS B 1 149 ? -8.922 23 3.375 1 94.81 149 LYS B C 1
ATOM 2767 O O . LYS B 1 149 ? -7.738 22.672 3.434 1 94.81 149 LYS B O 1
ATOM 2772 N N . ILE B 1 150 ? -9.781 22.594 2.504 1 95.31 150 ILE B N 1
ATOM 2773 C CA . ILE B 1 150 ? -9.414 21.5 1.596 1 95.31 150 ILE B CA 1
ATOM 2774 C C . ILE B 1 150 ? -9.695 21.922 0.155 1 95.31 150 ILE B C 1
ATOM 2776 O O . ILE B 1 150 ? -10.844 22.188 -0.216 1 95.31 150 ILE B O 1
ATOM 2780 N N . ASP B 1 151 ? -8.594 21.953 -0.64 1 93 151 ASP B N 1
ATOM 2781 C CA . ASP B 1 151 ? -8.742 22.328 -2.047 1 93 151 ASP B CA 1
ATOM 2782 C C . ASP B 1 151 ? -9.156 21.109 -2.885 1 93 151 ASP B C 1
ATOM 2784 O O . ASP B 1 151 ? -9.883 21.266 -3.871 1 93 151 ASP B O 1
ATOM 2788 N N . ASP B 1 152 ? -8.734 19.922 -2.52 1 96.31 152 ASP B N 1
ATOM 2789 C CA . ASP B 1 152 ? -8.984 18.672 -3.234 1 96.31 152 ASP B CA 1
ATOM 2790 C C . ASP B 1 152 ? -9.43 17.562 -2.277 1 96.31 152 ASP B C 1
ATOM 2792 O O . ASP B 1 152 ? -8.602 16.812 -1.765 1 96.31 152 ASP B O 1
ATOM 2796 N N . PRO B 1 153 ? -10.773 17.438 -2.135 1 97.44 153 PRO B N 1
ATOM 2797 C CA . PRO B 1 153 ? -11.289 16.484 -1.158 1 97.44 153 PRO B CA 1
ATOM 2798 C C . PRO B 1 153 ? -10.883 15.047 -1.472 1 97.44 153 PRO B C 1
ATOM 2800 O O . PRO B 1 153 ? -10.711 14.234 -0.558 1 97.44 153 PRO B O 1
ATOM 2803 N N . VAL B 1 154 ? -10.75 14.703 -2.715 1 96.81 154 VAL B N 1
ATOM 2804 C CA . VAL B 1 154 ? -10.336 13.352 -3.092 1 96.81 154 VAL B CA 1
ATOM 2805 C C . VAL B 1 154 ? -8.906 13.102 -2.631 1 96.81 154 VAL B C 1
ATOM 2807 O O . VAL B 1 154 ? -8.617 12.07 -2.018 1 96.81 154 VAL B O 1
ATOM 2810 N N . LEU B 1 155 ? -8.023 14.039 -2.875 1 96.19 155 LEU B N 1
ATOM 2811 C CA . LEU B 1 155 ? -6.641 13.906 -2.432 1 96.19 155 LEU B CA 1
ATOM 2812 C C . LEU B 1 155 ? -6.562 13.844 -0.91 1 96.19 155 LEU B C 1
ATOM 2814 O O . LEU B 1 155 ? -5.781 13.07 -0.355 1 96.19 155 LEU B O 1
ATOM 2818 N N . ALA B 1 156 ? -7.352 14.68 -0.263 1 97.25 156 ALA B N 1
ATOM 2819 C CA . ALA B 1 156 ? -7.383 14.664 1.197 1 97.25 156 ALA B CA 1
ATOM 2820 C C . ALA B 1 156 ? -7.828 13.297 1.722 1 97.25 156 ALA B C 1
ATOM 2822 O O . ALA B 1 156 ? -7.262 12.789 2.688 1 97.25 156 ALA B O 1
ATOM 2823 N N . ALA B 1 157 ? -8.852 12.734 1.102 1 97.88 157 ALA B N 1
ATOM 2824 C CA . ALA B 1 157 ? -9.32 11.398 1.483 1 97.88 157 ALA B CA 1
ATOM 2825 C C . ALA B 1 157 ? -8.219 10.359 1.299 1 97.88 157 ALA B C 1
ATOM 2827 O O . ALA B 1 157 ? -8.031 9.492 2.156 1 97.88 157 ALA B O 1
ATOM 2828 N N . GLU B 1 158 ? -7.523 10.422 0.206 1 96.5 158 GLU B N 1
ATOM 2829 C CA . GLU B 1 158 ? -6.41 9.516 -0.052 1 96.5 158 GLU B CA 1
ATOM 2830 C C . GLU B 1 158 ? -5.336 9.633 1.027 1 96.5 158 GLU B C 1
ATOM 2832 O O . GLU B 1 158 ? -4.82 8.625 1.51 1 96.5 158 GLU B O 1
ATOM 2837 N N . HIS B 1 159 ? -5.004 10.883 1.357 1 96 159 HIS B N 1
ATOM 2838 C CA . HIS B 1 159 ? -4.02 11.109 2.408 1 96 159 HIS B CA 1
ATOM 2839 C C . HIS B 1 159 ? -4.41 10.391 3.697 1 96 159 HIS B C 1
ATOM 2841 O O . HIS B 1 159 ? -3.617 9.633 4.254 1 96 159 HIS B O 1
ATOM 2847 N N . LEU B 1 160 ? -5.613 10.594 4.117 1 97.56 160 LEU B N 1
ATOM 2848 C CA . LEU B 1 160 ? -6.066 10.016 5.375 1 97.56 160 LEU B CA 1
ATOM 2849 C C . LEU B 1 160 ? -6.023 8.492 5.32 1 97.56 160 LEU B C 1
ATOM 2851 O O . LEU B 1 160 ? -5.473 7.852 6.215 1 97.56 160 LEU B O 1
ATOM 2855 N N . LEU B 1 161 ? -6.555 7.945 4.277 1 97.38 161 LEU B N 1
ATOM 2856 C CA . LEU B 1 161 ? -6.715 6.5 4.191 1 97.38 161 LEU B CA 1
ATOM 2857 C C . LEU B 1 161 ? -5.363 5.816 4.004 1 97.38 161 LEU B C 1
ATOM 2859 O O . LEU B 1 161 ? -5.109 4.762 4.594 1 97.38 161 LEU B O 1
ATOM 2863 N N . LEU B 1 162 ? -4.52 6.406 3.244 1 96 162 LEU B N 1
ATOM 2864 C CA . LEU B 1 162 ? -3.207 5.82 3.016 1 96 162 LEU B CA 1
ATOM 2865 C C . LEU B 1 162 ? -2.35 5.895 4.273 1 96 162 LEU B C 1
ATOM 2867 O O . LEU B 1 162 ? -1.69 4.918 4.641 1 96 162 LEU B O 1
ATOM 2871 N N . MET B 1 163 ? -2.381 6.988 4.965 1 94.69 163 MET B N 1
ATOM 2872 C CA . MET B 1 163 ? -1.671 7.09 6.238 1 94.69 163 MET B CA 1
ATOM 2873 C C . MET B 1 163 ? -2.207 6.074 7.242 1 94.69 163 MET B C 1
ATOM 2875 O O . MET B 1 163 ? -1.443 5.508 8.023 1 94.69 163 MET B O 1
ATOM 2879 N N . SER B 1 164 ? -3.486 5.879 7.188 1 96.69 164 SER B N 1
ATOM 2880 C CA . SER B 1 164 ? -4.133 5.008 8.164 1 96.69 164 SER B CA 1
ATOM 2881 C C . SER B 1 164 ? -3.748 3.547 7.941 1 96.69 164 SER B C 1
ATOM 2883 O O . SER B 1 164 ? -3.709 2.762 8.891 1 96.69 164 SER B O 1
ATOM 2885 N N . ARG B 1 165 ? -3.547 3.168 6.699 1 94.25 165 ARG B N 1
ATOM 2886 C CA . ARG B 1 165 ? -3.098 1.805 6.438 1 94.25 165 ARG B CA 1
ATOM 2887 C C . ARG B 1 165 ? -1.863 1.466 7.266 1 94.25 165 ARG B C 1
ATOM 2889 O O . ARG B 1 165 ? -1.802 0.405 7.891 1 94.25 165 ARG B O 1
ATOM 2896 N N . GLY B 1 166 ? -0.929 2.379 7.277 1 91.12 166 GLY B N 1
ATOM 2897 C CA . GLY B 1 166 ? 0.243 2.242 8.125 1 91.12 166 GLY B CA 1
ATOM 2898 C C . GLY B 1 166 ? 1.166 1.118 7.695 1 91.12 166 GLY B C 1
ATOM 2899 O O . GLY B 1 166 ? 0.918 0.46 6.68 1 91.12 166 GLY B O 1
ATOM 2900 N N . MET B 1 167 ? 2.117 0.923 8.516 1 89.25 167 MET B N 1
ATOM 2901 C CA . MET B 1 167 ? 3.137 -0.086 8.25 1 89.25 167 MET B CA 1
ATOM 2902 C C . MET B 1 167 ? 2.627 -1.481 8.594 1 89.25 167 MET B C 1
ATOM 2904 O O . MET B 1 167 ? 3.066 -2.471 8 1 89.25 167 MET B O 1
ATOM 2908 N N . VAL B 1 168 ? 1.733 -1.504 9.5 1 92.88 168 VAL B N 1
ATOM 2909 C CA . VAL B 1 168 ? 1.153 -2.787 9.875 1 92.88 168 VAL B CA 1
ATOM 2910 C C . VAL B 1 168 ? 0.491 -3.436 8.664 1 92.88 168 VAL B C 1
ATOM 2912 O O . VAL B 1 168 ? 0.739 -4.605 8.359 1 92.88 168 VAL B O 1
ATOM 2915 N N . ASN B 1 169 ? -0.289 -2.674 7.977 1 95.38 169 ASN B N 1
ATOM 2916 C CA . ASN B 1 169 ? -0.97 -3.209 6.805 1 95.38 169 ASN B CA 1
ATOM 2917 C C . ASN B 1 169 ? 0.02 -3.584 5.703 1 95.38 169 ASN B C 1
ATOM 2919 O O . ASN B 1 169 ? -0.149 -4.605 5.035 1 95.38 169 ASN B O 1
ATOM 2923 N N . MET B 1 170 ? 1.024 -2.812 5.504 1 93.62 170 MET B N 1
ATOM 2924 C CA . MET B 1 170 ? 2.039 -3.119 4.5 1 93.62 170 MET B CA 1
ATOM 2925 C C . MET B 1 170 ? 2.74 -4.434 4.816 1 93.62 170 MET B C 1
ATOM 2927 O O . MET B 1 170 ? 2.889 -5.293 3.945 1 93.62 170 MET B O 1
ATOM 2931 N N . ARG B 1 171 ? 3.127 -4.594 6.047 1 94.12 171 ARG B N 1
ATOM 2932 C CA . ARG B 1 171 ? 3.824 -5.805 6.457 1 94.12 171 ARG B CA 1
ATOM 2933 C C . ARG B 1 171 ? 2.914 -7.023 6.348 1 94.12 171 ARG B C 1
ATOM 2935 O O . ARG B 1 171 ? 3.338 -8.086 5.879 1 94.12 171 ARG B O 1
ATOM 2942 N N . LYS B 1 172 ? 1.662 -6.863 6.73 1 94.25 172 LYS B N 1
ATOM 2943 C CA . LYS B 1 172 ? 0.714 -7.965 6.609 1 94.25 172 LYS B CA 1
ATOM 2944 C C . LYS B 1 172 ? 0.526 -8.367 5.148 1 94.25 172 LYS B C 1
ATOM 2946 O O . LYS B 1 172 ? 0.43 -9.555 4.836 1 94.25 172 LYS B O 1
ATOM 2951 N N . SER B 1 173 ? 0.419 -7.391 4.293 1 95 173 SER B N 1
ATOM 2952 C CA . SER B 1 173 ? 0.259 -7.652 2.867 1 95 173 SER B CA 1
ATOM 2953 C C . SER B 1 173 ? 1.451 -8.422 2.309 1 95 173 SER B C 1
ATOM 2955 O O . SER B 1 173 ? 1.305 -9.203 1.369 1 95 173 SER B O 1
ATOM 2957 N N . LEU B 1 174 ? 2.607 -8.211 2.939 1 95.56 174 LEU B N 1
ATOM 2958 C CA . LEU B 1 174 ? 3.834 -8.883 2.523 1 95.56 174 LEU B CA 1
ATOM 2959 C C . LEU B 1 174 ? 3.971 -10.242 3.205 1 95.56 174 LEU B C 1
ATOM 2961 O O . LEU B 1 174 ? 4.977 -10.93 3.023 1 95.56 174 LEU B O 1
ATOM 2965 N N . GLY B 1 175 ? 3.014 -10.578 4.066 1 93.81 175 GLY B N 1
ATOM 2966 C CA . GLY B 1 175 ? 3.047 -11.852 4.773 1 93.81 175 GLY B CA 1
ATOM 2967 C C . GLY B 1 175 ? 3.986 -11.844 5.965 1 93.81 175 GLY B C 1
ATOM 2968 O O . GLY B 1 175 ? 4.406 -12.906 6.438 1 93.81 175 GLY B O 1
ATOM 2969 N N . LEU B 1 176 ? 4.344 -10.656 6.344 1 93.69 176 LEU B N 1
ATOM 2970 C CA . LEU B 1 176 ? 5.266 -10.531 7.465 1 93.69 176 LEU B CA 1
ATOM 2971 C C . LEU B 1 176 ? 4.504 -10.406 8.781 1 93.69 176 LEU B C 1
ATOM 2973 O O . LEU B 1 176 ? 3.412 -9.844 8.82 1 93.69 176 LEU B O 1
ATOM 2977 N N . THR B 1 177 ? 5.07 -10.953 9.758 1 85.75 177 THR B N 1
ATOM 2978 C CA . THR B 1 177 ? 4.453 -10.906 11.078 1 85.75 177 THR B CA 1
ATOM 2979 C C . THR B 1 177 ? 4.703 -9.555 11.734 1 85.75 177 THR B C 1
ATOM 2981 O O . THR B 1 177 ? 5.828 -9.047 11.719 1 85.75 177 THR B O 1
ATOM 2984 N N . ILE B 1 178 ? 3.676 -8.984 12.156 1 83.81 178 ILE B N 1
ATOM 2985 C CA . ILE B 1 178 ? 3.771 -7.766 12.953 1 83.81 178 ILE B CA 1
ATOM 2986 C C . ILE B 1 178 ? 2.682 -7.762 14.023 1 83.81 178 ILE B C 1
ATOM 2988 O O . ILE B 1 178 ? 1.537 -8.133 13.75 1 83.81 178 ILE B O 1
ATOM 2992 N N . GLU B 1 179 ? 3.139 -7.516 15.188 1 84.69 179 GLU B N 1
ATOM 2993 C CA . GLU B 1 179 ? 2.174 -7.426 16.281 1 84.69 179 GLU B CA 1
ATOM 2994 C C . GLU B 1 179 ? 1.905 -5.977 16.656 1 84.69 179 GLU B C 1
ATOM 2996 O O . GLU B 1 179 ? 2.832 -5.168 16.734 1 84.69 179 GLU B O 1
ATOM 3001 N N . GLU B 1 180 ? 0.759 -5.641 16.672 1 90.75 180 GLU B N 1
ATOM 3002 C CA . GLU B 1 180 ? 0.261 -4.367 17.188 1 90.75 180 GLU B CA 1
ATOM 3003 C C . GLU B 1 180 ? -0.9 -4.574 18.156 1 90.75 180 GLU B C 1
ATOM 3005 O O . GLU B 1 180 ? -1.933 -5.137 17.781 1 90.75 180 GLU B O 1
ATOM 3010 N N . SER B 1 181 ? -0.669 -4.172 19.375 1 93.25 181 SER B N 1
ATOM 3011 C CA . SER B 1 181 ? -1.745 -4.281 20.359 1 93.25 181 SER B CA 1
ATOM 3012 C C . SER B 1 181 ? -2.904 -3.355 20.016 1 93.25 181 SER B C 1
ATOM 3014 O O . SER B 1 181 ? -2.742 -2.412 19.234 1 93.25 181 SER B O 1
ATOM 3016 N N . ALA B 1 182 ? -4.047 -3.678 20.609 1 93.25 182 ALA B N 1
ATOM 3017 C CA . ALA B 1 182 ? -5.215 -2.816 20.422 1 93.25 182 ALA B CA 1
ATOM 3018 C C . ALA B 1 182 ? -4.918 -1.39 20.875 1 93.25 182 ALA B C 1
ATOM 3020 O O . ALA B 1 182 ? -5.371 -0.427 20.25 1 93.25 182 ALA B O 1
ATOM 3021 N N . ALA B 1 183 ? -4.172 -1.282 21.969 1 94.88 183 ALA B N 1
ATOM 3022 C CA . ALA B 1 183 ? -3.822 0.032 22.5 1 94.88 183 ALA B CA 1
ATOM 3023 C C . ALA B 1 183 ? -2.912 0.789 21.547 1 94.88 183 ALA B C 1
ATOM 3025 O O . ALA B 1 183 ? -3.08 1.993 21.328 1 94.88 183 ALA B O 1
ATOM 3026 N N . GLN B 1 184 ? -1.944 0.099 20.984 1 94.62 184 GLN B N 1
ATOM 3027 C CA . GLN B 1 184 ? -1.041 0.707 20.016 1 94.62 184 GLN B CA 1
ATOM 3028 C C . GLN B 1 184 ? -1.796 1.154 18.766 1 94.62 184 GLN B C 1
ATOM 3030 O O . GLN B 1 184 ? -1.552 2.244 18.25 1 94.62 184 GLN B O 1
ATOM 3035 N N . ARG B 1 185 ? -2.693 0.326 18.328 1 95.56 185 ARG B N 1
ATOM 3036 C CA . ARG B 1 185 ? -3.508 0.654 17.156 1 95.56 185 ARG B CA 1
ATOM 3037 C C . ARG B 1 185 ? -4.363 1.89 17.422 1 95.56 185 ARG B C 1
ATOM 3039 O O . ARG B 1 185 ? -4.461 2.773 16.562 1 95.56 185 ARG B O 1
ATOM 3046 N N . HIS B 1 186 ? -4.961 1.889 18.562 1 96.06 186 HIS B N 1
ATOM 3047 C CA . HIS B 1 186 ? -5.801 3.02 18.938 1 96.06 186 HIS B CA 1
ATOM 3048 C C . HIS B 1 186 ? -5 4.316 18.969 1 96.06 186 HIS B C 1
ATOM 3050 O O . HIS B 1 186 ? -5.441 5.336 18.438 1 96.06 186 HIS B O 1
ATOM 3056 N N . GLN B 1 187 ? -3.877 4.273 19.547 1 96.19 187 GLN B N 1
ATOM 3057 C CA . GLN B 1 187 ? -3.025 5.453 19.625 1 96.19 187 GLN B CA 1
ATOM 3058 C C . GLN B 1 187 ? -2.592 5.914 18.234 1 96.19 187 GLN B C 1
ATOM 3060 O O . GLN B 1 187 ? -2.535 7.113 17.969 1 96.19 187 GLN B O 1
ATOM 3065 N N . ARG B 1 188 ? -2.244 5.012 17.391 1 95.81 188 ARG B N 1
ATOM 3066 C CA . ARG B 1 188 ? -1.835 5.344 16.031 1 95.81 188 ARG B CA 1
ATOM 3067 C C . ARG B 1 188 ? -2.971 6.012 15.258 1 95.81 188 ARG B C 1
ATOM 3069 O O . ARG B 1 188 ? -2.748 6.977 14.523 1 95.81 188 ARG B O 1
ATOM 3076 N N . VAL B 1 189 ? -4.152 5.488 15.438 1 97.56 189 VAL B N 1
ATOM 3077 C CA . VAL B 1 189 ? -5.324 6.066 14.789 1 97.56 189 VAL B CA 1
ATOM 3078 C C . VAL B 1 189 ? -5.516 7.508 15.258 1 97.56 189 VAL B C 1
ATOM 3080 O O . VAL B 1 189 ? -5.75 8.406 14.445 1 97.56 189 VAL B O 1
ATOM 3083 N N . ILE B 1 190 ? -5.41 7.754 16.516 1 97.12 190 ILE B N 1
ATOM 3084 C CA . ILE B 1 190 ? -5.566 9.094 17.078 1 97.12 190 ILE B CA 1
ATOM 3085 C C . ILE B 1 190 ? -4.512 10.023 16.5 1 97.12 190 ILE B C 1
ATOM 3087 O O . ILE B 1 190 ? -4.836 11.109 16.016 1 97.12 190 ILE B O 1
ATOM 3091 N N . GLN B 1 191 ? -3.301 9.586 16.484 1 95.81 191 GLN B N 1
ATOM 3092 C CA . GLN B 1 191 ? -2.211 10.406 15.969 1 95.81 191 GLN B CA 1
ATOM 3093 C C . GLN B 1 191 ? -2.41 10.727 14.492 1 95.81 191 GLN B C 1
ATOM 3095 O O . GLN B 1 191 ? -2.129 11.836 14.039 1 95.81 191 GLN B O 1
ATOM 3100 N N . THR B 1 192 ? -2.871 9.75 13.734 1 96.88 192 THR B N 1
ATOM 3101 C CA . THR B 1 192 ? -3.092 9.922 12.305 1 96.88 192 THR B CA 1
ATOM 3102 C C . THR B 1 192 ? -4.191 10.945 12.039 1 96.88 192 THR B C 1
ATOM 3104 O O . THR B 1 192 ? -4.012 11.867 11.25 1 96.88 192 THR B O 1
ATOM 3107 N N . VAL B 1 193 ? -5.305 10.797 12.75 1 97.31 193 VAL B N 1
ATOM 3108 C CA . VAL B 1 193 ? -6.445 11.688 12.547 1 97.31 193 VAL B CA 1
ATOM 3109 C C . VAL B 1 193 ? -6.094 13.094 13 1 97.31 193 VAL B C 1
ATOM 3111 O O . VAL B 1 193 ? -6.426 14.078 12.328 1 97.31 193 VAL B O 1
ATOM 3114 N N . GLU B 1 194 ? -5.395 13.234 14.102 1 95.25 194 GLU B N 1
ATOM 3115 C CA . GLU B 1 194 ? -4.996 14.547 14.602 1 95.25 194 GLU B CA 1
ATOM 3116 C C . GLU B 1 194 ? -4.043 15.234 13.633 1 95.25 194 GLU B C 1
ATOM 3118 O O . GLU B 1 194 ? -4.184 16.438 13.367 1 95.25 194 GLU B O 1
ATOM 3123 N N . HIS B 1 195 ? -3.078 14.469 13.188 1 94.5 195 HIS B N 1
ATOM 3124 C CA . HIS B 1 195 ? -2.174 15.023 12.188 1 94.5 195 HIS B CA 1
ATOM 3125 C C . HIS B 1 195 ? -2.938 15.477 10.945 1 94.5 195 HIS B C 1
ATOM 3127 O O . HIS B 1 195 ? -2.672 16.547 10.406 1 94.5 195 HIS B O 1
ATOM 3133 N N . PHE B 1 196 ? -3.801 14.641 10.484 1 96.75 196 PHE B N 1
ATOM 3134 C CA . PHE B 1 196 ? -4.605 14.945 9.305 1 96.75 196 PHE B CA 1
ATOM 3135 C C . PHE B 1 196 ? -5.383 16.234 9.492 1 96.75 196 PHE B C 1
ATOM 3137 O O . PHE B 1 196 ? -5.352 17.125 8.633 1 96.75 196 PHE B O 1
ATOM 3144 N N . LEU B 1 197 ? -6.082 16.344 10.609 1 96 197 LEU B N 1
ATOM 3145 C CA . LEU B 1 197 ? -6.926 17.5 10.883 1 96 197 LEU B CA 1
ATOM 3146 C C . LEU B 1 197 ? -6.086 18.766 11.016 1 96 197 LEU B C 1
ATOM 3148 O O . LEU B 1 197 ? -6.445 19.812 10.469 1 96 197 LEU B O 1
ATOM 3152 N N . ARG B 1 198 ? -5 18.672 11.68 1 92.19 198 ARG B N 1
ATOM 3153 C CA . ARG B 1 198 ? -4.109 19.828 11.797 1 92.19 198 ARG B CA 1
ATOM 3154 C C . ARG B 1 198 ? -3.635 20.297 10.43 1 92.19 198 ARG B C 1
ATOM 3156 O O . ARG B 1 198 ? -3.537 21.5 10.172 1 92.19 198 ARG B O 1
ATOM 3163 N N . GLY B 1 199 ? -3.324 19.328 9.57 1 92.19 199 GLY B N 1
ATOM 3164 C CA . GLY B 1 199 ? -2.809 19.641 8.25 1 92.19 199 GLY B CA 1
ATOM 3165 C C . GLY B 1 199 ? -3.816 20.359 7.367 1 92.19 199 GLY B C 1
ATOM 3166 O O . GLY B 1 199 ? -3.445 21.016 6.391 1 92.19 199 GLY B O 1
ATOM 3167 N N . TYR B 1 200 ? -5.023 20.188 7.75 1 90.38 200 TYR B N 1
ATOM 3168 C CA . TYR B 1 200 ? -6.066 20.844 6.969 1 90.38 200 TYR B CA 1
ATOM 3169 C C . TYR B 1 200 ? -6.73 21.953 7.77 1 90.38 200 TYR B C 1
ATOM 3171 O O . TYR B 1 200 ? -7.82 22.406 7.422 1 90.38 200 TYR B O 1
ATOM 3179 N N . GLY B 1 201 ? -6.078 22.359 8.805 1 83.94 201 GLY B N 1
ATOM 3180 C CA . GLY B 1 201 ? -6.414 23.594 9.477 1 83.94 201 GLY B CA 1
ATO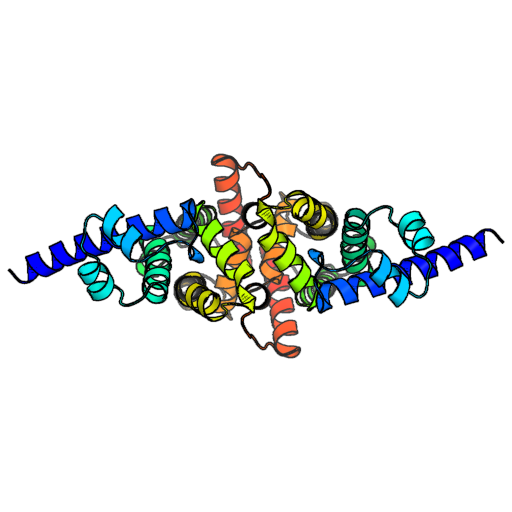M 3181 C C . GLY B 1 201 ? -7.496 23.438 10.523 1 83.94 201 GLY B C 1
ATOM 3182 O O . GLY B 1 201 ? -8.227 24.391 10.812 1 83.94 201 GLY B O 1
ATOM 3183 N N . TRP B 1 202 ? -7.684 22.234 10.961 1 81.12 202 TRP B N 1
ATOM 3184 C CA . TRP B 1 202 ? -8.672 22.031 12.016 1 81.12 202 TRP B CA 1
ATOM 3185 C C . TRP B 1 202 ? -8.289 22.781 13.281 1 81.12 202 TRP B C 1
ATOM 3187 O O . TRP B 1 202 ? -7.141 22.719 13.727 1 81.12 202 TRP B O 1
ATOM 3197 N N . GLN B 1 203 ? -9.055 23.75 13.648 1 71.5 203 GLN B N 1
ATOM 3198 C CA . GLN B 1 203 ? -8.852 24.516 14.875 1 71.5 203 GLN B CA 1
ATOM 3199 C C . GLN B 1 203 ? -9.766 24.016 15.984 1 71.5 203 GLN B C 1
ATOM 3201 O O . GLN B 1 203 ? -10.969 23.859 15.781 1 71.5 203 GLN B O 1
ATOM 3206 N N . GLN B 1 204 ? -9.289 23.125 16.828 1 59.09 204 GLN B N 1
ATOM 3207 C CA . GLN B 1 204 ? -10.133 22.766 17.953 1 59.09 204 GLN B CA 1
ATOM 3208 C C . GLN B 1 204 ? -10.75 24 18.609 1 59.09 204 GLN B C 1
ATOM 3210 O O . GLN B 1 204 ? -10.141 25.062 18.625 1 59.09 204 GLN B O 1
#